Protein AF-A0A1H9T6A0-F1 (afdb_monomer)

pLDDT: mean 83.62, std 15.78, range [26.75, 98.25]

Solvent-accessible surface area (backbone atoms only — not comparable to full-atom values): 38034 Å² total; per-residue (Å²): 132,78,74,68,60,55,57,54,51,52,51,50,51,51,53,51,52,50,50,52,50,51,52,51,51,52,52,51,49,51,49,48,50,52,48,51,46,56,54,45,62,72,71,72,77,86,82,89,83,88,74,92,91,70,78,92,84,73,83,76,76,70,67,31,62,58,60,76,52,66,81,55,56,75,38,78,90,50,68,76,38,21,10,31,94,52,55,38,55,36,49,41,84,66,42,40,31,33,46,45,38,35,30,36,22,42,67,74,31,79,37,79,38,97,89,64,30,36,40,32,37,36,37,31,35,36,73,65,34,28,78,76,70,69,45,47,36,30,28,38,31,45,35,33,23,44,54,57,27,53,78,76,45,48,34,28,66,8,56,70,39,70,68,77,74,73,64,87,33,14,71,81,77,42,35,21,24,42,65,68,30,54,70,43,82,47,96,90,28,38,32,32,39,32,34,31,28,37,71,91,44,85,57,87,40,45,31,36,45,34,27,39,95,82,74,41,82,76,43,81,42,82,48,88,81,85,82,48,94,67,45,50,70,67,43,50,34,71,31,91,87,69,48,35,32,42,29,34,29,40,46,69,41,49,71,73,46,34,72,34,67,40,81,45,72,39,32,36,32,40,88,86,77,61,43,78,74,46,77,47,59,28,48,39,79,17,53,44,76,51,28,85,56,45,83,69,65,55,84,88,44,42,38,30,45,38,51,69,46,61,36,66,29,74,87,56,18,33,40,32,38,32,37,36,41,40,89,67,55,78,69,98,72,58,52,55,43,11,24,35,39,41,33,25,42,70,80,21,46,58,78,50,71,48,57,38,56,73,67,18,47,67,48,74,22,65,70,69,35,52,50,55,33,45,28,29,36,42,39,42,73,90,78,30,38,16,33,36,33,38,29,37,61,88,76,68,49,76,44,82,67,44,81,48,48,50,56,47,50,69,47,54,40,77,51,72,33,83,87,58,61,28,32,25,33,36,39,28,31,37,64,59,59,43,75,93,45,49,79,53,86,88,62,54,27,31,38,28,24,27,18,25,83,76,64,46,82,62,33,76,30,74,53,77,41,98,35,67,54,46,71,72,44,78,44,78,40,86,99,56,59,36,26,34,34,31,23,36,27,59,41,81,76,71,33,46,70,16,87,82,62,36,84,43,72,53,46,78,75,53,98,44,36,21,22,36,29,11,22,30,36,58,43,84,40,60,24,30,30,40,24,52,48,77,65,31,70,44,65,68,76,37,66,66,60,52,49,29,60,74,71,74,55,58,69,53,60,48,34,22,75,42,13,35,31,70,86,45,42,74,82,38,87,47,11,45,44,67,51,41,73,59,45,49,28,94,92,74,29,83,38,52,71,67,59,56,51,67,34,54,56,35,48,91,90,44,70,84,53,79,69,62,45,55,86,32,45,42,54,89,89,58,86,46,72,31,65,29,56,42,38,41,56,47,86,76,67,34,58,18,30,44,62,30,44,37,31,48,35,46,101,64,38,54,70,56,101,90,48,64,47,39,62,74,80,42,103,51,58,77,84,50,61,84,77,54,52,77,67,55,51,56,48,54,65,61,64,59,72,75,79,77,74,78,132

Sequence (695 aa):
MFTRNTRKVMRMIGLICLSFIAIFFMKKSAFIQAQTEKQETKQQQQLFATEKDEKFTDTLPNEGTELFEEKLKNDVQFKGYVQTLSKVSMIEKMNFESFSLNGNTTINDVKETKDGNFILTIANRNDQEYWVNRIFVFCIYLVKVTPDGQILNVLNIATSNNTVAPSNNTEQDGSFASDPSAIFENNHKYAMFYTGYTPQDKVHQKRMLSFDENLENLQYTTLQQTSYPGFYGNAYHQNQENDILNLGYLTNLTNAEVHTDKQMPIEKRDPTTGSVVEVKWFTLPSFAKLNEDATAYQAGWNAAINIRSVDKTSDGGYLANGFTNVPDAEGAKKIGITNFYVKWNAAGQYEWYKTSIVGGAFSTQTDLTTNSELVTTKIYNETKETELIKINLLTGKEEILHHFPPLTNITLKKNKSVEFKTEYDFYGYVASMTGEFEGYKNGPGMVVGSLKKDYQLASANFLQSDAPISIGTLTPIPNTDYFFVSGLTYSQTFSKMPPLTGWVPKRPYIEGTNSFFGSMKKIEDWAPAISAPARVVLNMDDADLALEKKNGQQGILDNWLLTGEKNGSLTSPLAVKVADTYDLHPEYGKLTAAELQAKINKNPLDNDLAIDWESLGFKLEERGPQKVKYFIADTSKQTTVTSRWINKVDDETIYNEKGALAVSNFAIDVKDVATIDEIEVKKLAKGSKYRRRKR

Foldseek 3Di:
DPPPVVVVVVVVVVVVVVVVVVVVVVVVVVVVVVVVCVVVVVVDDDDDDDDDDDDPDDDDDDFFDDDDDPVLNPDPVNVQWGFHPDWAKEKFDDAKFWFAAQAAKWFQEWDQAPVRKIKTKIWGFHVQVCVVPVAGDTWIKIFIAHQQGHTDFIATAQQRDRADHHDRHCLVVRSHKDAKAYWDDDPQKIKIKIFAHHNVGGDGAIWMWIAHSNRDPIDIATDDDDDDPQWDFRHWYQEPVRWIKGWTKRKPQFPVQQQDWDKGWIFTADPPRRYTPDIAIATGHHNVVQFVLCVVDDGPFMKMKGWHDWYAAPQQKIKTKTKIAGPPDDDDRHRAIKIKMFIGHNNRYTPDMDIAHGPKDWAWQPQVDDSQKTWIWTAHDVVLKIFTWIAGRVPRDIDTLDTDDGPDDKHWHQDDDPPNQFGIKMKFWDQACDDLSPLFDTDTFMKTATAHPSRRGQDIAGQDFPWDWGWPDWADRPPFQKTKTKTKTPGPPSHDANPRPGHYHHDPSHPGIIMMIGMMGIDMWTWKIKRQDAEAEDELPDPVNVVCVVVVHCPQVVCCNAQSHSPGDCVHPRGIAIGTCQLCPPPRRRDHRVRQSLQKQADSVDNPDDRPQVVQFDDSPDAAKTWGKIKGAGSSRRMHIHTYIYGYDYPQWDDDPVGIDGPVVQVDDPVCPVPDDPVRVVVSNVVPPPVPPDD

Secondary structure (DSSP, 8-state):
--HHHHHHHHHHHHHHHHHHHHHHHHHHHHHHHHHHHHHHTTTS-------S-----S--PPPP-S---HHHHT-GGGTT-B--S-EEEEEEEEEEEEE--SSEEEEEEEEE-TTS-EEEEEEEE-HHHHHHH-----EEEEEEE-TT--EEEEEETTT--S-----S-TTTTT--EE-PPPPEEETTEEEEEEEE--SS----EEEEEEE-TTS-S-EEEEPP---BTTEEEEEEEE-TT--EEEEEEE-S--HHHHTS-EEEEEEEE-TTT--EEEEEEEEEPPHHHH-GGGGG--TT---EEEEEEEEE-TTS-EEEEEEEE-TT--SS-PPPPEEEEEEE-TTS-EEEEEEPPTT--EEE-GGG--SSEEEEEEE-TTT--EEEEEEETTT--EEEEEEEPTT-EEEEEEEEETTTTEEEEEEEEESS--GGGTTSPPSSEEEEEEE-TTS-EEEEEEEE-SS-EEEEEEEEPTTSSEEEEEEEES-SSSSPPPTTT-SPPPPTT----EEEEEEEEEEEEEPPEEE--S-EEEETT-HHHHHHHHHT--HHHHHHHHHSSTT--TTSTTS-EEE-TTTT-TTT-SS-HHHHHHTTT-BTTBTTSPP-TTTTT--TTS-SEEEEEEEEE-TT--EEEEEEEEEEE-TTEEEETTEEEEGGGSSS-GGGTTT--HHHHHHHHHHS-------

Nearest PDB structures (foldseek):
  3pe7-assembly1_A  TM=4.799E-01  e=6.768E-06  Yersinia enterocolitica subsp. enterocolitica 8081
  5yp4-assembly1_B  TM=4.465E-01  e=1.490E-05  Pseudoxanthomonas mexicana
  5yp1-assembly2_D  TM=4.369E-01  e=1.099E-04  Pseudoxanthomonas mexicana
  2ecf-assembly1_A-2  TM=3.942E-01  e=4.495E-05  Stenotrophomonas maltophilia
  4nov-assembly1_A  TM=3.988E-01  e=1.112E-03  Butyrivibrio proteoclasticus B316

Mean predicted aligned error: 11.77 Å

Radius of gyration: 34.4 Å; Cα contacts (8 Å, |Δi|>4): 1569; chains: 1; bounding box: 92×56×102 Å

Organism: NCBI:txid142588

Structure (mmCIF, N/CA/C/O backbone):
data_AF-A0A1H9T6A0-F1
#
_entry.id   AF-A0A1H9T6A0-F1
#
loop_
_atom_site.group_PDB
_atom_site.id
_atom_site.type_symbol
_atom_site.label_atom_id
_atom_site.label_alt_id
_atom_site.label_comp_id
_atom_site.label_asym_id
_atom_site.label_entity_id
_atom_site.label_seq_id
_atom_site.pdbx_PDB_ins_code
_atom_site.Cartn_x
_atom_site.Cartn_y
_atom_site.Cartn_z
_atom_site.occupancy
_atom_site.B_iso_or_equiv
_atom_site.auth_seq_id
_atom_site.auth_comp_id
_atom_site.auth_asym_id
_atom_site.auth_atom_id
_atom_site.pdbx_PDB_model_num
ATOM 1 N N . MET A 1 1 ? -56.526 -19.046 -40.658 1.00 48.75 1 MET A N 1
ATOM 2 C CA . MET A 1 1 ? -55.687 -17.822 -40.582 1.00 48.75 1 MET A CA 1
ATOM 3 C C . MET A 1 1 ? -55.721 -17.093 -39.224 1.00 48.75 1 MET A C 1
ATOM 5 O O . MET A 1 1 ? -54.881 -16.231 -39.018 1.00 48.75 1 MET A O 1
ATOM 9 N N . PHE A 1 2 ? -56.588 -17.449 -38.260 1.00 44.66 2 PHE A N 1
ATOM 10 C CA . PHE A 1 2 ? -56.770 -16.681 -37.008 1.00 44.66 2 PHE A CA 1
ATOM 11 C C . PHE A 1 2 ? -55.914 -17.095 -35.786 1.00 44.66 2 PHE A C 1
ATOM 13 O O . PHE A 1 2 ? -55.956 -16.430 -34.757 1.00 44.66 2 PHE A O 1
ATOM 20 N N . THR A 1 3 ? -55.097 -18.149 -35.863 1.00 50.28 3 THR A N 1
ATOM 21 C CA . THR A 1 3 ? -54.385 -18.700 -34.685 1.00 50.28 3 THR A CA 1
ATOM 22 C C . THR A 1 3 ? -52.930 -18.241 -34.533 1.00 50.28 3 THR A C 1
ATOM 24 O O . THR A 1 3 ? -52.312 -18.457 -33.490 1.00 50.28 3 THR A O 1
ATOM 27 N N . ARG A 1 4 ? -52.355 -17.586 -35.552 1.00 51.81 4 ARG A N 1
ATOM 28 C CA . ARG A 1 4 ? -50.947 -17.142 -35.532 1.00 51.81 4 ARG A CA 1
ATOM 29 C C . ARG A 1 4 ? -50.769 -15.733 -34.953 1.00 51.81 4 ARG A C 1
ATOM 31 O O . ARG A 1 4 ? -49.756 -15.477 -34.306 1.00 51.81 4 ARG A O 1
ATOM 38 N N . ASN A 1 5 ? -51.765 -14.857 -35.110 1.00 58.53 5 ASN A N 1
ATOM 39 C CA . ASN A 1 5 ? -51.729 -13.499 -34.553 1.00 58.53 5 ASN A CA 1
ATOM 40 C C . ASN A 1 5 ? -52.014 -13.468 -33.047 1.00 58.53 5 ASN A C 1
ATOM 42 O O . ASN A 1 5 ? -51.344 -12.738 -32.322 1.00 58.53 5 ASN A O 1
ATOM 46 N N . THR A 1 6 ? -52.896 -14.329 -32.539 1.00 64.00 6 THR A N 1
ATOM 47 C CA . THR A 1 6 ? -53.203 -14.412 -31.100 1.00 64.00 6 THR A CA 1
ATOM 48 C C . THR A 1 6 ? -51.998 -14.834 -30.257 1.00 64.00 6 THR A C 1
ATOM 50 O O . THR A 1 6 ? -51.776 -14.270 -29.189 1.00 64.00 6 THR A O 1
ATOM 53 N N . ARG A 1 7 ? -51.138 -15.737 -30.753 1.00 64.12 7 ARG A N 1
ATOM 54 C CA . ARG A 1 7 ? -49.890 -16.107 -30.051 1.00 64.12 7 ARG A CA 1
ATOM 55 C C . ARG A 1 7 ? -48.850 -14.984 -30.014 1.00 64.12 7 ARG A C 1
ATOM 57 O O . ARG A 1 7 ? -48.130 -14.873 -29.025 1.00 64.12 7 ARG A O 1
ATOM 64 N N . LYS A 1 8 ? -48.757 -14.155 -31.061 1.00 68.69 8 LYS A N 1
ATOM 65 C CA . LYS A 1 8 ? -47.849 -12.993 -31.066 1.00 68.69 8 LYS A CA 1
ATOM 66 C C . LYS A 1 8 ? -48.326 -11.915 -30.096 1.00 68.69 8 LYS A C 1
ATOM 68 O O . LYS A 1 8 ? -47.515 -11.400 -29.334 1.00 68.69 8 LYS A O 1
ATOM 73 N N . VAL A 1 9 ? -49.631 -11.650 -30.068 1.00 72.81 9 VAL A N 1
ATOM 74 C CA . VAL A 1 9 ? -50.235 -10.685 -29.140 1.00 72.81 9 VAL A CA 1
ATOM 75 C C . VAL A 1 9 ? -50.078 -11.149 -27.687 1.00 72.81 9 VAL A C 1
ATOM 77 O O . VAL A 1 9 ? -49.623 -10.372 -26.858 1.00 72.81 9 VAL A O 1
ATOM 80 N N . MET A 1 10 ? -50.312 -12.431 -27.385 1.00 72.19 10 MET A N 1
ATOM 81 C CA . MET A 1 10 ? -50.100 -12.992 -26.038 1.00 72.19 10 MET A CA 1
ATOM 82 C C . MET A 1 10 ? -48.642 -12.885 -25.559 1.00 72.19 10 MET A C 1
ATOM 84 O O . MET A 1 10 ? -48.401 -12.545 -24.404 1.00 72.19 10 MET A O 1
ATOM 88 N N . ARG A 1 11 ? -47.655 -13.132 -26.434 1.00 70.94 11 ARG A N 1
ATOM 89 C CA . ARG A 1 11 ? -46.229 -12.975 -26.082 1.00 70.94 11 ARG A CA 1
ATOM 90 C C . ARG A 1 11 ? -45.847 -11.518 -25.842 1.00 70.94 11 ARG A C 1
ATOM 92 O O . ARG A 1 11 ? -45.065 -11.240 -24.940 1.00 70.94 11 ARG A O 1
ATOM 99 N N . MET A 1 12 ? -46.407 -10.604 -26.629 1.00 76.81 12 MET A N 1
ATOM 100 C CA . MET A 1 12 ? -46.159 -9.173 -26.479 1.00 76.81 12 MET A CA 1
ATOM 101 C C . MET A 1 12 ? -46.780 -8.639 -25.181 1.00 76.81 12 MET A C 1
ATOM 103 O O . MET A 1 12 ? -46.110 -7.930 -24.439 1.00 76.81 12 MET A O 1
ATOM 107 N N . ILE A 1 13 ? -48.003 -9.065 -24.848 1.00 80.69 13 ILE A N 1
ATOM 108 C CA . ILE A 1 13 ? -48.652 -8.741 -23.569 1.00 80.69 13 ILE A CA 1
ATOM 109 C C . ILE A 1 13 ? -47.853 -9.322 -22.395 1.00 80.69 13 ILE A C 1
ATOM 111 O O . ILE A 1 13 ? -47.613 -8.613 -21.426 1.00 80.69 13 ILE A O 1
ATOM 115 N N . GLY A 1 14 ? -47.365 -10.564 -22.495 1.00 82.94 14 GLY A N 1
ATOM 116 C CA . GLY A 1 14 ? -46.529 -11.174 -21.455 1.00 82.94 14 GLY A CA 1
ATOM 117 C C . GLY A 1 14 ? -45.222 -10.415 -21.198 1.00 82.94 14 GLY A C 1
ATOM 118 O O . GLY A 1 14 ? -44.864 -10.192 -20.044 1.00 82.94 14 GLY A O 1
ATOM 119 N N . LEU A 1 15 ? -44.545 -9.958 -22.257 1.00 75.62 15 LEU A N 1
ATOM 120 C CA . LEU A 1 15 ? -43.333 -9.134 -22.153 1.00 75.62 15 LEU A CA 1
ATOM 121 C C . LEU A 1 15 ? -43.610 -7.758 -21.538 1.00 75.62 15 LEU A C 1
ATOM 123 O O . LEU A 1 15 ? -42.821 -7.289 -20.721 1.00 75.62 15 LEU A O 1
ATOM 127 N N . ILE A 1 16 ? -44.740 -7.139 -21.886 1.00 80.25 16 ILE A N 1
ATOM 128 C CA . ILE A 1 16 ? -45.166 -5.862 -21.302 1.00 80.25 16 ILE A CA 1
ATOM 129 C C . ILE A 1 16 ? -45.510 -6.045 -19.816 1.00 80.25 16 ILE A C 1
ATOM 131 O O . ILE A 1 16 ? -45.073 -5.262 -18.980 1.00 80.25 16 ILE A O 1
ATOM 135 N N . CYS A 1 17 ? -46.225 -7.106 -19.438 1.00 77.62 17 CYS A N 1
ATOM 136 C CA . CYS A 1 17 ? -46.514 -7.384 -18.031 1.00 77.62 17 CYS A CA 1
ATOM 137 C C . CYS A 1 17 ? -45.236 -7.646 -17.218 1.00 77.62 17 CYS A C 1
ATOM 139 O O . CYS A 1 17 ? -45.110 -7.133 -16.108 1.00 77.62 17 CYS A O 1
ATOM 141 N N . LEU A 1 18 ? -44.267 -8.382 -17.773 1.00 71.31 18 LEU A N 1
ATOM 142 C CA . LEU A 1 18 ? -42.971 -8.624 -17.127 1.00 71.31 18 LEU A CA 1
ATOM 143 C C . LEU A 1 18 ? -42.156 -7.337 -16.946 1.00 71.31 18 LEU A C 1
ATOM 145 O O . LEU A 1 18 ? -41.567 -7.147 -15.882 1.00 71.31 18 LEU A O 1
ATOM 149 N N . SER A 1 19 ? -42.157 -6.428 -17.927 1.00 68.94 19 SER A N 1
ATOM 150 C CA . SER A 1 19 ? -41.455 -5.148 -17.791 1.00 68.94 19 SER A CA 1
ATOM 151 C C . SER A 1 19 ? -42.122 -4.231 -16.762 1.00 68.94 19 SER A C 1
ATOM 153 O O . SER A 1 19 ? -41.422 -3.617 -15.958 1.00 68.94 19 SER A O 1
ATOM 155 N N . PHE A 1 20 ? -43.458 -4.201 -16.689 1.00 74.50 20 PHE A N 1
ATOM 156 C CA . PHE A 1 20 ? -44.173 -3.459 -15.645 1.00 74.50 20 PHE A CA 1
ATOM 157 C C . PHE A 1 20 ? -43.916 -4.019 -14.241 1.00 74.50 20 PHE A C 1
ATOM 159 O O . PHE A 1 20 ? -43.722 -3.239 -13.309 1.00 74.50 20 PHE A O 1
ATOM 166 N N . ILE A 1 21 ? -43.851 -5.346 -14.085 1.00 77.12 21 ILE A N 1
ATOM 167 C CA . ILE A 1 21 ? -43.501 -5.987 -12.809 1.00 77.12 21 ILE A CA 1
ATOM 168 C C . ILE A 1 21 ? -42.061 -5.634 -12.413 1.00 77.12 21 ILE A C 1
ATOM 170 O O . ILE A 1 21 ? -41.830 -5.217 -11.280 1.00 77.12 21 ILE A O 1
ATOM 174 N N . ALA A 1 22 ? -41.105 -5.706 -13.344 1.00 67.19 22 ALA A N 1
ATOM 175 C CA . ALA A 1 22 ? -39.711 -5.345 -13.082 1.00 67.19 22 ALA A CA 1
ATOM 176 C C . ALA A 1 22 ? -39.554 -3.865 -12.683 1.00 67.19 22 ALA A C 1
ATOM 178 O O . ALA A 1 22 ? -38.864 -3.557 -11.713 1.00 67.19 22 ALA A O 1
ATOM 179 N N . ILE A 1 23 ? -40.247 -2.946 -13.367 1.00 73.12 23 ILE A N 1
ATOM 180 C CA . ILE A 1 23 ? -40.251 -1.513 -13.026 1.00 73.12 23 ILE A CA 1
ATOM 181 C C . ILE A 1 23 ? -40.898 -1.277 -11.655 1.00 73.12 23 ILE A C 1
ATOM 183 O O . ILE A 1 23 ? -40.415 -0.447 -10.884 1.00 73.12 23 ILE A O 1
ATOM 187 N N . PHE A 1 24 ? -41.965 -2.006 -11.320 1.00 71.62 24 PHE A N 1
ATOM 188 C CA . PHE A 1 24 ? -42.614 -1.906 -10.014 1.00 71.62 24 PHE A CA 1
ATOM 189 C C . PHE A 1 24 ? -41.693 -2.388 -8.882 1.00 71.62 24 PHE A C 1
ATOM 191 O O . PHE A 1 24 ? -41.580 -1.707 -7.863 1.00 71.62 24 PHE A O 1
ATOM 198 N N . PHE A 1 25 ? -40.973 -3.499 -9.075 1.00 64.50 25 PHE A N 1
ATOM 199 C CA . PHE A 1 25 ? -39.986 -3.983 -8.105 1.00 64.50 25 PHE A CA 1
ATOM 200 C C . PHE A 1 25 ? -38.780 -3.048 -7.976 1.00 64.50 25 PHE A C 1
ATOM 202 O O . PHE A 1 25 ? -38.378 -2.770 -6.851 1.00 64.50 25 PHE A O 1
ATOM 209 N N . MET A 1 26 ? -38.270 -2.483 -9.076 1.00 62.50 26 MET A N 1
ATOM 210 C CA . MET A 1 26 ? -37.177 -1.500 -9.037 1.00 62.50 26 MET A CA 1
ATOM 211 C C . MET A 1 26 ? -37.589 -0.193 -8.348 1.00 62.50 26 MET A C 1
ATOM 213 O O . MET A 1 26 ? -36.819 0.369 -7.575 1.00 62.50 26 MET A O 1
ATOM 217 N N . LYS A 1 27 ? -38.823 0.287 -8.556 1.00 58.41 27 LYS A N 1
ATOM 218 C CA . LYS A 1 27 ? -39.333 1.463 -7.832 1.00 58.41 27 LYS A CA 1
ATOM 219 C C . LYS A 1 27 ? -39.556 1.175 -6.351 1.00 58.41 27 LYS A C 1
ATOM 221 O O . LYS A 1 27 ? -39.298 2.046 -5.528 1.00 58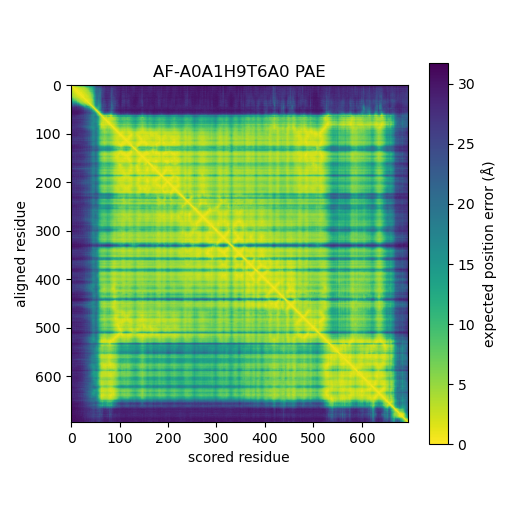.41 27 LYS A O 1
ATOM 226 N N . LYS A 1 28 ? -40.014 -0.031 -6.001 1.00 59.28 28 LYS A N 1
ATOM 227 C CA . LYS A 1 28 ? -40.200 -0.434 -4.603 1.00 59.28 28 LYS A CA 1
ATOM 228 C C . LYS A 1 28 ? -38.857 -0.639 -3.897 1.00 59.28 28 LYS A C 1
ATOM 230 O O . LYS A 1 28 ? -38.738 -0.211 -2.757 1.00 59.28 28 LYS A O 1
ATOM 235 N N . SER A 1 29 ? -37.847 -1.206 -4.565 1.00 56.56 29 SER A N 1
ATOM 236 C CA . SER A 1 29 ? -36.493 -1.325 -4.010 1.00 56.56 29 SER A CA 1
ATOM 237 C C . SER A 1 29 ? -35.836 0.043 -3.862 1.00 56.56 29 SER A C 1
ATOM 239 O O . SER A 1 29 ? -35.314 0.317 -2.795 1.00 56.56 29 SER A O 1
ATOM 241 N N . ALA A 1 30 ? -35.954 0.935 -4.851 1.00 54.69 30 ALA A N 1
ATOM 242 C CA . ALA A 1 30 ? -35.442 2.301 -4.757 1.00 54.69 30 ALA A CA 1
ATOM 243 C C . ALA A 1 30 ? -36.162 3.126 -3.678 1.00 54.69 30 ALA A C 1
ATOM 245 O O . ALA A 1 30 ? -35.531 3.923 -2.999 1.00 54.69 30 ALA A O 1
ATOM 246 N N . PHE A 1 31 ? -37.469 2.925 -3.474 1.00 52.28 31 PHE A N 1
ATOM 247 C CA . PHE A 1 31 ? -38.217 3.590 -2.403 1.00 52.28 31 PHE A CA 1
ATOM 248 C C . PHE A 1 31 ? -37.864 3.038 -1.018 1.00 52.28 31 PHE A C 1
ATOM 250 O O . PHE A 1 31 ? -37.716 3.820 -0.087 1.00 52.28 31 PHE A O 1
ATOM 257 N N . ILE A 1 32 ? -37.704 1.716 -0.880 1.00 53.78 32 ILE A N 1
ATOM 258 C CA . ILE A 1 32 ? -37.225 1.096 0.363 1.00 53.78 32 ILE A CA 1
ATOM 259 C C . ILE A 1 32 ? -35.806 1.581 0.644 1.00 53.78 32 ILE A C 1
ATOM 261 O O . ILE A 1 32 ? -35.575 2.102 1.718 1.00 53.78 32 ILE A O 1
ATOM 265 N N . GLN A 1 33 ? -34.905 1.539 -0.337 1.00 44.97 33 GLN A N 1
ATOM 266 C CA . GLN A 1 33 ? -33.526 2.005 -0.212 1.00 44.97 33 GLN A CA 1
ATOM 267 C C . GLN A 1 33 ? -33.448 3.504 0.101 1.00 44.97 33 GLN A C 1
ATOM 269 O O . GLN A 1 33 ? -32.687 3.877 0.977 1.00 44.97 33 GLN A O 1
ATOM 274 N N . ALA A 1 34 ? -34.309 4.343 -0.483 1.00 40.84 34 ALA A N 1
ATOM 275 C CA . ALA A 1 34 ? -34.406 5.764 -0.145 1.00 40.84 34 ALA A CA 1
ATOM 276 C C . ALA A 1 34 ? -35.040 6.024 1.234 1.00 40.84 34 ALA A C 1
ATOM 278 O O . ALA A 1 34 ? -34.772 7.062 1.835 1.00 40.84 34 ALA A O 1
ATOM 279 N N . GLN A 1 35 ? -35.894 5.127 1.749 1.00 40.62 35 GLN A N 1
ATOM 280 C CA . GLN A 1 35 ? -36.425 5.206 3.116 1.00 40.62 35 GLN A CA 1
ATOM 281 C C . GLN A 1 35 ? -35.427 4.683 4.151 1.00 40.62 35 GLN A C 1
ATOM 283 O O . GLN A 1 35 ? -35.318 5.298 5.209 1.00 40.62 35 GLN A O 1
ATOM 288 N N . THR A 1 36 ? -34.667 3.633 3.834 1.00 41.50 36 THR A N 1
ATOM 289 C CA . THR A 1 36 ? -33.547 3.146 4.644 1.00 41.50 36 THR A CA 1
ATOM 290 C C . THR A 1 36 ? -32.431 4.184 4.657 1.00 41.50 36 THR A C 1
ATOM 292 O O . THR A 1 36 ? -32.000 4.574 5.730 1.00 41.50 36 THR A O 1
ATOM 295 N N . GLU A 1 37 ? -32.073 4.773 3.511 1.00 38.88 37 GLU A N 1
ATOM 296 C CA . GLU A 1 37 ? -31.147 5.908 3.431 1.00 38.88 37 GLU A CA 1
ATOM 297 C C . GLU A 1 37 ? -31.710 7.135 4.160 1.00 38.88 37 GLU A C 1
ATOM 299 O O . GLU A 1 37 ? -30.965 7.767 4.887 1.00 38.88 37 GLU A O 1
ATOM 304 N N . LYS A 1 38 ? -33.009 7.474 4.097 1.00 36.38 38 LYS A N 1
ATOM 305 C CA . LYS A 1 38 ? -33.566 8.589 4.904 1.00 36.38 38 LYS A CA 1
ATOM 306 C C . LYS A 1 38 ? -33.645 8.305 6.407 1.00 36.38 38 LYS A C 1
ATOM 308 O O . LYS A 1 38 ? -33.645 9.263 7.180 1.00 36.38 38 LYS A O 1
ATOM 313 N N . GLN A 1 39 ? -33.770 7.046 6.827 1.00 36.47 39 GLN A N 1
ATOM 314 C CA . GLN A 1 39 ? -33.735 6.657 8.240 1.00 36.47 39 GLN A CA 1
ATOM 315 C C . GLN A 1 39 ? -32.294 6.547 8.763 1.00 36.47 39 GLN A C 1
ATOM 317 O O . GLN A 1 39 ? -32.046 6.967 9.888 1.00 36.47 39 GLN A O 1
ATOM 322 N N . GLU A 1 40 ? -31.340 6.107 7.939 1.00 34.78 40 GLU A N 1
ATOM 323 C CA . GLU A 1 40 ? -29.913 6.000 8.280 1.00 34.78 40 GLU A CA 1
ATOM 324 C C . GLU A 1 40 ? -29.163 7.334 8.142 1.00 34.78 40 GLU A C 1
ATOM 326 O O . GLU A 1 40 ? -28.337 7.660 8.989 1.00 34.78 40 GLU A O 1
ATOM 331 N N . THR A 1 41 ? -29.522 8.186 7.174 1.00 31.84 41 THR A N 1
ATOM 332 C CA . THR A 1 41 ? -29.025 9.579 7.081 1.00 31.84 41 THR A CA 1
ATOM 333 C C . THR A 1 41 ? -29.529 10.416 8.263 1.00 31.84 41 THR A C 1
ATOM 335 O O . THR A 1 41 ? -28.901 11.397 8.635 1.00 31.84 41 THR A O 1
ATOM 338 N N . LYS A 1 42 ? -30.626 9.998 8.918 1.00 30.47 42 LYS A N 1
ATOM 339 C CA . LYS A 1 42 ? -31.067 10.546 10.213 1.00 30.47 42 LYS A CA 1
ATOM 340 C C . LYS A 1 42 ? -30.393 9.901 11.432 1.00 30.47 42 LYS A C 1
ATOM 342 O O . LYS A 1 42 ? -30.608 10.389 12.534 1.00 30.47 42 LYS A O 1
ATOM 347 N N . GLN A 1 43 ? -29.613 8.830 11.264 1.00 35.38 43 GLN A N 1
ATOM 348 C CA . GLN A 1 43 ? -28.900 8.143 12.351 1.00 35.38 43 GLN A CA 1
ATOM 349 C C . GLN A 1 43 ? -27.376 8.341 12.329 1.00 35.38 43 GLN A C 1
ATOM 351 O O . GLN A 1 43 ? -26.740 8.006 13.323 1.00 35.38 43 GLN A O 1
ATOM 356 N N . GLN A 1 44 ? -26.769 8.856 11.251 1.00 34.44 44 GLN A N 1
ATOM 357 C CA . GLN A 1 44 ? -25.299 8.879 11.117 1.00 34.44 44 GLN A CA 1
ATOM 358 C C . GLN A 1 44 ? -24.698 10.147 10.484 1.00 34.44 44 GLN A C 1
ATOM 360 O O . GLN A 1 44 ? -23.632 10.089 9.876 1.00 34.44 44 GLN A O 1
ATOM 365 N N . GLN A 1 45 ? -25.309 11.316 10.668 1.00 33.06 45 GLN A N 1
ATOM 366 C CA . GLN A 1 45 ? -24.581 12.578 10.499 1.00 33.06 45 GLN A CA 1
ATOM 367 C C . GLN A 1 45 ? -24.438 13.254 11.851 1.00 33.06 45 GLN A C 1
ATOM 369 O O . GLN A 1 45 ? -25.407 13.837 12.314 1.00 33.06 45 GLN A O 1
ATOM 374 N N . GLN A 1 46 ? -23.248 13.146 12.450 1.00 34.59 46 GLN A N 1
ATOM 375 C CA . GLN A 1 46 ? -22.617 14.172 13.291 1.00 34.59 46 GLN A CA 1
ATOM 376 C C . GLN A 1 46 ? -21.313 13.631 13.881 1.00 34.59 46 GLN A C 1
ATOM 378 O O . GLN A 1 46 ? -21.304 12.708 14.691 1.00 34.59 46 GLN A O 1
ATOM 383 N N . LEU A 1 47 ? -20.204 14.228 13.453 1.00 33.47 47 LEU A N 1
ATOM 384 C CA . LEU A 1 47 ? -18.902 14.122 14.096 1.00 33.47 47 LEU A CA 1
ATOM 385 C C . LEU A 1 47 ? -18.366 15.543 14.264 1.00 33.47 47 LEU A C 1
ATOM 387 O O . LEU A 1 47 ? -18.531 16.395 13.393 1.00 33.47 47 LEU A O 1
ATOM 391 N N . PHE A 1 48 ? -17.829 15.766 15.454 1.00 33.84 48 PHE A N 1
ATOM 392 C CA . PHE A 1 48 ? -17.605 17.049 16.097 1.00 33.84 48 PHE A CA 1
ATOM 393 C C . PHE A 1 48 ? -16.420 17.828 15.513 1.00 33.84 48 PHE A C 1
ATOM 395 O O . PHE A 1 48 ? -15.373 17.244 15.248 1.00 33.84 48 PHE A O 1
ATOM 402 N N . ALA A 1 49 ? -16.572 19.152 15.433 1.00 26.75 49 ALA A N 1
ATOM 403 C CA . ALA A 1 49 ? -15.542 20.125 15.795 1.00 26.75 49 ALA A CA 1
ATOM 404 C C . ALA A 1 49 ? -16.183 21.495 16.092 1.00 26.75 49 ALA A C 1
ATOM 406 O O . ALA A 1 49 ? -17.239 21.841 15.570 1.00 26.75 49 ALA A O 1
ATOM 407 N N . THR A 1 50 ? -15.529 22.214 16.994 1.00 42.59 50 THR A N 1
ATOM 408 C CA . THR A 1 50 ? -15.939 23.393 17.767 1.00 42.59 50 THR A CA 1
ATOM 409 C C . THR A 1 50 ? -16.006 24.711 16.996 1.00 42.59 50 THR A C 1
ATOM 411 O O . THR A 1 50 ? -15.084 25.011 16.249 1.00 42.59 50 THR A O 1
ATOM 414 N N . GLU A 1 51 ? -16.958 25.579 17.354 1.00 31.75 51 GLU A N 1
ATOM 415 C CA . GLU A 1 51 ? -16.699 27.005 17.604 1.00 31.75 51 GLU A CA 1
ATOM 416 C C . GLU A 1 51 ? -17.768 27.582 18.554 1.00 31.75 51 GLU A C 1
ATOM 418 O O . GLU A 1 51 ? -18.870 27.055 18.670 1.00 31.75 51 GLU A O 1
ATOM 423 N N . LYS A 1 52 ? -17.365 28.597 19.320 1.00 35.47 52 LYS A N 1
ATOM 424 C CA . LYS A 1 52 ? -18.030 29.197 20.490 1.00 35.47 52 LYS A CA 1
ATOM 425 C C . LYS A 1 52 ? -19.567 29.312 20.403 1.00 35.47 52 LYS A C 1
ATOM 427 O O . LYS A 1 52 ? -20.096 29.859 19.445 1.00 35.47 52 LYS A O 1
ATOM 432 N N . ASP A 1 53 ? -20.222 28.941 21.507 1.00 37.06 53 ASP A N 1
ATOM 433 C CA . ASP A 1 53 ? -21.594 29.316 21.901 1.00 37.06 53 ASP A CA 1
ATOM 434 C C . ASP A 1 53 ? -22.805 28.547 21.332 1.00 37.06 53 ASP A C 1
ATOM 436 O O . ASP A 1 53 ? -23.871 29.135 21.155 1.00 37.06 53 ASP A O 1
ATOM 440 N N . GLU A 1 54 ? -22.747 27.215 21.215 1.00 34.22 54 GLU A N 1
ATOM 441 C CA . GLU A 1 54 ? -23.979 26.407 21.157 1.00 34.22 54 GLU A CA 1
ATOM 442 C C . GLU A 1 54 ? -23.986 25.290 22.210 1.00 34.22 54 GLU A C 1
ATOM 444 O O . GLU A 1 54 ? -23.162 24.378 22.220 1.00 34.22 54 GLU A O 1
ATOM 449 N N . LYS A 1 55 ? -24.941 25.387 23.144 1.00 36.06 55 LYS A N 1
ATOM 450 C CA . LYS A 1 55 ? -25.266 24.327 24.105 1.00 36.06 55 LYS A CA 1
ATOM 451 C C . LYS A 1 55 ? -25.543 23.024 23.351 1.00 36.06 55 LYS A C 1
ATOM 453 O O . LYS A 1 55 ? -26.246 23.047 22.344 1.00 36.06 55 LYS A O 1
ATOM 458 N N . PHE A 1 56 ? -25.048 21.915 23.903 1.00 35.72 56 PHE A N 1
ATOM 459 C CA . PHE A 1 56 ? -25.323 20.525 23.524 1.00 35.72 56 PHE A CA 1
ATOM 460 C C . PHE A 1 56 ? -26.781 20.354 23.048 1.00 35.72 56 PHE A C 1
ATOM 462 O O . PHE A 1 56 ? -27.708 20.270 23.854 1.00 35.72 56 PHE A O 1
ATOM 469 N N . THR A 1 57 ? -27.011 20.360 21.736 1.00 33.03 57 THR A N 1
ATOM 470 C CA . THR A 1 57 ? -28.348 20.184 21.151 1.00 33.03 57 THR A CA 1
ATOM 471 C C . THR A 1 57 ? -28.394 18.945 20.273 1.00 33.03 57 THR A C 1
ATOM 473 O O . THR A 1 57 ? -28.986 18.980 19.210 1.00 33.03 57 THR A O 1
ATOM 476 N N . ASP A 1 58 ? -27.849 17.816 20.743 1.00 41.31 58 ASP A N 1
ATOM 477 C CA . ASP A 1 58 ? -28.143 16.520 20.127 1.00 41.31 58 ASP A CA 1
ATOM 478 C C . ASP A 1 58 ? -28.280 15.365 21.120 1.00 41.31 58 ASP A C 1
ATOM 480 O O . ASP A 1 58 ? -27.745 15.352 22.232 1.00 41.31 58 ASP A O 1
ATOM 484 N N . THR A 1 59 ? -29.109 14.402 20.719 1.00 45.44 59 THR A N 1
ATOM 485 C CA . THR A 1 59 ? -29.527 13.261 21.528 1.00 45.44 59 THR A CA 1
ATOM 486 C C . THR A 1 59 ? -28.375 12.289 21.741 1.00 45.44 59 THR A C 1
ATOM 488 O O . THR A 1 59 ? -27.957 11.604 20.813 1.00 45.44 59 THR A O 1
ATOM 491 N N . LEU A 1 60 ? -27.921 12.187 22.992 1.00 49.94 60 LEU A N 1
ATOM 492 C CA . LEU A 1 60 ? -27.019 11.136 23.477 1.00 49.94 60 LEU A CA 1
ATOM 493 C C . LEU A 1 60 ? -27.396 9.748 22.903 1.00 49.94 60 LEU A C 1
ATOM 495 O O . LEU A 1 60 ? -28.595 9.436 22.894 1.00 49.94 60 LEU A O 1
ATOM 499 N N . PRO A 1 61 ? -26.414 8.911 22.503 1.00 59.78 61 PRO A N 1
ATOM 500 C CA . PRO A 1 61 ? -26.660 7.597 21.909 1.00 59.78 61 PRO A CA 1
ATOM 501 C C . PRO A 1 61 ? -27.565 6.700 22.766 1.00 59.78 61 PRO A C 1
ATOM 503 O O . PRO A 1 61 ? -27.699 6.882 23.983 1.00 59.78 61 PRO A O 1
ATOM 506 N N . ASN A 1 62 ? -28.187 5.711 22.119 1.00 70.62 62 ASN A N 1
ATOM 507 C CA . ASN A 1 62 ? -28.981 4.694 22.806 1.00 70.62 62 ASN A CA 1
ATOM 508 C C . ASN A 1 62 ? -28.104 3.890 23.780 1.00 70.62 62 ASN A C 1
ATOM 510 O O . ASN A 1 62 ? -26.917 3.697 23.530 1.00 70.62 62 ASN A O 1
ATOM 514 N N . GLU A 1 63 ? -28.696 3.418 24.883 1.00 84.00 63 GLU A N 1
ATOM 515 C CA . GLU A 1 63 ? -27.992 2.524 25.810 1.00 84.00 63 GLU A CA 1
ATOM 516 C C . GLU A 1 63 ? -27.515 1.280 25.056 1.00 84.00 63 GLU A C 1
ATOM 518 O O . GLU A 1 63 ? -28.278 0.686 24.291 1.00 84.00 63 GLU A O 1
ATOM 523 N N . GLY A 1 64 ? -26.258 0.902 25.279 1.00 84.00 64 GLY A N 1
ATOM 524 C CA . GLY A 1 64 ? -25.704 -0.358 24.822 1.00 84.00 64 GLY A CA 1
ATOM 525 C C . GLY A 1 64 ? -26.530 -1.515 25.372 1.00 84.00 64 GLY A C 1
ATOM 526 O O . GLY A 1 64 ? -27.096 -1.456 26.469 1.00 84.00 64 GLY A O 1
ATOM 527 N N . THR A 1 65 ? -26.594 -2.589 24.605 1.00 83.19 65 THR A N 1
ATOM 528 C CA . THR A 1 65 ? -27.380 -3.777 24.938 1.00 83.19 65 THR A CA 1
ATOM 529 C C . THR A 1 65 ? -26.626 -4.987 24.418 1.00 83.19 65 THR A C 1
ATOM 531 O O . THR A 1 65 ? -26.230 -4.952 23.268 1.00 83.19 65 THR A O 1
ATOM 534 N N . GLU A 1 66 ? -26.484 -6.054 25.205 1.00 85.31 66 GLU A N 1
ATOM 535 C CA . GLU A 1 66 ? -25.712 -7.265 24.853 1.00 85.31 66 GLU A CA 1
ATOM 536 C C . GLU A 1 66 ? -24.206 -7.016 24.578 1.00 85.31 66 GLU A C 1
ATOM 538 O O . GLU A 1 66 ? -23.780 -5.953 24.136 1.00 85.31 66 GLU A O 1
ATOM 543 N N . LEU A 1 67 ? -23.373 -7.998 24.930 1.00 91.31 67 LEU A N 1
ATOM 544 C CA . LEU A 1 67 ? -21.975 -8.051 24.502 1.00 91.31 67 LEU A CA 1
ATOM 545 C C . LEU A 1 67 ? -21.915 -8.795 23.170 1.00 91.31 67 LEU A C 1
ATOM 547 O O . LEU A 1 67 ? -22.430 -9.914 23.063 1.00 91.31 67 LEU A O 1
ATOM 551 N N . PHE A 1 68 ? -21.280 -8.186 22.175 1.00 88.69 68 PHE A N 1
ATOM 552 C CA . PHE A 1 68 ? -21.153 -8.762 20.836 1.00 88.69 68 PHE A CA 1
ATOM 553 C C . PHE A 1 68 ? -19.812 -9.435 20.642 1.00 88.69 68 PHE A C 1
ATOM 555 O O . PHE A 1 68 ? -19.741 -10.510 20.050 1.00 88.69 68 PHE A O 1
ATOM 562 N N . GLU A 1 69 ? -18.767 -8.833 21.191 1.00 89.62 69 GLU A N 1
ATOM 563 C CA . GLU A 1 69 ? -17.424 -9.341 21.033 1.00 89.62 69 GLU A CA 1
ATOM 564 C C . GLU A 1 69 ? -17.249 -10.701 21.729 1.00 89.62 69 GLU A C 1
ATOM 566 O O . GLU A 1 69 ? -17.430 -10.828 22.943 1.00 89.62 69 GLU A O 1
ATOM 571 N N . GLU A 1 70 ? -16.910 -11.743 20.964 1.00 85.94 70 GLU A N 1
ATOM 572 C CA . GLU A 1 70 ? -16.956 -13.135 21.433 1.00 85.94 70 GLU A CA 1
ATOM 573 C C . GLU A 1 70 ? -16.005 -13.401 22.612 1.00 85.94 70 GLU A C 1
ATOM 575 O O . GLU A 1 70 ? -16.363 -14.117 23.554 1.00 85.94 70 GLU A O 1
ATOM 580 N N . LYS A 1 71 ? -14.821 -12.772 22.600 1.00 85.88 71 LYS A N 1
ATOM 581 C CA . LYS A 1 71 ? -13.836 -12.865 23.688 1.00 85.88 71 LYS A CA 1
ATOM 582 C C . LYS A 1 71 ? -14.391 -12.317 25.008 1.00 85.88 71 LYS A C 1
ATOM 584 O O . LYS A 1 71 ? -14.173 -12.932 26.047 1.00 85.88 71 LYS A O 1
ATOM 589 N N . LEU A 1 72 ? -15.128 -11.202 24.970 1.00 91.12 72 LEU A N 1
ATOM 590 C CA . LEU A 1 72 ? -15.744 -10.602 26.159 1.00 91.12 72 LEU A CA 1
ATOM 591 C C . LEU A 1 72 ? -17.003 -11.364 26.586 1.00 91.12 72 LEU A C 1
ATOM 593 O O . LEU A 1 72 ? -17.216 -11.614 27.770 1.00 91.12 72 LEU A O 1
ATOM 597 N N . LYS A 1 73 ? -17.838 -11.762 25.622 1.00 90.12 73 LYS A N 1
ATOM 598 C CA . LYS A 1 73 ? -19.128 -12.422 25.864 1.00 90.12 73 LYS A CA 1
ATOM 599 C C . LYS A 1 73 ? -18.999 -13.720 26.664 1.00 90.12 73 LYS A C 1
ATOM 601 O O . LYS A 1 73 ? -19.865 -14.017 27.487 1.00 90.12 73 LYS A O 1
ATOM 606 N N . ASN A 1 74 ? -17.946 -14.492 26.408 1.00 87.38 74 ASN A N 1
ATOM 607 C CA . ASN A 1 74 ? -17.748 -15.808 27.017 1.00 87.38 74 ASN A CA 1
ATOM 608 C C . ASN A 1 74 ? -17.107 -15.755 28.413 1.00 87.38 74 ASN A C 1
ATOM 610 O O . ASN A 1 74 ? -17.044 -16.783 29.091 1.00 87.38 74 ASN A O 1
ATOM 614 N N . ASP A 1 75 ? -16.658 -14.583 28.863 1.00 90.56 75 ASP A N 1
ATOM 615 C CA . ASP A 1 75 ? -15.976 -14.427 30.142 1.00 90.56 75 ASP A CA 1
ATOM 616 C C . ASP A 1 75 ? -16.903 -13.830 31.216 1.00 90.56 75 ASP A C 1
ATOM 618 O O . ASP A 1 75 ? -17.509 -12.765 31.073 1.00 90.56 75 ASP A O 1
ATOM 622 N N . VAL A 1 76 ? -16.999 -14.535 32.347 1.00 88.69 76 VAL A N 1
ATOM 623 C CA . VAL A 1 76 ? -17.847 -14.181 33.494 1.00 88.69 76 VAL A CA 1
ATOM 624 C C . VAL A 1 76 ? -17.473 -12.816 34.083 1.00 88.69 76 VAL A C 1
ATOM 626 O O . VAL A 1 76 ? -18.340 -12.151 34.660 1.00 88.69 76 VAL A O 1
ATOM 629 N N . GLN A 1 77 ? -16.222 -12.365 33.925 1.00 88.88 77 GLN A N 1
ATOM 630 C CA . GLN A 1 77 ? -15.769 -11.068 34.434 1.00 88.88 77 GLN A CA 1
ATOM 631 C C . GLN A 1 77 ? -16.477 -9.876 33.769 1.00 88.88 77 GLN A C 1
ATOM 633 O O . GLN A 1 77 ? -16.600 -8.818 34.391 1.00 88.88 77 GLN A O 1
ATOM 638 N N . PHE A 1 78 ? -17.010 -10.054 32.553 1.00 91.75 78 PHE A N 1
ATOM 639 C CA . PHE A 1 78 ? -17.741 -9.014 31.821 1.00 91.75 78 PHE A CA 1
ATOM 640 C C . PHE A 1 78 ? -19.260 -9.083 32.024 1.00 91.75 78 PHE A C 1
ATOM 642 O O . PHE A 1 78 ? -20.037 -8.427 31.327 1.00 91.75 78 PHE A O 1
ATOM 649 N N . LYS A 1 79 ? -19.731 -9.819 33.038 1.00 88.19 79 LYS A N 1
ATOM 650 C CA . LYS A 1 79 ? -21.149 -9.822 33.407 1.00 88.19 79 LYS A CA 1
ATOM 651 C C . LYS A 1 79 ? -21.626 -8.408 33.768 1.00 88.19 79 LYS A C 1
ATOM 653 O O . LYS A 1 79 ? -21.140 -7.795 34.714 1.00 88.19 79 LYS A O 1
ATOM 658 N N . GLY A 1 80 ? -22.646 -7.928 33.055 1.00 88.19 80 GLY A N 1
ATOM 659 C CA . GLY A 1 80 ? -23.238 -6.601 33.268 1.00 88.19 80 GLY A CA 1
ATOM 660 C C . GLY A 1 80 ? -22.592 -5.479 32.453 1.00 88.19 80 GLY A C 1
ATOM 661 O O . GLY A 1 80 ? -23.056 -4.345 32.544 1.00 88.19 80 GLY A O 1
ATOM 662 N N . TYR A 1 81 ? -21.573 -5.787 31.648 1.00 94.94 81 TYR A N 1
ATOM 663 C CA . TYR A 1 81 ? -21.123 -4.881 30.600 1.00 94.94 81 TYR A CA 1
ATOM 664 C C . TYR A 1 81 ? -22.149 -4.843 29.468 1.00 94.94 81 TYR A C 1
ATOM 666 O O . TYR A 1 81 ? -22.875 -5.809 29.214 1.00 94.94 81 TYR A O 1
ATOM 674 N N . VAL A 1 82 ? -22.191 -3.705 28.792 1.00 94.12 82 VAL A N 1
ATOM 675 C CA . VAL A 1 82 ? -22.952 -3.491 27.568 1.00 94.12 82 VAL A CA 1
ATOM 676 C C . VAL A 1 82 ? -22.019 -2.994 26.476 1.00 94.12 82 VAL A C 1
ATOM 678 O O . VAL A 1 82 ? -20.982 -2.402 26.773 1.00 94.12 82 VAL A O 1
ATOM 681 N N . GLN A 1 83 ? -22.398 -3.226 25.224 1.00 94.19 83 GLN A N 1
ATOM 682 C CA . GLN A 1 83 ? -21.644 -2.819 24.046 1.00 94.19 83 GLN A CA 1
ATOM 683 C C . GLN A 1 83 ? -22.611 -2.275 22.992 1.00 94.19 83 GLN A C 1
ATOM 685 O O . GLN A 1 83 ? -23.773 -2.687 22.923 1.00 94.19 83 GLN A O 1
ATOM 690 N N . THR A 1 84 ? -22.164 -1.322 22.182 1.00 91.12 84 THR A N 1
ATOM 691 C CA . THR A 1 84 ? -22.904 -0.925 20.980 1.00 91.12 84 THR A CA 1
ATOM 692 C C . THR A 1 84 ? -22.605 -1.910 19.850 1.00 91.12 84 THR A C 1
ATOM 694 O O . THR A 1 84 ? -21.490 -2.401 19.725 1.00 91.12 84 THR A O 1
ATOM 697 N N . LEU A 1 85 ? -23.569 -2.133 18.953 1.00 87.50 85 LEU A N 1
ATOM 698 C CA . LEU A 1 85 ? -23.420 -2.949 17.735 1.00 87.50 85 LEU A CA 1
ATOM 699 C C . LEU A 1 85 ? -22.434 -2.388 16.690 1.00 87.50 85 LEU A C 1
ATOM 701 O O . LEU A 1 85 ? -22.328 -2.925 15.589 1.00 87.50 85 LEU A O 1
ATOM 705 N N . SER A 1 86 ? -21.766 -1.273 16.984 1.00 86.50 86 SER A N 1
ATOM 706 C CA . SER A 1 86 ? -20.843 -0.649 16.045 1.00 86.50 86 SER A CA 1
ATOM 707 C C . SER A 1 86 ? -19.540 -1.431 16.022 1.00 86.50 86 SER A C 1
ATOM 709 O O . SER A 1 86 ? -18.906 -1.599 17.062 1.00 86.50 86 SER A O 1
ATOM 711 N N . LYS A 1 87 ? -19.116 -1.816 14.822 1.00 90.12 87 LYS A N 1
ATOM 712 C CA . LYS A 1 87 ? -17.786 -2.352 14.556 1.00 90.12 87 LYS A CA 1
ATOM 713 C C . LYS A 1 87 ? -17.150 -1.668 13.359 1.00 90.12 87 LYS A C 1
ATOM 715 O O . LYS A 1 87 ? -17.859 -1.249 12.440 1.00 90.12 87 LYS A O 1
ATOM 720 N N . VAL A 1 88 ? -15.830 -1.599 13.355 1.00 90.12 88 VAL A N 1
ATOM 721 C CA . VAL A 1 88 ? -15.034 -1.199 12.198 1.00 90.12 88 VAL A CA 1
ATOM 722 C C . VAL A 1 88 ? -14.107 -2.340 11.800 1.00 90.12 88 VAL A C 1
ATOM 724 O O . VAL A 1 88 ? -13.874 -3.286 12.551 1.00 90.12 88 VAL A O 1
ATOM 727 N N . SER A 1 89 ? -13.608 -2.273 10.573 1.00 88.44 89 SER A N 1
ATOM 728 C CA . SER A 1 89 ? -12.608 -3.217 10.090 1.00 88.44 89 SER A CA 1
ATOM 729 C C . SER A 1 89 ? -11.219 -2.734 10.479 1.00 88.44 89 SER A C 1
ATOM 731 O O . SER A 1 89 ? -10.852 -1.621 10.113 1.00 88.44 89 SER A O 1
ATOM 733 N N . MET A 1 90 ? -10.401 -3.588 11.078 1.00 87.31 90 MET A N 1
ATOM 734 C CA . MET A 1 90 ? -8.978 -3.326 11.294 1.00 87.31 90 MET A CA 1
ATOM 735 C C . MET A 1 90 ? -8.119 -4.282 10.480 1.00 87.31 90 MET A C 1
ATOM 737 O O . MET A 1 90 ? -8.521 -5.408 10.210 1.00 87.31 90 MET A O 1
ATOM 741 N N . ILE A 1 91 ? -6.934 -3.831 10.068 1.00 87.38 91 ILE A N 1
ATOM 742 C CA . ILE A 1 91 ? -5.945 -4.681 9.398 1.00 87.38 91 ILE A CA 1
ATOM 743 C C . ILE A 1 91 ? -4.773 -4.878 10.357 1.00 87.38 91 ILE A C 1
ATOM 745 O O . ILE A 1 91 ? -4.141 -3.919 10.801 1.00 87.38 91 ILE A O 1
ATOM 749 N N . GLU A 1 92 ? -4.495 -6.131 10.689 1.00 85.69 92 GLU A N 1
ATOM 750 C CA . GLU A 1 92 ? -3.461 -6.548 11.628 1.00 85.69 92 GLU A CA 1
ATOM 751 C C . GLU A 1 92 ? -2.288 -7.191 10.884 1.00 85.69 92 GLU A C 1
ATOM 753 O O . GLU A 1 92 ? -2.472 -7.935 9.918 1.00 85.69 92 GLU A O 1
ATOM 758 N N . LYS A 1 93 ? -1.066 -6.929 11.353 1.00 88.38 93 LYS A N 1
ATOM 759 C CA . LYS A 1 93 ? 0.119 -7.680 10.939 1.00 88.38 93 LYS A CA 1
ATOM 760 C C . LYS A 1 93 ? 0.071 -9.076 11.560 1.00 88.38 93 LYS A C 1
ATOM 762 O O . LYS A 1 93 ? 0.036 -9.192 12.776 1.00 88.38 93 LYS A O 1
ATOM 767 N N . MET A 1 94 ? 0.175 -10.108 10.727 1.00 90.94 94 MET A N 1
ATOM 768 C CA . MET A 1 94 ? 0.291 -11.493 11.180 1.00 90.94 94 MET A CA 1
ATOM 769 C C . MET A 1 94 ? 1.766 -11.914 11.139 1.00 90.94 94 MET A C 1
ATOM 771 O O . MET A 1 94 ? 2.587 -11.454 11.933 1.00 90.94 94 MET A O 1
ATOM 775 N N . ASN A 1 95 ? 2.137 -12.757 10.176 1.00 91.31 95 ASN A N 1
ATOM 776 C CA . ASN A 1 95 ? 3.497 -13.238 10.020 1.00 91.31 95 ASN A CA 1
ATOM 777 C C . ASN A 1 95 ? 4.232 -12.459 8.930 1.00 91.31 95 ASN A C 1
ATOM 779 O O . ASN A 1 95 ? 3.781 -12.503 7.791 1.00 91.31 95 ASN A O 1
ATOM 783 N N . PHE A 1 96 ? 5.365 -11.820 9.251 1.00 93.88 96 PHE A N 1
ATOM 784 C CA . PHE A 1 96 ? 6.303 -11.276 8.257 1.00 93.88 96 PHE A CA 1
ATOM 785 C C . PHE A 1 96 ? 7.659 -11.972 8.356 1.00 93.88 96 PHE A C 1
ATOM 787 O O . PHE A 1 96 ? 8.329 -11.907 9.391 1.00 93.88 96 PHE A O 1
ATOM 794 N N . GLU A 1 97 ? 8.076 -12.566 7.247 1.00 96.00 97 GLU A N 1
ATOM 795 C CA . GLU A 1 97 ? 9.435 -13.033 6.995 1.00 96.00 97 GLU A CA 1
ATOM 796 C C . GLU A 1 97 ? 10.256 -11.936 6.294 1.00 96.00 97 GLU A C 1
ATOM 798 O O . GLU A 1 97 ? 9.725 -10.909 5.856 1.00 96.00 97 GLU A O 1
ATOM 803 N N . SER A 1 98 ? 11.570 -12.149 6.202 1.00 95.56 98 SER A N 1
ATOM 804 C CA . SER A 1 98 ? 12.509 -11.178 5.628 1.00 95.56 98 SER A CA 1
ATOM 805 C C . SER A 1 98 ? 13.510 -11.815 4.676 1.00 95.56 98 SER A C 1
ATOM 807 O O . SER A 1 98 ? 13.846 -12.994 4.788 1.00 95.56 98 SER A O 1
ATOM 809 N N . PHE A 1 99 ? 14.082 -10.987 3.804 1.00 96.19 99 PHE A N 1
ATOM 810 C CA . PHE A 1 99 ? 15.206 -11.335 2.943 1.00 96.19 99 PHE A CA 1
ATOM 811 C C . PHE A 1 99 ? 16.278 -10.243 3.015 1.00 96.19 99 PHE A C 1
ATOM 813 O O . PHE A 1 99 ? 15.984 -9.054 2.853 1.00 96.19 99 PHE A O 1
ATOM 820 N N . SER A 1 100 ? 17.527 -10.642 3.272 1.00 95.75 100 SER A N 1
ATOM 821 C CA . SER A 1 100 ? 18.645 -9.716 3.475 1.00 95.75 100 SER A CA 1
ATOM 822 C C . SER A 1 100 ? 19.914 -10.199 2.780 1.00 95.75 100 SER A C 1
ATOM 824 O O . SER A 1 100 ? 20.341 -11.344 2.948 1.00 95.75 100 SER A O 1
ATOM 826 N N . LEU A 1 101 ? 20.521 -9.290 2.019 1.00 95.69 101 LEU A N 1
ATOM 827 C CA . LEU A 1 101 ? 21.830 -9.430 1.386 1.00 95.69 101 LEU A CA 1
ATOM 828 C C . LEU A 1 101 ? 22.682 -8.180 1.633 1.00 95.69 101 LEU A C 1
ATOM 830 O O . LEU A 1 101 ? 22.225 -7.204 2.226 1.00 95.69 101 LEU A O 1
ATOM 834 N N . ASN A 1 102 ? 23.935 -8.205 1.186 1.00 94.00 102 ASN A N 1
ATOM 835 C CA . ASN A 1 102 ? 24.895 -7.123 1.410 1.00 94.00 102 ASN A CA 1
ATOM 836 C C . ASN A 1 102 ? 24.655 -5.870 0.537 1.00 94.00 102 ASN A C 1
ATOM 838 O O . ASN A 1 102 ? 25.282 -4.841 0.782 1.00 94.00 102 ASN A O 1
ATOM 842 N N . GLY A 1 103 ? 23.750 -5.921 -0.445 1.00 92.88 103 GLY A N 1
ATOM 843 C CA . GLY A 1 103 ? 23.253 -4.753 -1.183 1.00 92.88 103 GLY A CA 1
ATOM 844 C C . GLY A 1 103 ? 21.871 -4.282 -0.707 1.00 92.88 103 GLY A C 1
ATOM 845 O O . GLY A 1 103 ? 21.334 -4.751 0.303 1.00 92.88 103 GLY A O 1
ATOM 846 N N . ASN A 1 104 ? 21.276 -3.351 -1.454 1.00 93.50 104 ASN A N 1
ATOM 847 C CA . ASN A 1 104 ? 19.858 -3.011 -1.332 1.00 93.50 104 ASN A CA 1
ATOM 848 C C . ASN A 1 104 ? 19.028 -4.170 -1.873 1.00 93.50 104 ASN A C 1
ATOM 850 O O . ASN A 1 104 ? 19.166 -4.531 -3.041 1.00 93.50 104 ASN A O 1
ATOM 854 N N . THR A 1 105 ? 18.187 -4.751 -1.022 1.00 94.38 105 THR A N 1
ATOM 855 C CA . THR A 1 105 ? 17.318 -5.869 -1.391 1.00 94.38 105 THR A CA 1
ATOM 856 C C . THR A 1 105 ? 15.915 -5.341 -1.670 1.00 94.38 105 THR A C 1
ATOM 858 O O . THR A 1 105 ? 15.251 -4.869 -0.746 1.00 94.38 105 THR A O 1
ATOM 861 N N . THR A 1 106 ? 15.464 -5.433 -2.922 1.00 94.38 106 THR A N 1
ATOM 862 C CA . THR A 1 106 ? 14.164 -4.925 -3.373 1.00 94.38 106 THR A CA 1
ATOM 863 C C . THR A 1 106 ? 13.272 -6.013 -3.940 1.00 94.38 106 THR A C 1
ATOM 865 O O . THR A 1 106 ? 13.735 -6.852 -4.705 1.00 94.38 106 THR A O 1
ATOM 868 N N . ILE A 1 107 ? 11.977 -5.959 -3.630 1.00 95.56 107 ILE A N 1
ATOM 869 C CA . ILE A 1 107 ? 10.958 -6.792 -4.275 1.00 95.56 107 ILE A CA 1
ATOM 870 C C . ILE A 1 107 ? 10.468 -6.046 -5.513 1.00 95.56 107 ILE A C 1
ATOM 872 O O . ILE A 1 107 ? 9.868 -4.979 -5.399 1.00 95.56 107 ILE A O 1
ATOM 876 N N . ASN A 1 108 ? 10.768 -6.588 -6.688 1.00 92.75 108 ASN A N 1
ATOM 877 C CA . ASN A 1 108 ? 10.419 -5.989 -7.973 1.00 92.75 108 ASN A CA 1
ATOM 878 C C . ASN A 1 108 ? 9.016 -6.376 -8.436 1.00 92.75 108 ASN A C 1
ATOM 880 O O . ASN A 1 108 ? 8.357 -5.566 -9.079 1.00 92.75 108 ASN A O 1
ATOM 884 N N . ASP A 1 109 ? 8.580 -7.598 -8.126 1.00 93.94 109 ASP A N 1
ATOM 885 C CA . ASP A 1 109 ? 7.253 -8.088 -8.485 1.00 93.94 109 ASP A CA 1
ATOM 886 C C . ASP A 1 109 ? 6.813 -9.253 -7.590 1.00 93.94 109 ASP A C 1
ATOM 888 O O . ASP A 1 109 ? 7.655 -9.946 -7.005 1.00 93.94 109 ASP A O 1
ATOM 892 N N . VAL A 1 110 ? 5.497 -9.464 -7.511 1.00 95.25 110 VAL A N 1
ATOM 893 C CA . VAL A 1 110 ? 4.848 -10.567 -6.795 1.00 95.25 110 VAL A CA 1
ATOM 894 C C . VAL A 1 110 ? 3.772 -11.179 -7.687 1.00 95.25 110 VAL A C 1
ATOM 896 O O . VAL A 1 110 ? 2.839 -10.492 -8.104 1.00 95.25 110 VAL A O 1
ATOM 899 N N . LYS A 1 111 ? 3.844 -12.494 -7.905 1.00 95.06 111 LYS A N 1
ATOM 900 C CA . LYS A 1 111 ? 2.867 -13.238 -8.702 1.00 95.06 111 LYS A CA 1
ATOM 901 C C . LYS A 1 111 ? 2.240 -14.367 -7.899 1.00 95.06 111 LYS A C 1
ATOM 903 O O . LYS A 1 111 ? 2.950 -15.247 -7.424 1.00 95.06 111 LYS A O 1
ATOM 908 N N . GLU A 1 112 ? 0.916 -14.354 -7.779 1.00 95.12 112 GLU A N 1
ATOM 909 C CA . GLU A 1 112 ? 0.159 -15.492 -7.250 1.00 95.12 112 GLU A CA 1
ATOM 910 C C . GLU A 1 112 ? 0.236 -16.676 -8.226 1.00 95.12 112 GLU A C 1
ATOM 912 O O . GLU A 1 112 ? 0.102 -16.504 -9.445 1.00 95.12 112 GLU A O 1
ATOM 917 N N . THR A 1 113 ? 0.474 -17.869 -7.688 1.00 95.00 113 THR A N 1
ATOM 918 C CA . THR A 1 113 ? 0.533 -19.128 -8.429 1.00 95.00 113 THR A CA 1
ATOM 919 C C . THR A 1 113 ? -0.775 -19.908 -8.305 1.00 95.00 113 THR A C 1
ATOM 921 O O . THR A 1 113 ? -1.603 -19.650 -7.436 1.00 95.00 113 THR A O 1
ATOM 924 N N . LYS A 1 114 ? -0.996 -20.890 -9.186 1.00 92.25 114 LYS A N 1
ATOM 925 C CA . LYS A 1 114 ? -2.265 -21.647 -9.240 1.00 92.25 114 LYS A CA 1
ATOM 926 C C . LYS A 1 114 ? -2.532 -22.505 -8.008 1.00 92.25 114 LYS A C 1
ATOM 928 O O . LYS A 1 114 ? -3.686 -22.806 -7.717 1.00 92.25 114 LYS A O 1
ATOM 933 N N . ASP A 1 115 ? -1.478 -22.898 -7.305 1.00 94.06 115 ASP A N 1
ATOM 934 C CA . ASP A 1 115 ? -1.538 -23.591 -6.017 1.00 94.06 115 ASP A CA 1
ATOM 935 C C . ASP A 1 115 ? -1.818 -22.644 -4.828 1.00 94.06 115 ASP A C 1
ATOM 937 O O . ASP A 1 115 ? -1.833 -23.098 -3.686 1.00 94.06 115 ASP A O 1
ATOM 941 N N . GLY A 1 116 ? -2.054 -21.349 -5.081 1.00 93.62 116 GLY A N 1
ATOM 942 C CA . GLY A 1 116 ? -2.361 -20.335 -4.067 1.00 93.62 116 GLY A CA 1
ATOM 943 C C . GLY A 1 116 ? -1.138 -19.786 -3.327 1.00 93.62 116 GLY A C 1
ATOM 944 O O . GLY A 1 116 ? -1.299 -19.062 -2.349 1.00 93.62 116 GLY A O 1
ATOM 945 N N . ASN A 1 117 ? 0.076 -20.139 -3.757 1.00 96.56 117 ASN A N 1
ATOM 946 C CA . ASN A 1 117 ? 1.324 -19.569 -3.248 1.00 96.56 117 ASN A CA 1
ATOM 947 C C . ASN A 1 117 ? 1.704 -18.289 -4.018 1.00 96.56 117 ASN A C 1
ATOM 949 O O . ASN A 1 117 ? 0.988 -17.832 -4.907 1.00 96.56 117 ASN A O 1
ATOM 953 N N . PHE A 1 118 ? 2.845 -17.693 -3.675 1.00 97.31 118 PHE A N 1
ATOM 954 C CA . PHE A 1 118 ? 3.356 -16.492 -4.332 1.00 97.31 118 PHE A CA 1
ATOM 955 C C . PHE A 1 118 ? 4.805 -16.683 -4.771 1.00 97.31 118 PHE A C 1
ATOM 957 O O . PHE A 1 118 ? 5.605 -17.281 -4.055 1.00 97.31 118 PHE A O 1
ATOM 964 N N . ILE A 1 119 ? 5.163 -16.136 -5.931 1.00 97.94 119 ILE A N 1
ATOM 965 C CA . ILE A 1 119 ? 6.545 -16.015 -6.398 1.00 97.94 119 ILE A CA 1
ATOM 966 C C . ILE A 1 119 ? 6.930 -14.542 -6.371 1.00 97.94 119 ILE A C 1
ATOM 968 O O . ILE A 1 119 ? 6.273 -13.707 -6.993 1.00 97.94 119 ILE A O 1
ATOM 972 N N . LEU A 1 120 ? 8.008 -14.233 -5.659 1.00 97.75 120 LEU A N 1
ATOM 973 C CA . LEU A 1 120 ? 8.587 -12.902 -5.581 1.00 97.75 120 LEU A CA 1
ATOM 974 C C . LEU A 1 120 ? 9.849 -12.832 -6.429 1.00 97.75 120 LEU A C 1
ATOM 976 O O . LEU A 1 120 ? 10.705 -13.715 -6.350 1.00 97.75 120 LEU A O 1
ATOM 980 N N . THR A 1 121 ? 10.001 -11.733 -7.159 1.00 97.38 121 THR A N 1
ATOM 981 C CA . THR A 1 121 ? 11.284 -11.366 -7.761 1.00 97.38 121 THR A CA 1
ATOM 982 C C . THR A 1 121 ? 12.018 -10.424 -6.819 1.00 97.38 121 THR A C 1
ATOM 984 O O . THR A 1 121 ? 11.590 -9.285 -6.631 1.00 97.38 121 THR A O 1
ATOM 987 N N . ILE A 1 122 ? 13.127 -10.880 -6.239 1.00 97.12 122 ILE A N 1
ATOM 988 C CA . ILE A 1 122 ? 13.952 -10.091 -5.322 1.00 97.12 122 ILE A CA 1
ATOM 989 C C . ILE A 1 122 ? 15.273 -9.730 -6.003 1.00 97.12 122 ILE A C 1
ATOM 991 O O . ILE A 1 122 ? 16.077 -10.610 -6.311 1.00 97.12 122 ILE A O 1
ATOM 995 N N . ALA A 1 123 ? 15.521 -8.439 -6.214 1.00 95.75 123 ALA A N 1
ATOM 996 C CA . ALA A 1 123 ? 16.794 -7.931 -6.712 1.00 95.75 123 ALA A CA 1
ATOM 997 C C . ALA A 1 123 ? 17.694 -7.475 -5.557 1.00 95.75 123 ALA A C 1
ATOM 999 O O . ALA A 1 123 ? 17.235 -6.879 -4.585 1.00 95.75 123 ALA A O 1
ATOM 1000 N N . ASN A 1 124 ? 18.993 -7.719 -5.684 1.00 95.38 124 ASN A N 1
ATOM 1001 C CA . ASN A 1 124 ? 20.022 -7.195 -4.794 1.00 95.38 124 ASN A CA 1
ATOM 1002 C C . ASN A 1 124 ? 20.971 -6.316 -5.606 1.00 95.38 124 ASN A C 1
ATOM 1004 O O . ASN A 1 124 ? 21.561 -6.805 -6.569 1.00 95.38 124 ASN A O 1
ATOM 1008 N N . ARG A 1 125 ? 21.078 -5.032 -5.240 1.00 93.12 125 ARG A N 1
ATOM 1009 C CA . ARG A 1 125 ? 21.794 -4.002 -6.015 1.00 93.12 125 ARG A CA 1
ATOM 1010 C C . ARG A 1 125 ? 22.720 -3.154 -5.142 1.00 93.12 125 ARG A C 1
ATOM 1012 O O . ARG A 1 125 ? 22.392 -2.859 -3.992 1.00 93.12 125 ARG A O 1
ATOM 1019 N N . ASN A 1 126 ? 23.838 -2.688 -5.698 1.00 90.81 126 ASN A N 1
ATOM 1020 C CA . ASN A 1 126 ? 24.745 -1.717 -5.066 1.00 90.81 126 ASN A CA 1
ATOM 1021 C C . ASN A 1 126 ? 24.998 -0.479 -5.945 1.00 90.81 126 ASN A C 1
ATOM 1023 O O . ASN A 1 126 ? 26.134 -0.021 -6.070 1.00 90.81 126 ASN A O 1
ATOM 1027 N N . ASP A 1 127 ? 23.939 0.079 -6.542 1.00 82.75 127 ASP A N 1
ATOM 1028 C CA . ASP A 1 127 ? 24.038 1.158 -7.535 1.00 82.75 127 ASP A CA 1
ATOM 1029 C C . ASP A 1 127 ? 24.955 2.317 -7.101 1.00 82.75 127 ASP A C 1
ATOM 1031 O O . ASP A 1 127 ? 25.767 2.776 -7.894 1.00 82.75 127 ASP A O 1
ATOM 1035 N N . GLN A 1 128 ? 24.876 2.767 -5.842 1.00 74.31 128 GLN A N 1
ATOM 1036 C CA . GLN A 1 128 ? 25.691 3.878 -5.329 1.00 74.31 128 GLN A CA 1
ATOM 1037 C C . GLN A 1 128 ? 27.196 3.544 -5.280 1.00 74.31 128 GLN A C 1
ATOM 1039 O O . GLN A 1 128 ? 28.019 4.341 -5.728 1.00 74.31 128 GLN A O 1
ATOM 1044 N N . GLU A 1 129 ? 27.572 2.356 -4.799 1.00 76.25 129 GLU A N 1
ATOM 1045 C CA . GLU A 1 129 ? 28.976 1.923 -4.727 1.00 76.25 129 GLU A CA 1
ATOM 1046 C C . GLU A 1 129 ? 29.555 1.618 -6.117 1.00 76.25 129 GLU A C 1
ATOM 1048 O O . GLU A 1 129 ? 30.743 1.848 -6.357 1.00 76.25 129 GLU A O 1
ATOM 1053 N N . TYR A 1 130 ? 28.728 1.135 -7.050 1.00 73.44 130 TYR A N 1
ATOM 1054 C CA . TYR A 1 130 ? 29.148 0.842 -8.420 1.00 73.44 130 TYR A CA 1
ATOM 1055 C C . TYR A 1 130 ? 29.805 2.055 -9.098 1.00 73.44 130 TYR A C 1
ATOM 1057 O O . TYR A 1 130 ? 30.847 1.912 -9.743 1.00 73.44 130 TYR A O 1
ATOM 1065 N N . TRP A 1 131 ? 29.251 3.256 -8.915 1.00 70.75 131 TRP A N 1
ATOM 1066 C CA . TRP A 1 131 ? 29.807 4.474 -9.511 1.00 70.75 131 TRP A CA 1
ATOM 1067 C C . TRP A 1 131 ? 31.173 4.861 -8.938 1.00 70.75 131 TRP A C 1
ATOM 1069 O O . TRP A 1 131 ? 31.968 5.475 -9.646 1.00 70.75 131 TRP A O 1
ATOM 1079 N N . VAL A 1 132 ? 31.464 4.457 -7.697 1.00 75.06 132 VAL A N 1
ATOM 1080 C CA . VAL A 1 132 ? 32.707 4.793 -6.989 1.00 75.06 132 VAL A CA 1
ATOM 1081 C C . VAL A 1 132 ? 33.786 3.737 -7.233 1.00 75.06 132 VAL A C 1
ATOM 1083 O O . VAL A 1 132 ? 34.890 4.060 -7.662 1.00 75.06 132 VAL A O 1
ATOM 1086 N N . ASN A 1 133 ? 33.460 2.465 -6.993 1.00 78.62 133 ASN A N 1
ATOM 1087 C CA . ASN A 1 133 ? 34.439 1.376 -6.936 1.00 78.62 133 ASN A CA 1
ATOM 1088 C C . ASN A 1 133 ? 34.372 0.421 -8.135 1.00 78.62 133 ASN A C 1
ATOM 1090 O O . ASN A 1 133 ? 35.195 -0.487 -8.226 1.00 78.62 133 ASN A O 1
ATOM 1094 N N . ARG A 1 134 ? 33.390 0.583 -9.039 1.00 82.25 134 ARG A N 1
ATOM 1095 C CA . ARG A 1 134 ? 33.137 -0.329 -10.175 1.00 82.25 134 ARG A CA 1
ATOM 1096 C C . ARG A 1 134 ? 32.951 -1.795 -9.762 1.00 82.25 134 ARG A C 1
ATOM 1098 O O . ARG A 1 134 ? 33.227 -2.705 -10.536 1.00 82.25 134 ARG A O 1
ATOM 1105 N N . ILE A 1 135 ? 32.462 -2.025 -8.544 1.00 82.94 135 ILE A N 1
ATOM 1106 C CA . ILE A 1 135 ? 32.115 -3.359 -8.055 1.00 82.94 135 ILE A CA 1
ATOM 1107 C C . ILE A 1 135 ? 30.646 -3.624 -8.380 1.00 82.94 135 ILE A C 1
ATOM 1109 O O . ILE A 1 135 ? 29.778 -2.882 -7.925 1.00 82.94 135 ILE A O 1
ATOM 1113 N N . PHE A 1 136 ? 30.372 -4.686 -9.136 1.00 83.75 136 PHE A N 1
ATOM 1114 C CA . PHE A 1 136 ? 29.016 -5.104 -9.482 1.00 83.75 136 PHE A CA 1
ATOM 1115 C C . PHE A 1 136 ? 28.468 -6.056 -8.426 1.00 83.75 136 PHE A C 1
ATOM 1117 O O . PHE A 1 136 ? 28.965 -7.168 -8.284 1.00 83.75 136 PHE A O 1
ATOM 1124 N N . VAL A 1 137 ? 27.429 -5.648 -7.708 1.00 91.38 137 VAL A N 1
ATOM 1125 C CA . VAL A 1 137 ? 26.608 -6.548 -6.896 1.00 91.38 137 VAL A CA 1
ATOM 1126 C C . VAL A 1 137 ? 25.180 -6.422 -7.398 1.00 91.38 137 VAL A C 1
ATOM 1128 O O . VAL A 1 137 ? 24.381 -5.677 -6.840 1.00 91.38 137 VAL A O 1
ATOM 1131 N N . PHE A 1 138 ? 24.901 -7.125 -8.495 1.00 94.94 138 PHE A N 1
ATOM 1132 C CA . PHE A 1 138 ? 23.593 -7.198 -9.138 1.00 94.94 138 PHE A CA 1
ATOM 1133 C C . PHE A 1 138 ? 23.215 -8.663 -9.284 1.00 94.94 138 PHE A C 1
ATOM 1135 O O . PHE A 1 138 ? 23.793 -9.378 -10.101 1.00 94.94 138 PHE A O 1
ATOM 1142 N N . CYS A 1 139 ? 22.268 -9.127 -8.481 1.00 96.38 139 CYS A N 1
ATOM 1143 C CA . CYS A 1 139 ? 21.717 -10.466 -8.632 1.00 96.38 139 CYS A CA 1
ATOM 1144 C C . CYS A 1 139 ? 20.210 -10.468 -8.395 1.00 96.38 139 CYS A C 1
ATOM 1146 O O . CYS A 1 139 ? 19.667 -9.600 -7.708 1.00 96.38 139 CYS A O 1
ATOM 1148 N N . ILE A 1 140 ? 19.539 -11.453 -8.986 1.00 97.44 140 ILE A N 1
ATOM 1149 C CA . ILE A 1 140 ? 18.093 -11.633 -8.891 1.00 97.44 140 ILE A CA 1
ATOM 1150 C C . ILE A 1 140 ? 17.808 -13.033 -8.357 1.00 97.44 140 ILE A C 1
ATOM 1152 O O . ILE A 1 140 ? 18.370 -14.027 -8.832 1.00 97.44 140 ILE A O 1
ATOM 1156 N N . TYR A 1 141 ? 16.901 -13.089 -7.391 1.00 98.06 141 TYR A N 1
ATOM 1157 C CA . TYR A 1 141 ? 16.346 -14.310 -6.838 1.00 98.06 141 TYR A CA 1
ATOM 1158 C C . TYR A 1 141 ? 14.858 -14.399 -7.159 1.00 98.06 141 TYR A C 1
ATOM 1160 O O . TYR A 1 141 ? 14.127 -13.420 -7.010 1.00 98.06 141 TYR A O 1
ATOM 1168 N N . LEU A 1 142 ? 14.412 -15.589 -7.549 1.00 98.25 142 LEU A N 1
ATOM 1169 C CA . LEU A 1 142 ? 13.006 -15.969 -7.483 1.00 98.25 142 LEU A CA 1
ATOM 1170 C C . LEU A 1 142 ? 12.775 -16.675 -6.151 1.00 98.25 142 LEU A C 1
ATOM 1172 O O . LEU A 1 142 ? 13.513 -17.600 -5.810 1.00 98.25 142 LEU A O 1
ATOM 1176 N N . VAL A 1 143 ? 11.781 -16.229 -5.390 1.00 98.00 143 VAL A N 1
ATOM 1177 C CA . VAL A 1 143 ? 11.467 -16.770 -4.062 1.00 98.00 143 VAL A CA 1
ATOM 1178 C C . VAL A 1 143 ? 10.007 -17.193 -4.039 1.00 98.00 143 VAL A C 1
ATOM 1180 O O . VAL A 1 143 ? 9.126 -16.347 -4.161 1.00 98.00 143 VAL A O 1
ATOM 1183 N N . LYS A 1 144 ? 9.746 -18.495 -3.900 1.00 97.88 144 LYS A N 1
ATOM 1184 C CA . LYS A 1 144 ? 8.394 -19.032 -3.720 1.00 97.88 144 LYS A CA 1
ATOM 1185 C C . LYS A 1 144 ? 8.053 -19.040 -2.237 1.00 97.88 144 LYS A C 1
ATOM 1187 O O . LYS A 1 144 ? 8.828 -19.572 -1.437 1.00 97.88 144 LYS A O 1
ATOM 1192 N N . VAL A 1 145 ? 6.893 -18.502 -1.881 1.00 97.81 145 VAL A N 1
ATOM 1193 C CA . VAL A 1 145 ? 6.415 -18.413 -0.500 1.00 97.81 145 VAL A CA 1
ATOM 1194 C C . VAL A 1 145 ? 4.949 -18.808 -0.383 1.00 97.81 145 VAL A C 1
ATOM 1196 O O . VAL A 1 145 ? 4.185 -18.689 -1.339 1.00 97.81 145 VAL A O 1
ATOM 1199 N N . THR A 1 146 ? 4.552 -19.242 0.803 1.00 96.69 146 THR A N 1
ATOM 1200 C CA . THR A 1 146 ? 3.144 -19.415 1.177 1.00 96.69 146 THR A CA 1
ATOM 1201 C C . THR A 1 146 ? 2.444 -18.066 1.401 1.00 96.69 146 THR A C 1
ATOM 1203 O O . THR A 1 146 ? 3.115 -17.043 1.582 1.00 96.69 146 THR A O 1
ATOM 1206 N N . PRO A 1 147 ? 1.098 -18.032 1.471 1.00 94.38 147 PRO A N 1
ATOM 1207 C CA . PRO A 1 147 ? 0.349 -16.818 1.810 1.00 94.38 147 PRO A CA 1
ATOM 1208 C C . PRO A 1 147 ? 0.743 -16.160 3.140 1.00 94.38 147 PRO A C 1
ATOM 1210 O O . PRO A 1 147 ? 0.651 -14.943 3.277 1.00 94.38 147 PRO A O 1
ATOM 1213 N N . ASP A 1 148 ? 1.208 -16.935 4.122 1.00 93.06 148 ASP A N 1
ATOM 1214 C CA . ASP A 1 148 ? 1.706 -16.429 5.404 1.00 93.06 148 ASP A CA 1
ATOM 1215 C C . ASP A 1 148 ? 3.201 -16.064 5.386 1.00 93.06 148 ASP A C 1
ATOM 1217 O O . ASP A 1 148 ? 3.730 -15.618 6.402 1.00 93.06 148 ASP A O 1
ATOM 1221 N N . GLY A 1 149 ? 3.876 -16.185 4.240 1.00 93.75 149 GLY A N 1
ATOM 1222 C CA . GLY A 1 149 ? 5.249 -15.728 4.020 1.00 93.75 149 GLY A CA 1
ATOM 1223 C C . GLY A 1 149 ? 6.338 -16.776 4.230 1.00 93.75 149 GLY A C 1
ATOM 1224 O O . GLY A 1 149 ? 7.509 -16.449 4.055 1.00 93.75 149 GLY A O 1
ATOM 1225 N N . GLN A 1 150 ? 6.005 -18.025 4.569 1.00 95.69 150 GLN A N 1
ATOM 1226 C CA . GLN A 1 150 ? 7.001 -19.089 4.698 1.00 95.69 150 GLN A CA 1
ATOM 1227 C C . GLN A 1 150 ? 7.695 -19.335 3.353 1.00 95.69 150 GLN A C 1
ATOM 1229 O O . GLN A 1 150 ? 7.044 -19.594 2.343 1.00 95.69 150 GLN A O 1
ATOM 1234 N N . ILE A 1 151 ? 9.029 -19.309 3.347 1.00 96.44 151 ILE A N 1
ATOM 1235 C CA . ILE A 1 151 ? 9.824 -19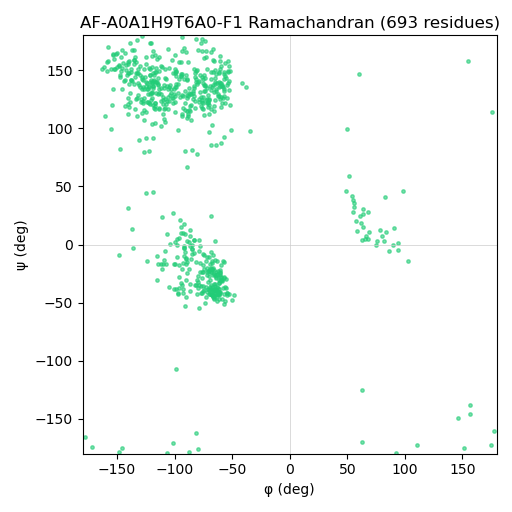.603 2.151 1.00 96.44 151 ILE A CA 1
ATOM 1236 C C . ILE A 1 151 ? 9.757 -21.102 1.837 1.00 96.44 151 ILE A C 1
ATOM 1238 O O . ILE A 1 151 ? 10.157 -21.933 2.651 1.00 96.44 151 ILE A O 1
ATOM 1242 N N . LEU A 1 152 ? 9.280 -21.428 0.635 1.00 96.88 152 LEU A N 1
ATOM 1243 C CA . LEU A 1 152 ? 9.182 -22.789 0.106 1.00 96.88 152 LEU A CA 1
ATOM 1244 C C . LEU A 1 152 ? 10.369 -23.140 -0.791 1.00 96.88 152 LEU A C 1
ATOM 1246 O O . LEU A 1 152 ? 10.893 -24.248 -0.719 1.00 96.88 1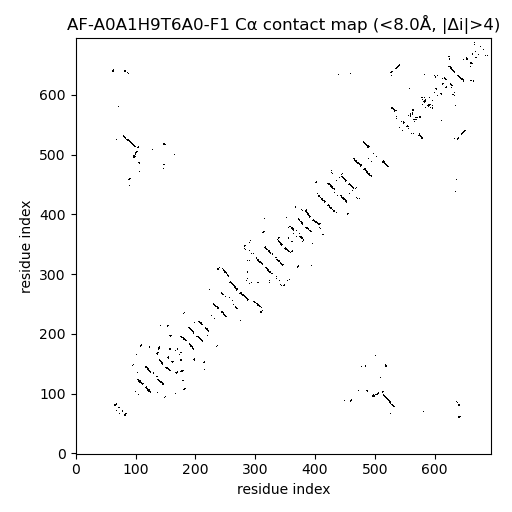52 LEU A O 1
ATOM 1250 N N . ASN A 1 153 ? 10.786 -22.203 -1.646 1.00 97.25 153 ASN A N 1
ATOM 1251 C CA . ASN A 1 153 ? 11.915 -22.388 -2.552 1.00 97.25 153 ASN A CA 1
ATOM 1252 C C . ASN A 1 153 ? 12.576 -21.040 -2.869 1.00 97.25 153 ASN A C 1
ATOM 1254 O O . ASN A 1 153 ? 11.910 -20.003 -2.873 1.00 97.25 153 ASN A O 1
ATOM 1258 N N . VAL A 1 154 ? 13.874 -21.053 -3.159 1.00 97.25 154 VAL A N 1
ATOM 1259 C CA . VAL A 1 154 ? 14.632 -19.886 -3.624 1.00 97.25 154 VAL A CA 1
ATOM 1260 C C . VAL A 1 154 ? 15.543 -20.314 -4.757 1.00 97.25 154 VAL A C 1
ATOM 1262 O O . VAL A 1 154 ? 16.151 -21.373 -4.679 1.00 97.25 154 VAL A O 1
ATOM 1265 N N . LEU A 1 155 ? 15.669 -19.473 -5.778 1.00 97.50 155 LEU A N 1
ATOM 1266 C CA . LEU A 1 155 ? 16.485 -19.731 -6.955 1.00 97.50 155 LEU A CA 1
ATOM 1267 C C . LEU A 1 155 ? 17.234 -18.464 -7.374 1.00 97.50 155 LEU A C 1
ATOM 1269 O O . LEU A 1 155 ? 16.610 -17.453 -7.695 1.00 97.50 155 LEU A O 1
ATOM 1273 N N . ASN A 1 156 ? 18.563 -18.520 -7.441 1.00 97.62 156 ASN A N 1
ATOM 1274 C CA . ASN A 1 156 ? 19.352 -17.491 -8.118 1.00 97.62 156 ASN A CA 1
ATOM 1275 C C . ASN A 1 156 ? 19.270 -17.699 -9.637 1.00 97.62 156 ASN A C 1
ATOM 1277 O O . ASN A 1 156 ? 19.709 -18.731 -10.147 1.00 97.62 156 ASN A O 1
ATOM 1281 N N . ILE A 1 157 ? 18.752 -16.721 -10.381 1.00 97.44 157 ILE A N 1
ATOM 1282 C CA . ILE A 1 157 ? 18.427 -16.940 -11.799 1.00 97.44 157 ILE A CA 1
ATOM 1283 C C . ILE A 1 157 ? 19.656 -17.092 -12.708 1.00 97.44 157 ILE A C 1
ATOM 1285 O O . ILE A 1 157 ? 19.547 -17.687 -13.777 1.00 97.44 157 ILE A O 1
ATOM 1289 N N . ALA A 1 158 ? 20.821 -16.582 -12.301 1.00 97.25 158 ALA A N 1
ATOM 1290 C CA . ALA A 1 158 ? 22.051 -16.626 -13.092 1.00 97.25 158 ALA A CA 1
ATOM 1291 C C . ALA A 1 158 ? 22.888 -17.890 -12.843 1.00 97.25 158 ALA A C 1
ATOM 1293 O O . ALA A 1 158 ? 23.682 -18.280 -13.701 1.00 97.25 158 ALA A O 1
ATOM 1294 N N . THR A 1 159 ? 22.736 -18.528 -11.681 1.00 96.69 159 THR A N 1
ATOM 1295 C CA . THR A 1 159 ? 23.484 -19.746 -11.317 1.00 96.69 159 THR A CA 1
ATOM 1296 C C . THR A 1 159 ? 22.610 -20.993 -11.231 1.00 96.69 159 THR A C 1
ATOM 1298 O O . THR A 1 159 ? 23.146 -22.094 -11.263 1.00 96.69 159 THR A O 1
ATOM 1301 N N . SER A 1 160 ? 21.286 -20.829 -11.142 1.00 94.31 160 SER A N 1
ATOM 1302 C CA . SER A 1 160 ? 20.312 -21.874 -10.801 1.00 94.31 160 SER A CA 1
ATOM 1303 C C . SER A 1 160 ? 20.569 -22.557 -9.452 1.00 94.31 160 SER A C 1
ATOM 1305 O O . SER A 1 160 ? 20.086 -23.662 -9.218 1.00 94.31 160 SER A O 1
ATOM 1307 N N . ASN A 1 161 ? 21.322 -21.910 -8.557 1.00 92.81 161 ASN A N 1
ATOM 1308 C CA . ASN A 1 161 ? 21.538 -22.406 -7.204 1.00 92.81 161 ASN A CA 1
ATOM 1309 C C . ASN A 1 161 ? 20.369 -22.024 -6.295 1.00 92.81 161 ASN A C 1
ATOM 1311 O O . ASN A 1 161 ? 19.873 -20.896 -6.355 1.00 92.81 161 ASN A O 1
ATOM 1315 N N . ASN A 1 162 ? 20.035 -22.922 -5.368 1.00 92.25 162 ASN A N 1
ATOM 1316 C CA . ASN A 1 162 ? 18.996 -22.697 -4.360 1.00 92.25 162 ASN A CA 1
ATOM 1317 C C . ASN A 1 162 ? 19.559 -22.187 -3.024 1.00 92.25 162 ASN A C 1
ATOM 1319 O O . ASN A 1 162 ? 18.948 -22.336 -1.968 1.00 92.25 162 ASN A O 1
ATOM 1323 N N . THR A 1 163 ? 20.765 -21.619 -3.054 1.00 89.44 163 THR A N 1
ATOM 1324 C CA . THR A 1 163 ? 21.426 -21.029 -1.891 1.00 89.44 163 THR A CA 1
ATOM 1325 C C . THR A 1 163 ? 21.451 -19.513 -2.016 1.00 89.44 163 THR A C 1
ATOM 1327 O O . THR A 1 163 ? 21.625 -18.958 -3.102 1.00 89.44 163 THR A O 1
ATOM 1330 N N . VAL A 1 164 ? 21.285 -18.836 -0.883 1.00 91.81 164 VAL A N 1
ATOM 1331 C CA . VAL A 1 164 ? 21.367 -17.378 -0.797 1.00 91.81 164 VAL A CA 1
ATOM 1332 C C . VAL A 1 164 ? 22.684 -17.026 -0.130 1.00 91.81 164 VAL A C 1
ATOM 1334 O O . VAL A 1 164 ? 22.915 -17.381 1.024 1.00 91.81 164 VAL A O 1
ATOM 1337 N N . ALA A 1 165 ? 23.555 -16.338 -0.861 1.00 90.19 165 ALA A N 1
ATOM 1338 C CA . ALA A 1 165 ? 24.846 -15.901 -0.353 1.00 90.19 165 ALA A CA 1
ATOM 1339 C C . ALA A 1 165 ? 25.116 -14.443 -0.760 1.00 90.19 165 ALA A C 1
ATOM 1341 O O . ALA A 1 165 ? 24.837 -14.066 -1.903 1.00 90.19 165 ALA A O 1
ATOM 1342 N N . PRO A 1 166 ? 25.666 -13.612 0.145 1.00 91.00 166 PRO A N 1
ATOM 1343 C CA . PRO A 1 166 ? 26.199 -12.305 -0.217 1.00 91.00 166 PRO A CA 1
ATOM 1344 C C . PRO A 1 166 ? 27.306 -12.447 -1.264 1.00 91.00 166 PRO A C 1
ATOM 1346 O O . PRO A 1 166 ? 28.183 -13.301 -1.134 1.00 91.00 166 PRO A O 1
ATOM 1349 N N . SER A 1 167 ? 27.291 -11.583 -2.276 1.00 91.75 167 SER A N 1
ATOM 1350 C CA . SER A 1 167 ? 28.322 -11.554 -3.315 1.00 91.75 167 SER A CA 1
ATOM 1351 C C . SER A 1 167 ? 29.233 -10.348 -3.131 1.00 91.75 167 SER A C 1
ATOM 1353 O O . SER A 1 167 ? 28.774 -9.225 -2.899 1.00 91.75 167 SER A O 1
ATOM 1355 N N . ASN A 1 168 ? 30.541 -10.561 -3.264 1.00 90.69 168 ASN A N 1
ATOM 1356 C CA . ASN A 1 168 ? 31.492 -9.457 -3.320 1.00 90.69 168 ASN A CA 1
ATOM 1357 C C . ASN A 1 168 ? 31.573 -8.824 -4.711 1.00 90.69 168 ASN A C 1
ATOM 1359 O O . ASN A 1 168 ? 31.855 -7.631 -4.799 1.00 90.69 168 ASN A O 1
ATOM 1363 N N . ASN A 1 169 ? 31.347 -9.613 -5.760 1.00 93.00 169 ASN A N 1
ATOM 1364 C CA . ASN A 1 169 ? 31.270 -9.174 -7.143 1.00 93.00 169 ASN A CA 1
ATOM 1365 C C . ASN A 1 169 ? 30.525 -10.245 -7.962 1.00 93.00 169 ASN A C 1
ATOM 1367 O O . ASN A 1 169 ? 31.053 -11.335 -8.194 1.00 93.00 169 ASN A O 1
ATOM 1371 N N . THR A 1 170 ? 29.316 -9.923 -8.415 1.00 95.31 170 THR A N 1
ATOM 1372 C CA . THR A 1 170 ? 28.412 -10.855 -9.101 1.00 95.31 170 THR A CA 1
ATOM 1373 C C . THR A 1 170 ? 28.881 -11.215 -10.511 1.00 95.31 170 THR A C 1
ATOM 1375 O O . THR A 1 170 ? 28.508 -12.255 -11.051 1.00 95.31 170 THR A O 1
ATOM 1378 N N . GLU A 1 171 ? 29.710 -10.377 -11.141 1.00 94.25 171 GLU A N 1
ATOM 1379 C CA . GLU A 1 171 ? 30.327 -10.728 -12.424 1.00 94.25 171 GLU A CA 1
ATOM 1380 C C . GLU A 1 171 ? 31.416 -11.792 -12.242 1.00 94.25 171 GLU A C 1
ATOM 1382 O O . GLU A 1 171 ? 31.538 -12.687 -13.077 1.00 94.25 171 GLU A O 1
ATOM 1387 N N . GLN A 1 172 ? 32.176 -11.723 -11.142 1.00 94.38 172 GLN A N 1
ATOM 1388 C CA . GLN A 1 172 ? 33.270 -12.656 -10.854 1.00 94.38 172 GLN A CA 1
ATOM 1389 C C . GLN A 1 172 ? 32.776 -14.024 -10.380 1.00 94.38 172 GLN A C 1
ATOM 1391 O O . GLN A 1 172 ? 33.330 -15.043 -10.787 1.00 94.38 172 GLN A O 1
ATOM 1396 N N . ASP A 1 173 ? 31.742 -14.066 -9.537 1.00 94.56 173 ASP A N 1
ATOM 1397 C CA . ASP A 1 173 ? 31.164 -15.334 -9.064 1.00 94.56 173 ASP A CA 1
ATOM 1398 C C . ASP A 1 173 ? 30.123 -15.934 -10.031 1.00 94.56 173 ASP A C 1
ATOM 1400 O O . ASP A 1 173 ? 29.630 -17.043 -9.821 1.00 94.56 173 ASP A O 1
ATOM 1404 N N . GLY A 1 174 ? 29.807 -15.219 -11.115 1.00 95.69 174 GLY A N 1
ATOM 1405 C CA . GLY A 1 174 ? 28.903 -15.677 -12.161 1.00 95.69 174 GLY A CA 1
ATOM 1406 C C . GLY A 1 174 ? 27.414 -15.568 -11.820 1.00 95.69 174 GLY A C 1
ATOM 1407 O O . GLY A 1 174 ? 26.610 -16.143 -12.562 1.00 95.69 174 GLY A O 1
ATOM 1408 N N . SER A 1 175 ? 27.042 -14.853 -10.755 1.00 96.62 175 SER A N 1
ATOM 1409 C CA . SER A 1 175 ? 25.654 -14.619 -10.331 1.00 96.62 175 SER A CA 1
ATOM 1410 C C . SER A 1 175 ? 25.027 -13.316 -10.850 1.00 96.62 175 SER A C 1
ATOM 1412 O O . SER A 1 175 ? 23.929 -12.955 -10.425 1.00 96.62 175 SER A O 1
ATOM 1414 N N . PHE A 1 176 ? 25.696 -12.626 -11.779 1.00 96.62 176 PHE A N 1
ATOM 1415 C CA . PHE A 1 176 ? 25.231 -11.359 -12.340 1.00 96.62 176 PHE A CA 1
ATOM 1416 C C . PHE A 1 176 ? 23.870 -11.478 -13.040 1.00 96.62 176 PHE A C 1
ATOM 1418 O O . PHE A 1 176 ? 23.728 -12.172 -14.053 1.00 96.62 176 PHE A O 1
ATOM 1425 N N . ALA A 1 177 ? 22.888 -10.746 -12.518 1.00 96.50 177 ALA A N 1
ATOM 1426 C CA . ALA A 1 177 ? 21.592 -10.517 -13.137 1.00 96.50 177 ALA A CA 1
ATOM 1427 C C . ALA A 1 177 ? 20.988 -9.189 -12.643 1.00 96.50 177 ALA A C 1
ATOM 1429 O O . ALA A 1 177 ? 20.977 -8.920 -11.441 1.00 96.50 177 ALA A O 1
ATOM 1430 N N . SER A 1 178 ? 20.469 -8.369 -13.555 1.00 94.00 178 SER A N 1
ATOM 1431 C CA . SER A 1 178 ? 19.902 -7.045 -13.287 1.00 94.00 178 SER A CA 1
ATOM 1432 C C . SER A 1 178 ? 18.600 -6.800 -14.051 1.00 94.00 178 SER A C 1
ATOM 1434 O O . SER A 1 178 ? 18.235 -7.541 -14.967 1.00 94.00 178 SER A O 1
ATOM 1436 N N . ASP A 1 179 ? 17.917 -5.727 -13.646 1.00 90.00 179 ASP A N 1
ATOM 1437 C CA . ASP A 1 179 ? 16.753 -5.140 -14.321 1.00 90.00 179 ASP A CA 1
ATOM 1438 C C . ASP A 1 179 ? 15.647 -6.159 -14.647 1.00 90.00 179 ASP A C 1
ATOM 1440 O O . ASP A 1 179 ? 15.299 -6.355 -15.816 1.00 90.00 179 ASP A O 1
ATOM 1444 N N . PRO A 1 180 ? 15.102 -6.838 -13.617 1.00 94.00 180 PRO A N 1
ATOM 1445 C CA . PRO A 1 180 ? 14.026 -7.787 -13.827 1.00 94.00 180 PRO A CA 1
ATOM 1446 C C . PRO A 1 180 ? 12.741 -7.072 -14.258 1.00 94.00 180 PRO A C 1
ATOM 1448 O O . PRO A 1 180 ? 12.400 -6.008 -13.733 1.00 94.00 180 PRO A O 1
ATOM 1451 N N . SER A 1 181 ? 11.996 -7.696 -15.166 1.00 92.00 181 SER A N 1
ATOM 1452 C CA . SER A 1 181 ? 10.603 -7.340 -15.440 1.00 92.00 181 SER A CA 1
ATOM 1453 C C . SER A 1 181 ? 9.659 -7.879 -14.367 1.00 92.00 181 SER A C 1
ATOM 1455 O O . SER A 1 181 ? 10.047 -8.709 -13.544 1.00 92.00 181 SER A O 1
ATOM 1457 N N . ALA A 1 182 ? 8.386 -7.486 -14.450 1.00 91.19 182 ALA A N 1
ATOM 1458 C CA . ALA A 1 182 ? 7.312 -8.229 -13.796 1.00 91.19 182 ALA A CA 1
ATOM 1459 C C . ALA A 1 182 ? 7.236 -9.677 -14.322 1.00 91.19 182 ALA A C 1
ATOM 1461 O O . ALA A 1 182 ? 7.629 -9.953 -15.464 1.00 91.19 182 ALA A O 1
ATOM 1462 N N . ILE A 1 183 ? 6.725 -10.583 -13.492 1.00 94.06 183 ILE A N 1
ATOM 1463 C CA . ILE A 1 183 ? 6.435 -11.974 -13.818 1.00 94.06 183 ILE A CA 1
ATOM 1464 C C . ILE A 1 183 ? 5.079 -12.029 -14.525 1.00 94.06 183 ILE A C 1
ATOM 1466 O O . ILE A 1 183 ? 4.044 -11.641 -13.982 1.00 94.06 183 ILE A O 1
ATOM 1470 N N . PHE A 1 184 ? 5.061 -12.598 -15.723 1.00 92.38 184 PHE A N 1
ATOM 1471 C CA . PHE A 1 184 ? 3.838 -12.813 -16.492 1.00 92.38 184 PHE A CA 1
ATOM 1472 C C . PHE A 1 184 ? 3.587 -14.309 -16.705 1.00 92.38 184 PHE A C 1
ATOM 1474 O O . PHE A 1 184 ? 4.520 -15.110 -16.777 1.00 92.38 184 PHE A O 1
ATOM 1481 N N . GLU A 1 185 ? 2.312 -14.701 -16.781 1.00 91.06 185 GLU A N 1
ATOM 1482 C CA . GLU A 1 185 ? 1.939 -16.076 -17.128 1.00 91.06 185 GLU A CA 1
ATOM 1483 C C . GLU A 1 185 ? 1.939 -16.231 -18.652 1.00 91.06 185 GLU A C 1
ATOM 1485 O O . GLU A 1 185 ? 1.414 -15.387 -19.379 1.00 91.06 185 GLU A O 1
ATOM 1490 N N . ASN A 1 186 ? 2.501 -17.333 -19.134 1.00 84.31 186 ASN A N 1
ATOM 1491 C CA . ASN A 1 186 ? 2.470 -17.721 -20.529 1.00 84.31 186 ASN A CA 1
ATOM 1492 C C . ASN A 1 186 ? 2.333 -19.244 -20.670 1.00 84.31 186 ASN A C 1
ATOM 1494 O O . ASN A 1 186 ? 3.206 -19.995 -20.239 1.00 84.31 186 ASN A O 1
ATOM 1498 N N . ASN A 1 187 ? 1.250 -19.708 -21.303 1.00 83.94 187 ASN A N 1
ATOM 1499 C CA . ASN A 1 187 ? 0.992 -21.129 -21.570 1.00 83.94 187 ASN A CA 1
ATOM 1500 C C . ASN A 1 187 ? 1.167 -22.030 -20.330 1.00 83.94 187 ASN A C 1
ATOM 1502 O O . ASN A 1 187 ? 1.812 -23.074 -20.394 1.00 83.94 187 ASN A O 1
ATOM 1506 N N . HIS A 1 188 ? 0.604 -21.609 -19.191 1.00 83.88 188 HIS A N 1
ATOM 1507 C CA . HIS A 1 188 ? 0.707 -22.289 -17.891 1.00 83.88 188 HIS A CA 1
ATOM 1508 C C . HIS A 1 188 ? 2.108 -22.336 -17.263 1.00 83.88 188 HIS A C 1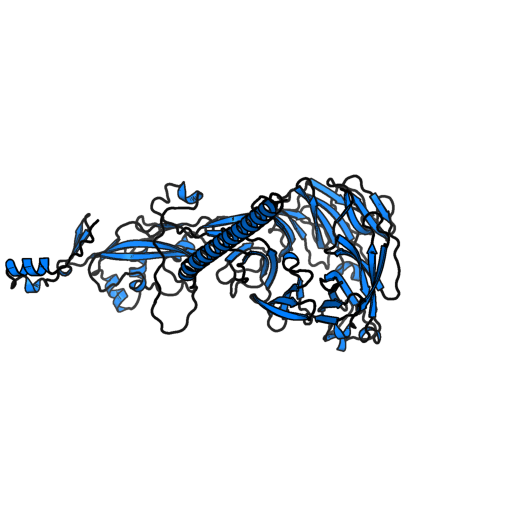
ATOM 1510 O O . HIS A 1 188 ? 2.282 -22.985 -16.233 1.00 83.88 188 HIS A O 1
ATOM 1516 N N . LYS A 1 189 ? 3.082 -21.636 -17.845 1.00 92.00 189 LYS A N 1
ATOM 1517 C CA . LYS A 1 189 ? 4.370 -21.317 -17.230 1.00 92.00 189 LYS A CA 1
ATOM 1518 C C . LYS A 1 189 ? 4.401 -19.850 -16.816 1.00 92.00 189 LYS A C 1
ATOM 1520 O O . LYS A 1 189 ? 3.556 -19.059 -17.228 1.00 92.00 189 LYS A O 1
ATOM 1525 N N . TYR A 1 190 ? 5.409 -19.488 -16.043 1.00 95.12 190 TYR A N 1
ATOM 1526 C CA . TYR A 1 190 ? 5.746 -18.111 -15.720 1.00 95.12 190 TYR A CA 1
ATOM 1527 C C . TYR A 1 190 ? 6.970 -17.702 -16.524 1.00 95.12 190 TYR A C 1
ATOM 1529 O O . TYR A 1 190 ? 7.801 -18.539 -16.893 1.00 95.12 190 TYR A O 1
ATOM 1537 N N . ALA A 1 191 ? 7.081 -16.415 -16.813 1.00 95.25 191 ALA A N 1
ATOM 1538 C CA . ALA A 1 191 ? 8.246 -15.866 -17.469 1.00 95.25 191 ALA A CA 1
ATOM 1539 C C . ALA A 1 191 ? 8.566 -14.460 -16.967 1.00 95.25 191 ALA A C 1
ATOM 1541 O O . ALA A 1 191 ? 7.706 -13.745 -16.454 1.00 95.25 191 ALA A O 1
ATOM 1542 N N . MET A 1 192 ? 9.831 -14.084 -17.120 1.00 95.62 192 MET A N 1
ATOM 1543 C CA . MET A 1 192 ? 10.335 -12.748 -16.831 1.00 95.62 192 MET A CA 1
ATOM 1544 C C . MET A 1 192 ? 11.487 -12.401 -17.773 1.00 95.62 192 MET A C 1
ATOM 1546 O O . MET A 1 192 ? 12.206 -13.280 -18.257 1.00 95.62 192 MET A O 1
ATOM 1550 N N . PHE A 1 193 ? 11.702 -11.112 -17.995 1.00 94.44 193 PHE A N 1
ATOM 1551 C CA . PHE A 1 193 ? 12.871 -10.585 -18.683 1.00 94.44 193 PHE A CA 1
ATOM 1552 C C . PHE A 1 193 ? 13.899 -10.088 -17.678 1.00 94.44 193 PHE A C 1
ATOM 1554 O O . PHE A 1 193 ? 13.542 -9.616 -16.602 1.00 94.44 193 PHE A O 1
ATOM 1561 N N . TYR A 1 194 ? 15.175 -10.189 -18.034 1.00 95.12 194 TYR A N 1
ATOM 1562 C CA . TYR A 1 194 ? 16.278 -9.646 -17.248 1.00 95.12 194 TYR A CA 1
ATOM 1563 C C . TYR A 1 194 ? 17.508 -9.422 -18.134 1.00 95.12 194 TYR A C 1
ATOM 1565 O O . TYR A 1 194 ? 17.562 -9.875 -19.283 1.00 95.12 194 TYR A O 1
ATOM 1573 N N . THR A 1 195 ? 18.519 -8.748 -17.598 1.00 93.81 195 THR A N 1
ATOM 1574 C CA . THR A 1 195 ? 19.836 -8.622 -18.229 1.00 93.81 195 THR A CA 1
ATOM 1575 C C . THR A 1 195 ? 20.870 -9.355 -17.385 1.00 93.81 195 THR A C 1
ATOM 1577 O O . THR A 1 195 ? 20.921 -9.161 -16.177 1.00 93.81 195 THR A O 1
ATOM 1580 N N . GLY A 1 196 ? 21.696 -10.213 -17.984 1.00 95.81 196 GLY A N 1
ATOM 1581 C CA . GLY A 1 196 ? 22.799 -10.847 -17.258 1.00 95.81 196 GLY A CA 1
ATOM 1582 C C . GLY A 1 196 ? 23.119 -12.261 -17.709 1.00 95.81 196 GLY A C 1
ATOM 1583 O O . GLY A 1 196 ? 22.990 -12.600 -18.887 1.00 95.81 196 GLY A O 1
ATOM 1584 N N . TYR A 1 197 ? 23.595 -13.074 -16.773 1.00 97.88 197 TYR A N 1
ATOM 1585 C CA . TYR A 1 197 ? 24.136 -14.403 -17.032 1.00 97.88 197 TYR A CA 1
ATOM 1586 C C . TYR A 1 197 ? 23.072 -15.503 -16.959 1.00 97.88 197 TYR A C 1
ATOM 1588 O O . TYR A 1 197 ? 21.962 -15.317 -16.460 1.00 97.88 197 TYR A O 1
ATOM 1596 N N . THR A 1 198 ? 23.438 -16.674 -17.464 1.00 97.62 198 THR A N 1
ATOM 1597 C CA . THR A 1 198 ? 22.766 -17.957 -17.219 1.00 97.62 198 THR A CA 1
ATOM 1598 C C . THR A 1 198 ? 23.773 -18.914 -16.576 1.00 97.62 198 THR A C 1
ATOM 1600 O O . THR A 1 198 ? 24.973 -18.594 -16.511 1.00 97.62 198 THR A O 1
ATOM 1603 N N . PRO A 1 199 ? 23.353 -20.110 -16.136 1.00 96.75 199 PRO A N 1
ATOM 1604 C CA . PRO A 1 199 ? 24.299 -21.083 -15.605 1.00 96.75 199 PRO A CA 1
ATOM 1605 C C . PRO A 1 199 ? 25.351 -21.510 -16.641 1.00 96.75 199 PRO A C 1
ATOM 1607 O O . PRO A 1 199 ? 26.487 -21.788 -16.267 1.00 96.75 199 PRO A O 1
ATOM 1610 N N . GLN A 1 200 ? 25.006 -21.510 -17.936 1.00 96.94 200 GLN A N 1
ATOM 1611 C CA . GLN A 1 200 ? 25.871 -21.979 -19.028 1.00 96.94 200 GLN A CA 1
ATOM 1612 C C . GLN A 1 200 ? 26.570 -20.858 -19.814 1.00 96.94 200 GLN A C 1
ATOM 1614 O O . GLN A 1 200 ? 27.524 -21.129 -20.539 1.00 96.94 200 GLN A O 1
ATOM 1619 N N . ASP A 1 201 ? 26.113 -19.612 -19.699 1.00 96.81 201 ASP A N 1
ATOM 1620 C CA . ASP A 1 201 ? 26.579 -18.489 -20.516 1.00 96.81 201 ASP A CA 1
ATOM 1621 C C . ASP A 1 201 ? 26.728 -17.217 -19.669 1.00 96.81 201 ASP A C 1
ATOM 1623 O O . ASP A 1 201 ? 25.753 -16.708 -19.106 1.00 96.81 201 ASP A O 1
ATOM 1627 N N . LYS A 1 202 ? 27.964 -16.708 -19.600 1.00 96.25 202 LYS A N 1
ATOM 1628 C CA . LYS A 1 202 ? 28.383 -15.537 -18.814 1.00 96.25 202 LYS A CA 1
ATOM 1629 C C . LYS A 1 202 ? 28.532 -14.267 -19.664 1.00 96.25 202 LYS A C 1
ATOM 1631 O O . LYS A 1 202 ? 29.316 -13.383 -19.339 1.00 96.25 202 LYS A O 1
ATOM 1636 N N . VAL A 1 203 ? 27.798 -14.169 -20.772 1.00 95.50 203 VAL A N 1
ATOM 1637 C CA . VAL A 1 203 ? 27.706 -12.937 -21.568 1.00 95.50 203 VAL A CA 1
ATOM 1638 C C . VAL A 1 203 ? 26.649 -12.000 -20.978 1.00 95.50 203 VAL A C 1
ATOM 1640 O O . VAL A 1 203 ? 25.517 -12.419 -20.713 1.00 95.50 203 VAL A O 1
ATOM 1643 N N . HIS A 1 204 ? 27.010 -10.723 -20.815 1.00 93.31 204 HIS A N 1
ATOM 1644 C CA . HIS A 1 204 ? 26.103 -9.642 -20.424 1.00 93.31 204 HIS A CA 1
ATOM 1645 C C . HIS A 1 204 ? 25.147 -9.332 -21.583 1.00 93.31 204 HIS A C 1
ATOM 1647 O O . HIS A 1 204 ? 25.483 -8.596 -22.507 1.00 93.31 204 HIS A O 1
ATOM 1653 N N . GLN A 1 205 ? 23.945 -9.905 -21.541 1.00 93.38 205 GLN A N 1
ATOM 1654 C CA . GLN A 1 205 ? 22.923 -9.682 -22.562 1.00 93.38 205 GLN A CA 1
ATOM 1655 C C . GLN A 1 205 ? 21.513 -9.819 -21.997 1.00 93.38 205 GLN A C 1
ATOM 1657 O O . GLN A 1 205 ? 21.310 -10.369 -20.912 1.00 93.38 205 GLN A O 1
ATOM 1662 N N . LYS A 1 206 ? 20.537 -9.321 -22.757 1.00 92.62 206 LYS A N 1
ATOM 1663 C CA . LYS A 1 206 ? 19.119 -9.421 -22.418 1.00 92.62 206 LYS A CA 1
ATOM 1664 C C . LYS A 1 206 ? 18.592 -10.829 -22.637 1.00 92.62 206 LYS A C 1
ATOM 1666 O O . LYS A 1 206 ? 18.879 -11.462 -23.658 1.00 92.62 206 LYS A O 1
ATOM 1671 N N . ARG A 1 207 ? 17.789 -11.303 -21.692 1.00 94.81 207 ARG A N 1
ATOM 1672 C CA . ARG A 1 207 ? 17.263 -12.663 -21.676 1.00 94.81 207 ARG A CA 1
ATOM 1673 C C . ARG A 1 207 ? 15.817 -12.686 -21.214 1.00 94.81 207 ARG A C 1
ATOM 1675 O O . ARG A 1 207 ? 15.352 -11.794 -20.509 1.00 94.81 207 ARG A O 1
ATOM 1682 N N . MET A 1 208 ? 15.134 -13.748 -21.607 1.00 95.44 208 MET A N 1
ATOM 1683 C CA . MET A 1 208 ? 13.873 -14.179 -21.029 1.00 95.44 208 MET A CA 1
ATOM 1684 C C . MET A 1 208 ? 14.113 -15.499 -20.300 1.00 95.44 208 MET A C 1
ATOM 1686 O O . MET A 1 208 ? 14.705 -16.418 -20.870 1.00 95.44 208 MET A O 1
ATOM 1690 N N . LEU A 1 209 ? 13.668 -15.577 -19.052 1.00 96.56 209 LEU A N 1
ATOM 1691 C CA . LEU A 1 209 ? 13.619 -16.799 -18.263 1.00 96.56 209 LEU A CA 1
ATOM 1692 C C . LEU A 1 209 ? 12.171 -17.281 -18.219 1.00 96.56 209 LEU A C 1
ATOM 1694 O O . LEU A 1 209 ? 11.289 -16.511 -17.851 1.00 96.56 209 LEU A O 1
ATOM 1698 N N . SER A 1 210 ? 11.936 -18.546 -18.555 1.00 95.88 210 SER A N 1
ATOM 1699 C CA . SER A 1 210 ? 10.655 -19.230 -18.356 1.00 95.88 210 SER A CA 1
ATOM 1700 C C . SER A 1 210 ? 10.810 -20.373 -17.357 1.00 95.88 210 SER A C 1
ATOM 1702 O O . SER A 1 210 ? 11.814 -21.082 -17.389 1.00 95.88 210 SER A O 1
ATOM 1704 N N . PHE A 1 211 ? 9.826 -20.550 -16.479 1.00 96.19 211 PHE A N 1
ATOM 1705 C CA . PHE A 1 211 ? 9.859 -21.480 -15.345 1.00 96.19 211 PHE A CA 1
ATOM 1706 C C . PHE A 1 211 ? 8.439 -21.912 -14.951 1.00 96.19 211 PHE A C 1
ATOM 1708 O O . PHE A 1 211 ? 7.457 -21.302 -15.379 1.00 96.19 211 PHE A O 1
ATOM 1715 N N . ASP A 1 212 ? 8.303 -22.985 -14.177 1.00 95.88 212 ASP A N 1
ATOM 1716 C CA . ASP A 1 212 ? 7.011 -23.399 -13.612 1.00 95.88 212 ASP A CA 1
ATOM 1717 C C . ASP A 1 212 ? 6.772 -22.845 -12.196 1.00 95.88 212 ASP A C 1
ATOM 1719 O O . ASP A 1 212 ? 7.612 -22.153 -11.624 1.00 95.88 212 ASP A O 1
ATOM 1723 N N . GLU A 1 213 ? 5.607 -23.141 -11.614 1.00 95.56 213 GLU A N 1
ATOM 1724 C CA . GLU A 1 213 ? 5.239 -22.655 -10.278 1.00 95.56 213 GLU A CA 1
ATOM 1725 C C . GLU A 1 213 ? 6.143 -23.156 -9.149 1.00 95.56 213 GLU A C 1
ATOM 1727 O O . GLU A 1 213 ? 6.068 -22.611 -8.053 1.00 95.56 213 GLU A O 1
ATOM 1732 N N . ASN A 1 214 ? 6.978 -24.174 -9.371 1.00 95.56 214 ASN A N 1
ATOM 1733 C CA . ASN A 1 214 ? 7.910 -24.711 -8.375 1.00 95.56 214 ASN A CA 1
ATOM 1734 C C . ASN A 1 214 ? 9.328 -24.153 -8.533 1.00 95.56 214 ASN A C 1
ATOM 1736 O O . ASN A 1 214 ? 10.215 -24.524 -7.762 1.00 95.56 214 ASN A O 1
ATOM 1740 N N . LEU A 1 215 ? 9.519 -23.210 -9.465 1.00 96.44 215 LEU A N 1
ATOM 1741 C CA . LEU A 1 215 ? 10.822 -22.682 -9.875 1.00 96.44 215 LEU A CA 1
ATOM 1742 C C . LEU A 1 215 ? 11.710 -23.760 -10.517 1.00 96.44 215 LEU A C 1
ATOM 1744 O O . LEU A 1 215 ? 12.936 -23.706 -10.424 1.00 96.44 215 LEU A O 1
ATOM 1748 N N . GLU A 1 216 ? 11.088 -24.732 -11.184 1.00 94.25 216 GLU A N 1
ATOM 1749 C CA . GLU A 1 216 ? 11.757 -25.791 -11.932 1.00 94.25 216 GLU A CA 1
ATOM 1750 C C . GLU A 1 216 ? 11.616 -25.560 -13.450 1.00 94.25 216 GLU A C 1
ATOM 1752 O O . GLU A 1 216 ? 11.045 -24.567 -13.918 1.00 94.25 216 GLU A O 1
ATOM 1757 N N . ASN A 1 217 ? 12.182 -26.478 -14.244 1.00 93.75 217 ASN A N 1
ATOM 1758 C CA . ASN A 1 217 ? 12.060 -26.496 -15.708 1.00 93.75 217 ASN A CA 1
ATOM 1759 C C . ASN A 1 217 ? 12.477 -25.179 -16.393 1.00 93.75 217 ASN A C 1
ATOM 1761 O O . ASN A 1 217 ? 11.831 -24.717 -17.340 1.00 93.75 217 ASN A O 1
ATOM 1765 N N . LEU A 1 218 ? 13.583 -24.605 -15.908 1.00 95.75 218 LEU A N 1
ATOM 1766 C CA . LEU A 1 218 ? 14.127 -23.322 -16.348 1.00 95.75 218 LEU A CA 1
ATOM 1767 C C . LEU A 1 218 ? 14.534 -23.352 -17.825 1.00 95.75 218 LEU A C 1
ATOM 1769 O O . LEU A 1 218 ? 15.287 -24.223 -18.267 1.00 95.75 218 LEU A O 1
ATOM 1773 N N . GLN A 1 219 ? 14.073 -22.362 -18.582 1.00 96.12 219 GLN A N 1
ATOM 1774 C CA . GLN A 1 219 ? 14.423 -22.161 -19.985 1.00 96.12 219 GLN A CA 1
ATOM 1775 C C . GLN A 1 219 ? 14.879 -20.722 -20.202 1.00 96.12 219 GLN A C 1
ATOM 1777 O O . GLN A 1 219 ? 14.154 -19.780 -19.890 1.00 96.12 219 GLN A O 1
ATOM 1782 N N . TYR A 1 220 ? 16.077 -20.560 -20.762 1.00 96.50 220 TYR A N 1
ATOM 1783 C CA . TYR A 1 220 ? 16.686 -19.259 -21.021 1.00 96.50 220 TYR A CA 1
ATOM 1784 C C . TYR A 1 220 ? 16.680 -18.968 -22.519 1.00 96.50 220 TYR A C 1
ATOM 1786 O O . TYR A 1 220 ? 17.208 -19.748 -23.310 1.00 96.50 220 TYR A O 1
ATOM 1794 N N . THR A 1 221 ? 16.121 -17.824 -22.904 1.00 95.56 221 THR A N 1
ATOM 1795 C CA . THR A 1 221 ? 16.101 -17.346 -24.292 1.00 95.56 221 THR A CA 1
ATOM 1796 C C . THR A 1 221 ? 16.878 -16.041 -24.386 1.00 95.56 221 THR A C 1
ATOM 1798 O O . THR A 1 221 ? 16.545 -15.075 -23.701 1.00 95.56 221 THR A O 1
ATOM 1801 N N . THR A 1 222 ? 17.911 -15.990 -25.228 1.00 95.06 222 THR A N 1
ATOM 1802 C CA . THR A 1 222 ? 18.630 -14.740 -25.521 1.00 95.06 222 THR A CA 1
ATOM 1803 C C . THR A 1 222 ? 17.787 -13.859 -26.431 1.00 95.06 222 THR A C 1
ATOM 1805 O O . THR A 1 222 ? 17.284 -14.314 -27.458 1.00 95.06 222 THR A O 1
ATOM 1808 N N . LEU A 1 223 ? 17.657 -12.584 -26.071 1.00 91.75 223 LEU A N 1
ATOM 1809 C CA . LEU A 1 223 ? 16.875 -11.624 -26.834 1.00 91.75 223 LEU A CA 1
ATOM 1810 C C . LEU A 1 223 ? 17.757 -10.807 -27.767 1.00 91.75 223 LEU A C 1
ATOM 1812 O O . LEU A 1 223 ? 18.807 -10.303 -27.371 1.00 91.75 223 LEU A O 1
ATOM 1816 N N . GLN A 1 224 ? 17.278 -10.596 -28.993 1.00 84.94 224 GLN A N 1
ATOM 1817 C CA . GLN A 1 224 ? 17.883 -9.607 -29.874 1.00 84.94 224 GLN A CA 1
ATOM 1818 C C . GLN A 1 224 ? 17.568 -8.195 -29.374 1.00 84.94 224 GLN A C 1
ATOM 1820 O O . GLN A 1 224 ? 16.409 -7.842 -29.110 1.00 84.94 224 GLN A O 1
ATOM 1825 N N . GLN A 1 225 ? 18.625 -7.396 -29.243 1.00 77.75 225 GLN A N 1
ATOM 1826 C CA . GLN A 1 225 ? 18.528 -5.989 -28.897 1.00 77.75 225 GLN A CA 1
ATOM 1827 C C . GLN A 1 225 ? 18.430 -5.164 -30.175 1.00 77.75 225 GLN A C 1
ATOM 1829 O O . GLN A 1 225 ? 19.371 -5.106 -30.964 1.00 77.75 225 GLN A O 1
ATOM 1834 N N . THR A 1 226 ? 17.300 -4.492 -30.354 1.00 81.12 226 THR A N 1
ATOM 1835 C CA . THR A 1 226 ? 17.186 -3.428 -31.347 1.00 81.12 226 THR A CA 1
ATOM 1836 C C . THR A 1 226 ? 17.831 -2.175 -30.769 1.00 81.12 226 THR A C 1
ATOM 1838 O O . THR A 1 226 ? 17.488 -1.752 -29.662 1.00 81.12 226 THR A O 1
ATOM 1841 N N . SER A 1 227 ? 18.790 -1.589 -31.483 1.00 80.88 227 SER A N 1
ATOM 1842 C CA . SER A 1 227 ? 19.365 -0.295 -31.124 1.00 80.88 227 SER A CA 1
ATOM 1843 C C . SER A 1 227 ? 18.680 0.810 -31.921 1.00 80.88 227 SER A C 1
ATOM 1845 O O . SER A 1 227 ? 18.558 0.737 -33.143 1.00 80.88 227 SER A O 1
ATOM 1847 N N . TYR A 1 228 ? 18.245 1.853 -31.219 1.00 85.12 228 TYR A N 1
ATOM 1848 C CA . TYR A 1 228 ? 17.750 3.079 -31.831 1.00 85.12 228 TYR A CA 1
ATOM 1849 C C . TYR A 1 228 ? 18.665 4.226 -31.380 1.00 85.12 228 TYR A C 1
ATOM 1851 O O . TYR A 1 228 ? 19.009 4.286 -30.197 1.00 85.12 228 TYR A O 1
ATOM 1859 N N . PRO A 1 229 ? 19.111 5.122 -32.279 1.00 80.75 229 PRO A N 1
ATOM 1860 C CA . PRO A 1 229 ? 20.015 6.209 -31.906 1.00 80.75 229 PRO A CA 1
ATOM 1861 C C . PRO A 1 229 ? 19.462 7.055 -30.748 1.00 80.75 229 PRO A C 1
ATOM 1863 O O . PRO A 1 229 ? 18.342 7.553 -30.828 1.00 80.75 229 PRO A O 1
ATOM 1866 N N . GLY A 1 230 ? 20.246 7.211 -29.676 1.00 76.75 230 GLY A N 1
ATOM 1867 C CA . GLY A 1 230 ? 19.871 8.004 -28.495 1.00 76.75 230 GLY A CA 1
ATOM 1868 C C . GLY A 1 230 ? 18.859 7.345 -27.547 1.00 76.75 230 GLY A C 1
ATOM 1869 O O . GLY A 1 230 ? 18.468 7.964 -26.561 1.00 76.75 230 GLY A O 1
ATOM 1870 N N . PHE A 1 231 ? 18.449 6.102 -27.815 1.00 81.25 231 PHE A N 1
ATOM 1871 C CA . PHE A 1 231 ? 17.490 5.368 -26.997 1.00 81.25 231 PHE A CA 1
ATOM 1872 C C . PHE A 1 231 ? 18.079 4.049 -26.510 1.00 81.25 231 PHE A C 1
ATOM 1874 O O . PHE A 1 231 ? 18.574 3.226 -27.285 1.00 81.25 231 PHE A O 1
ATOM 1881 N N . TYR A 1 232 ? 17.956 3.830 -25.208 1.00 78.81 232 TYR A N 1
ATOM 1882 C CA . TYR A 1 232 ? 18.389 2.609 -24.556 1.00 78.81 232 TYR A CA 1
ATOM 1883 C C . TYR A 1 232 ? 17.156 1.929 -23.968 1.00 78.81 232 TYR A C 1
ATOM 1885 O O . TYR A 1 232 ? 16.594 2.372 -22.972 1.00 78.81 232 TYR A O 1
ATOM 1893 N N . GLY A 1 233 ? 16.695 0.858 -24.612 1.00 67.56 233 GLY A N 1
ATOM 1894 C CA . GLY A 1 233 ? 15.652 0.009 -24.040 1.00 67.56 233 GLY A CA 1
ATOM 1895 C C . GLY A 1 233 ? 16.253 -0.851 -22.939 1.00 67.56 233 GLY A C 1
ATOM 1896 O O . GLY A 1 233 ? 17.217 -1.567 -23.210 1.00 67.56 233 GLY A O 1
ATOM 1897 N N . ASN A 1 234 ? 15.688 -0.855 -21.737 1.00 73.62 234 ASN A N 1
ATOM 1898 C CA . ASN A 1 234 ? 16.126 -1.718 -20.626 1.00 73.62 234 ASN A CA 1
ATOM 1899 C C . ASN A 1 234 ? 14.997 -2.150 -19.683 1.00 73.62 234 ASN A C 1
ATOM 1901 O O . ASN A 1 234 ? 15.238 -3.013 -18.847 1.00 73.62 234 ASN A O 1
ATOM 1905 N N . ALA A 1 235 ? 13.797 -1.589 -19.811 1.00 82.12 235 ALA A N 1
ATOM 1906 C CA . ALA A 1 235 ? 12.691 -1.876 -18.916 1.00 82.12 235 ALA A CA 1
ATOM 1907 C C . ALA A 1 235 ? 11.615 -2.648 -19.671 1.00 82.12 235 ALA A C 1
ATOM 1909 O O . ALA A 1 235 ? 11.248 -2.293 -20.786 1.00 82.12 235 ALA A O 1
ATOM 1910 N N . TYR A 1 236 ? 11.093 -3.703 -19.060 1.00 87.81 236 TYR A N 1
ATOM 1911 C CA . TYR A 1 236 ? 9.978 -4.458 -19.615 1.00 87.81 236 TYR A CA 1
ATOM 1912 C C . TYR A 1 236 ? 8.772 -4.288 -18.707 1.00 87.81 236 TYR A C 1
ATOM 1914 O O . TYR A 1 236 ? 8.869 -4.482 -17.495 1.00 87.81 236 TYR A O 1
ATOM 1922 N N . HIS A 1 237 ? 7.644 -3.931 -19.304 1.00 86.88 237 HIS A N 1
ATOM 1923 C CA . HIS A 1 237 ? 6.401 -3.661 -18.605 1.00 86.88 237 HIS A CA 1
ATOM 1924 C C . HIS A 1 237 ? 5.272 -4.472 -19.234 1.00 86.88 237 HIS A C 1
ATOM 1926 O O . HIS A 1 237 ? 5.141 -4.496 -20.456 1.00 86.88 237 HIS A O 1
ATOM 1932 N N . GLN A 1 238 ? 4.459 -5.125 -18.406 1.00 87.25 238 GLN A N 1
ATOM 1933 C CA . GLN A 1 238 ? 3.210 -5.728 -18.852 1.00 87.25 238 GLN A CA 1
ATOM 1934 C C . GLN A 1 238 ? 2.084 -4.714 -18.648 1.00 87.25 238 GLN A C 1
ATOM 1936 O O . GLN A 1 238 ? 1.822 -4.322 -17.513 1.00 87.25 238 GLN A O 1
ATOM 1941 N N . ASN A 1 239 ? 1.444 -4.289 -19.736 1.00 85.88 239 ASN A N 1
ATOM 1942 C CA . ASN A 1 239 ? 0.341 -3.331 -19.661 1.00 85.88 239 ASN A CA 1
ATOM 1943 C C . ASN A 1 239 ? -0.992 -4.012 -19.286 1.00 85.88 239 ASN A C 1
ATOM 1945 O O . ASN A 1 239 ? -1.089 -5.239 -19.203 1.00 85.88 239 ASN A O 1
ATOM 1949 N N . GLN A 1 240 ? -2.054 -3.219 -19.130 1.00 83.25 240 GLN A N 1
ATOM 1950 C CA . GLN A 1 240 ? -3.402 -3.723 -18.813 1.00 83.25 240 GLN A CA 1
ATOM 1951 C C . GLN A 1 240 ? -4.011 -4.681 -19.860 1.00 83.25 240 GLN A C 1
ATOM 1953 O O . GLN A 1 240 ? -4.907 -5.456 -19.529 1.00 83.25 240 GLN A O 1
ATOM 1958 N N . GLU A 1 241 ? -3.547 -4.652 -21.116 1.00 84.50 241 GLU A N 1
ATOM 1959 C CA . GLU A 1 241 ? -3.966 -5.590 -22.174 1.00 84.50 241 GLU A CA 1
ATOM 1960 C C . GLU A 1 241 ? -3.129 -6.890 -22.166 1.00 84.50 241 GLU A C 1
ATOM 1962 O O . GLU A 1 241 ? -3.293 -7.732 -23.046 1.00 84.50 241 GLU A O 1
ATOM 1967 N N . ASN A 1 242 ? -2.268 -7.082 -21.156 1.00 85.00 242 ASN A N 1
ATOM 1968 C CA . ASN A 1 242 ? -1.277 -8.158 -21.027 1.00 85.00 242 ASN A CA 1
ATOM 1969 C C . ASN A 1 242 ? -0.182 -8.157 -22.104 1.00 85.00 242 ASN A C 1
ATOM 1971 O O . ASN A 1 242 ? 0.557 -9.138 -22.224 1.00 85.00 242 ASN A O 1
ATOM 1975 N N . ASP A 1 243 ? -0.033 -7.063 -22.850 1.00 89.56 243 ASP A N 1
ATOM 1976 C CA . ASP A 1 243 ? 1.062 -6.907 -23.795 1.00 89.56 243 ASP A CA 1
ATOM 1977 C C . ASP A 1 243 ? 2.370 -6.653 -23.052 1.00 89.56 243 ASP A C 1
ATOM 1979 O O . ASP A 1 243 ? 2.438 -5.843 -22.125 1.00 89.56 243 ASP A O 1
ATOM 1983 N N . ILE A 1 244 ? 3.432 -7.309 -23.513 1.00 90.19 244 ILE A N 1
ATOM 1984 C CA . ILE A 1 244 ? 4.787 -7.059 -23.035 1.00 90.19 244 ILE A CA 1
ATOM 1985 C C . ILE A 1 244 ? 5.388 -5.921 -23.848 1.00 90.19 244 ILE A C 1
ATOM 1987 O O . ILE A 1 244 ? 5.650 -6.066 -25.044 1.00 90.19 244 ILE A O 1
ATOM 1991 N N . LEU A 1 245 ? 5.658 -4.805 -23.185 1.00 91.06 245 LEU A N 1
ATOM 1992 C CA . LEU A 1 245 ? 6.263 -3.622 -23.773 1.00 91.06 245 LEU A CA 1
ATOM 1993 C C . LEU A 1 245 ? 7.720 -3.503 -23.323 1.00 91.06 245 LEU A C 1
ATOM 1995 O O . LEU A 1 245 ? 8.011 -3.505 -22.129 1.00 91.06 245 LEU A O 1
ATOM 1999 N N . ASN A 1 246 ? 8.641 -3.378 -24.275 1.00 90.06 246 ASN A N 1
ATOM 2000 C CA . ASN A 1 246 ? 10.010 -2.942 -24.013 1.00 90.06 246 ASN A CA 1
ATOM 2001 C C . ASN A 1 246 ? 10.030 -1.412 -24.037 1.00 90.06 246 ASN A C 1
ATOM 2003 O O . ASN A 1 246 ? 9.898 -0.784 -25.092 1.00 90.06 246 ASN A O 1
ATOM 2007 N N . LEU A 1 247 ? 10.166 -0.846 -22.849 1.00 88.25 247 LEU A N 1
ATOM 2008 C CA . LEU A 1 247 ? 10.307 0.570 -22.579 1.00 88.25 247 LEU A CA 1
ATOM 2009 C C . LEU A 1 247 ? 11.795 0.918 -22.482 1.00 88.25 247 LEU A C 1
ATOM 2011 O O . LEU A 1 247 ? 12.661 0.082 -22.198 1.00 88.25 247 LEU A O 1
ATOM 2015 N N . GLY A 1 248 ? 12.108 2.181 -22.715 1.00 80.00 248 GLY A N 1
ATOM 2016 C CA . GLY A 1 248 ? 13.475 2.650 -22.596 1.00 80.00 248 GLY A CA 1
ATOM 2017 C C . GLY A 1 248 ? 13.561 4.061 -22.081 1.00 80.00 248 GLY A C 1
ATOM 2018 O O . GLY A 1 248 ? 12.567 4.691 -21.710 1.00 80.00 248 GLY A O 1
ATOM 2019 N N . TYR A 1 249 ? 14.795 4.527 -22.065 1.00 84.38 249 TYR A N 1
ATOM 2020 C CA . TYR A 1 249 ? 15.152 5.850 -21.618 1.00 84.38 249 TYR A CA 1
ATOM 2021 C C . TYR A 1 249 ? 15.931 6.570 -22.709 1.00 84.38 249 TYR A C 1
ATOM 2023 O O . TYR A 1 249 ? 16.772 5.999 -23.415 1.00 84.38 249 TYR A O 1
ATOM 2031 N N . LEU A 1 250 ? 15.610 7.849 -22.847 1.00 84.81 250 LEU A N 1
ATOM 2032 C CA . LEU A 1 250 ? 16.422 8.806 -23.579 1.00 84.81 250 LEU A CA 1
ATOM 2033 C C . LEU A 1 250 ? 17.455 9.338 -22.590 1.00 84.81 250 LEU A C 1
ATOM 2035 O O . LEU A 1 250 ? 17.081 9.731 -21.492 1.00 84.81 250 LEU A O 1
ATOM 2039 N N . THR A 1 251 ? 18.733 9.326 -22.946 1.00 83.88 251 THR A N 1
ATOM 2040 C CA . THR A 1 251 ? 19.856 9.744 -22.083 1.00 83.88 251 THR A CA 1
ATOM 2041 C C . THR A 1 251 ? 20.930 10.402 -22.941 1.00 83.88 251 THR A C 1
ATOM 2043 O O . THR A 1 251 ? 20.885 10.297 -24.168 1.00 83.88 251 THR A O 1
ATOM 2046 N N . ASN A 1 252 ? 21.896 11.074 -22.312 1.00 80.38 252 ASN A N 1
ATOM 2047 C CA . ASN A 1 252 ? 22.956 11.835 -22.970 1.00 80.38 252 ASN A CA 1
ATOM 2048 C C . ASN A 1 252 ? 22.396 12.891 -23.932 1.00 80.38 252 ASN A C 1
ATOM 2050 O O . ASN A 1 252 ? 22.969 13.141 -24.993 1.00 80.38 252 ASN A O 1
ATOM 2054 N N . LEU A 1 253 ? 21.257 13.492 -23.569 1.00 80.94 253 LEU A N 1
ATOM 2055 C CA . LEU A 1 253 ? 20.649 14.557 -24.356 1.00 80.94 253 LEU A CA 1
ATOM 2056 C C . LEU A 1 253 ? 21.627 15.730 -24.443 1.00 80.94 253 LEU A C 1
ATOM 2058 O O . LEU A 1 253 ? 22.068 16.250 -23.421 1.00 80.94 253 LEU A O 1
ATOM 2062 N N . THR A 1 254 ? 21.956 16.167 -25.657 1.00 82.88 254 THR A N 1
ATOM 2063 C CA . THR A 1 254 ? 22.718 17.405 -25.849 1.00 82.88 254 THR A CA 1
ATOM 2064 C C . THR A 1 254 ? 21.879 18.625 -25.453 1.00 82.88 254 THR A C 1
ATOM 2066 O O . THR A 1 254 ? 20.652 18.559 -25.363 1.00 82.88 254 THR A O 1
ATOM 2069 N N . ASN A 1 255 ? 22.517 19.789 -25.296 1.00 80.81 255 ASN A N 1
ATOM 2070 C CA . ASN A 1 255 ? 21.810 21.023 -24.935 1.00 80.81 255 ASN A CA 1
ATOM 2071 C C . ASN A 1 255 ? 20.658 21.368 -25.903 1.00 80.81 255 ASN A C 1
ATOM 2073 O O . ASN A 1 255 ? 19.598 21.813 -25.480 1.00 80.81 255 ASN A O 1
ATOM 2077 N N . ALA A 1 256 ? 20.820 21.117 -27.207 1.00 81.44 256 ALA A N 1
ATOM 2078 C CA . ALA A 1 256 ? 19.739 21.316 -28.178 1.00 81.44 256 ALA A CA 1
ATOM 2079 C C . ALA A 1 256 ? 18.590 20.301 -28.002 1.00 81.44 256 ALA A C 1
ATOM 2081 O O . ALA A 1 256 ? 17.425 20.596 -28.273 1.00 81.44 256 ALA A O 1
ATOM 2082 N N . GLU A 1 257 ? 18.904 19.096 -27.538 1.00 84.88 257 GLU A N 1
ATOM 2083 C CA . GLU A 1 257 ? 17.953 17.998 -27.374 1.00 84.88 257 GLU A CA 1
ATOM 2084 C C . GLU A 1 257 ? 17.117 18.113 -26.106 1.00 84.88 257 GLU A C 1
ATOM 2086 O O . GLU A 1 257 ? 15.965 17.691 -26.101 1.00 84.88 257 GLU A O 1
ATOM 2091 N N . VAL A 1 258 ? 17.645 18.769 -25.073 1.00 85.44 258 VAL A N 1
ATOM 2092 C CA . VAL A 1 258 ? 16.895 19.125 -23.859 1.00 85.44 258 VAL A CA 1
ATOM 2093 C C . VAL A 1 258 ? 15.674 19.999 -24.181 1.00 85.44 258 VAL A C 1
ATOM 2095 O O . VAL A 1 258 ? 14.644 19.902 -23.511 1.00 85.44 258 VAL A O 1
ATOM 2098 N N . HIS A 1 259 ? 15.755 20.811 -25.238 1.00 88.25 259 HIS A N 1
ATOM 2099 C CA . HIS A 1 259 ? 14.715 21.768 -25.624 1.00 88.25 259 HIS A CA 1
ATOM 2100 C C . HIS A 1 259 ? 13.859 21.335 -26.820 1.00 88.25 259 HIS A C 1
ATOM 2102 O O . HIS A 1 259 ? 12.951 22.070 -27.206 1.00 88.25 259 HIS A O 1
ATOM 2108 N N . THR A 1 260 ? 14.098 20.156 -27.398 1.00 91.62 260 THR A N 1
ATOM 2109 C CA . THR A 1 260 ? 13.352 19.669 -28.568 1.00 91.62 260 THR A CA 1
ATOM 2110 C C . THR A 1 260 ? 12.561 18.410 -28.242 1.00 91.62 260 THR A C 1
ATOM 2112 O O . THR A 1 260 ? 13.022 17.545 -27.502 1.00 91.62 260 THR A O 1
ATOM 2115 N N . ASP A 1 261 ? 11.337 18.323 -28.768 1.00 94.25 261 ASP A N 1
ATOM 2116 C CA . ASP A 1 261 ? 10.514 17.119 -28.638 1.00 94.25 261 ASP A CA 1
ATOM 2117 C C . ASP A 1 261 ? 11.203 15.949 -29.365 1.00 94.25 261 ASP A C 1
ATOM 2119 O O . ASP A 1 261 ? 11.883 16.139 -30.381 1.00 94.25 261 ASP A O 1
ATOM 2123 N N . LYS A 1 262 ? 11.041 14.730 -28.845 1.00 91.31 262 LYS A N 1
ATOM 2124 C CA . LYS A 1 262 ? 11.760 13.541 -29.329 1.00 91.31 262 LYS A CA 1
ATOM 2125 C C . LYS A 1 262 ? 10.814 12.452 -29.792 1.00 91.31 262 LYS A C 1
ATOM 2127 O O . LYS A 1 262 ? 9.705 12.336 -29.296 1.00 91.31 262 LYS A O 1
ATOM 2132 N N . GLN A 1 263 ? 11.265 11.647 -30.746 1.00 92.12 263 GLN A N 1
ATOM 2133 C CA . GLN A 1 263 ? 10.577 10.414 -31.113 1.00 92.12 263 GLN A CA 1
ATOM 2134 C C . GLN A 1 263 ? 11.139 9.275 -30.272 1.00 92.12 263 GLN A C 1
ATOM 2136 O O . GLN A 1 263 ? 12.356 9.123 -30.173 1.00 92.12 263 GLN A O 1
ATOM 2141 N N . MET A 1 264 ? 10.257 8.482 -29.680 1.00 91.88 264 MET A N 1
ATOM 2142 C CA . MET A 1 264 ? 10.622 7.361 -28.828 1.00 91.88 264 MET A CA 1
ATOM 2143 C C . MET A 1 264 ? 9.906 6.093 -29.306 1.00 91.88 264 MET A C 1
ATOM 2145 O O . MET A 1 264 ? 8.675 6.101 -29.405 1.00 91.88 264 MET A O 1
ATOM 2149 N N . PRO A 1 265 ? 10.644 5.015 -29.616 1.00 93.69 265 PRO A N 1
ATOM 2150 C CA . P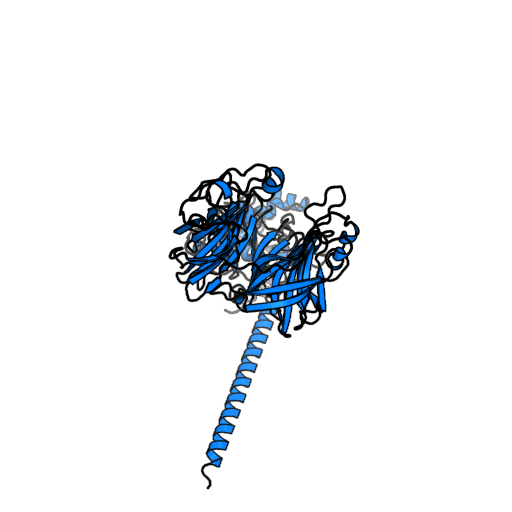RO A 1 265 ? 10.045 3.746 -29.986 1.00 93.69 265 PRO A CA 1
ATOM 2151 C C . PRO A 1 265 ? 9.618 2.975 -28.734 1.00 93.69 265 PRO A C 1
ATOM 2153 O O . PRO A 1 265 ? 10.346 2.914 -27.744 1.00 93.69 265 PRO A O 1
ATOM 2156 N N . ILE A 1 266 ? 8.453 2.341 -28.803 1.00 92.88 266 ILE A N 1
ATOM 2157 C CA . ILE A 1 266 ? 8.007 1.329 -27.846 1.00 92.88 266 ILE A CA 1
ATOM 2158 C C . ILE A 1 266 ? 7.791 0.040 -28.620 1.00 92.88 266 ILE A C 1
ATOM 2160 O O . ILE A 1 266 ? 7.073 0.021 -29.624 1.00 92.88 266 ILE A O 1
ATOM 2164 N N . GLU A 1 267 ? 8.430 -1.032 -28.162 1.00 93.19 267 GLU A N 1
ATOM 2165 C CA . GLU A 1 267 ? 8.330 -2.335 -28.812 1.00 93.19 267 GLU A CA 1
ATOM 2166 C C . GLU A 1 267 ? 7.355 -3.221 -28.048 1.00 93.19 267 GLU A C 1
ATOM 2168 O O . GLU A 1 267 ? 7.542 -3.465 -26.857 1.00 93.19 267 GLU A O 1
ATOM 2173 N N . LYS A 1 268 ? 6.363 -3.769 -28.743 1.00 93.50 268 LYS A N 1
ATOM 2174 C CA . LYS A 1 268 ? 5.571 -4.889 -28.245 1.00 93.50 268 LYS A CA 1
ATOM 2175 C C . LYS A 1 268 ? 6.316 -6.184 -28.530 1.00 93.50 268 LYS A C 1
ATOM 2177 O O . LYS A 1 268 ? 6.808 -6.383 -29.645 1.00 93.50 268 LYS A O 1
ATOM 2182 N N . ARG A 1 269 ? 6.384 -7.079 -27.549 1.00 91.88 269 ARG A N 1
ATOM 2183 C CA . ARG A 1 269 ? 7.059 -8.373 -27.665 1.00 91.88 269 ARG A CA 1
ATOM 2184 C C . ARG A 1 269 ? 6.108 -9.536 -27.461 1.00 91.88 269 ARG A C 1
ATOM 2186 O O . ARG A 1 269 ? 5.156 -9.462 -26.690 1.00 91.88 269 ARG A O 1
ATOM 2193 N N . ASP A 1 270 ? 6.403 -10.615 -28.167 1.00 90.62 270 ASP A N 1
ATOM 2194 C CA . ASP A 1 270 ? 5.717 -11.885 -28.014 1.00 90.62 270 ASP A CA 1
ATOM 2195 C C . ASP A 1 270 ? 6.110 -12.507 -26.661 1.00 90.62 270 ASP A C 1
ATOM 2197 O O . ASP A 1 270 ? 7.304 -12.679 -26.402 1.00 90.62 270 ASP A O 1
ATOM 2201 N N . PRO A 1 271 ? 5.154 -12.864 -25.790 1.00 87.25 271 PRO A N 1
ATOM 2202 C CA . PRO A 1 271 ? 5.459 -13.382 -24.456 1.00 87.25 271 PRO A CA 1
ATOM 2203 C C . PRO A 1 271 ? 6.071 -14.795 -24.469 1.00 87.25 271 PRO A C 1
ATOM 2205 O O . PRO A 1 271 ? 6.543 -15.264 -23.437 1.00 87.25 271 PRO A O 1
ATOM 2208 N N . THR A 1 272 ? 6.063 -15.499 -25.609 1.00 87.62 272 THR A N 1
ATOM 2209 C CA . THR A 1 272 ? 6.585 -16.873 -25.743 1.00 87.62 272 THR A CA 1
ATOM 2210 C C . THR A 1 272 ? 8.001 -16.924 -26.264 1.00 87.62 272 THR A C 1
ATOM 2212 O O . THR A 1 272 ? 8.791 -17.758 -25.834 1.00 87.62 272 THR A O 1
ATOM 2215 N N . THR A 1 273 ? 8.328 -16.040 -27.191 1.00 89.56 273 THR A N 1
ATOM 2216 C CA . THR A 1 273 ? 9.625 -16.013 -27.865 1.00 89.56 273 THR A CA 1
ATOM 2217 C C . THR A 1 273 ? 10.461 -14.807 -27.449 1.00 89.56 273 THR A C 1
ATOM 2219 O O . THR A 1 273 ? 11.658 -14.776 -27.714 1.00 89.56 273 THR A O 1
ATOM 2222 N N . GLY A 1 274 ? 9.844 -13.790 -26.837 1.00 88.12 274 GLY A N 1
ATOM 2223 C CA . GLY A 1 274 ? 10.462 -12.495 -26.558 1.00 88.12 274 GLY A CA 1
ATOM 2224 C C . GLY A 1 274 ? 10.763 -11.669 -27.815 1.00 88.12 274 GLY A C 1
ATOM 2225 O O . GLY A 1 274 ? 11.380 -10.603 -27.713 1.00 88.12 274 GLY A O 1
ATOM 2226 N N . SER A 1 275 ? 10.355 -12.140 -28.999 1.00 91.75 275 SER A N 1
ATOM 2227 C CA . SER A 1 275 ? 10.587 -11.467 -30.281 1.00 91.75 275 SER A CA 1
ATOM 2228 C C . SER A 1 275 ? 9.775 -10.181 -30.377 1.00 91.75 275 SER A C 1
ATOM 2230 O O . SER A 1 275 ? 8.675 -10.098 -29.835 1.00 91.75 275 SER A O 1
ATOM 2232 N N . VAL A 1 276 ? 10.293 -9.177 -31.086 1.00 92.56 276 VAL A N 1
ATOM 2233 C CA . VAL A 1 276 ? 9.546 -7.942 -31.365 1.00 92.56 276 VAL A CA 1
ATOM 2234 C C . VAL A 1 276 ? 8.418 -8.243 -32.353 1.00 92.56 276 VAL A C 1
ATOM 2236 O O . VAL A 1 276 ? 8.666 -8.773 -33.433 1.00 92.56 276 VAL A O 1
ATOM 2239 N N . VAL A 1 277 ? 7.188 -7.904 -31.969 1.00 94.81 277 VAL A N 1
ATOM 2240 C CA . VAL A 1 277 ? 5.965 -8.088 -32.769 1.00 94.81 277 VAL A CA 1
ATOM 2241 C C . VAL A 1 277 ? 5.552 -6.782 -33.438 1.00 94.81 277 VAL A C 1
ATOM 2243 O O . VAL A 1 277 ? 5.107 -6.781 -34.581 1.00 94.81 277 VAL A O 1
ATOM 2246 N N . GLU A 1 278 ? 5.714 -5.663 -32.736 1.00 94.56 278 GLU A N 1
ATOM 2247 C CA . GLU A 1 278 ? 5.338 -4.336 -33.218 1.00 94.56 278 GLU A CA 1
ATOM 2248 C C . GLU A 1 278 ? 6.302 -3.293 -32.651 1.00 94.56 278 GLU A C 1
ATOM 2250 O O . GLU A 1 278 ? 6.755 -3.414 -31.513 1.00 94.56 278 GLU A O 1
ATOM 2255 N N . VAL A 1 279 ? 6.594 -2.254 -33.435 1.00 93.81 279 VAL A N 1
ATOM 2256 C CA . VAL A 1 279 ? 7.301 -1.056 -32.970 1.00 93.81 279 VAL A CA 1
ATOM 2257 C C . VAL A 1 279 ? 6.430 0.149 -33.275 1.00 93.81 279 VAL A C 1
ATOM 2259 O O . VAL A 1 279 ? 6.097 0.398 -34.436 1.00 93.81 279 VAL A O 1
ATOM 2262 N N . LYS A 1 280 ? 6.087 0.914 -32.240 1.00 94.50 280 LYS A N 1
ATOM 2263 C CA . LYS A 1 280 ? 5.291 2.134 -32.363 1.00 94.50 280 LYS A CA 1
ATOM 2264 C C . LYS A 1 280 ? 6.082 3.340 -31.882 1.00 94.50 280 LYS A C 1
ATOM 2266 O O . LYS A 1 280 ? 6.747 3.278 -30.853 1.00 94.50 280 LYS A O 1
ATOM 2271 N N . TRP A 1 281 ? 6.013 4.428 -32.640 1.00 94.88 281 TRP A N 1
ATOM 2272 C CA . TRP A 1 281 ? 6.747 5.659 -32.358 1.00 94.88 281 TRP A CA 1
ATOM 2273 C C . TRP A 1 281 ? 5.844 6.688 -31.693 1.00 94.88 281 TRP A C 1
ATOM 2275 O O . TRP A 1 281 ? 4.719 6.915 -32.139 1.00 94.88 281 TRP A O 1
ATOM 2285 N N . PHE A 1 282 ? 6.361 7.304 -30.636 1.00 95.69 282 PHE A N 1
ATOM 2286 C CA . PHE A 1 282 ? 5.663 8.304 -29.847 1.00 95.69 282 PHE A CA 1
ATOM 2287 C C . PHE A 1 282 ? 6.457 9.605 -29.809 1.00 95.69 282 PHE A C 1
ATOM 2289 O O . PHE A 1 282 ? 7.659 9.603 -29.537 1.00 95.69 282 PHE A O 1
ATOM 2296 N N . THR A 1 283 ? 5.778 10.729 -30.028 1.00 95.88 283 THR A N 1
ATOM 2297 C CA . THR A 1 283 ? 6.336 12.057 -29.781 1.00 95.88 283 THR A CA 1
ATOM 2298 C C . THR A 1 283 ? 6.326 12.316 -28.282 1.00 95.88 283 THR A C 1
ATOM 2300 O O . THR A 1 283 ? 5.267 12.389 -27.667 1.00 95.88 283 THR A O 1
ATOM 2303 N N . LEU A 1 284 ? 7.493 12.500 -27.691 1.00 94.88 284 LEU A N 1
ATOM 2304 C CA . LEU A 1 284 ? 7.676 12.840 -26.292 1.00 94.88 284 LEU A CA 1
ATOM 2305 C C . LEU A 1 284 ? 7.926 14.350 -26.152 1.00 94.88 284 LEU A C 1
ATOM 2307 O O . LEU A 1 284 ? 8.732 14.893 -26.920 1.00 94.88 284 LEU A O 1
ATOM 2311 N N . PRO A 1 285 ? 7.283 15.035 -25.186 1.00 95.75 285 PRO A N 1
ATOM 2312 C CA . PRO A 1 285 ? 7.651 16.403 -24.845 1.00 95.75 285 PRO A CA 1
ATOM 2313 C C . PRO A 1 285 ? 9.136 16.491 -24.468 1.00 95.75 285 PRO A C 1
ATOM 2315 O O . PRO A 1 285 ? 9.688 15.562 -23.875 1.00 95.75 285 PRO A O 1
ATOM 2318 N N . SER A 1 286 ? 9.784 17.603 -24.814 1.00 94.44 286 SER A N 1
ATOM 2319 C CA . SER A 1 286 ? 11.188 17.835 -24.466 1.00 94.44 286 SER A CA 1
ATOM 2320 C C . SER A 1 286 ? 11.448 17.746 -22.956 1.00 94.44 286 SER A C 1
ATOM 2322 O O . SER A 1 286 ? 10.556 17.990 -22.139 1.00 94.44 286 SER A O 1
ATOM 2324 N N . PHE A 1 287 ? 12.693 17.452 -22.568 1.00 93.06 287 PHE A N 1
ATOM 2325 C CA . PHE A 1 287 ? 13.091 17.419 -21.155 1.00 93.06 287 PHE A CA 1
ATOM 2326 C C . PHE A 1 287 ? 12.711 18.725 -20.443 1.00 93.06 287 PHE A C 1
ATOM 2328 O O . PHE A 1 287 ? 12.140 18.691 -19.358 1.00 93.06 287 PHE A O 1
ATOM 2335 N N . ALA A 1 288 ? 12.936 19.872 -21.093 1.00 92.31 288 ALA A N 1
ATOM 2336 C CA . ALA A 1 288 ? 12.601 21.181 -20.542 1.00 92.31 288 ALA A CA 1
ATOM 2337 C C . ALA A 1 288 ? 11.097 21.451 -20.383 1.00 92.31 288 ALA A C 1
ATOM 2339 O O . ALA A 1 288 ? 10.718 22.308 -19.592 1.00 92.31 288 ALA A O 1
ATOM 2340 N N . LYS A 1 289 ? 10.230 20.734 -21.109 1.00 94.12 289 LYS A N 1
ATOM 2341 C CA . LYS A 1 289 ? 8.777 20.777 -20.877 1.00 94.12 289 LYS A CA 1
ATOM 2342 C C . LYS A 1 289 ? 8.358 19.913 -19.691 1.00 94.12 289 LYS A C 1
ATOM 2344 O O . LYS A 1 289 ? 7.379 20.238 -19.029 1.00 94.12 289 LYS A O 1
ATOM 2349 N N . LEU A 1 290 ? 9.069 18.809 -19.456 1.00 93.50 290 LEU A N 1
ATOM 2350 C CA . LEU A 1 290 ? 8.765 17.837 -18.402 1.00 93.50 290 LEU A CA 1
ATOM 2351 C C . LEU A 1 290 ? 9.448 18.151 -17.064 1.00 93.50 290 LEU A C 1
ATOM 2353 O O . LEU A 1 290 ? 9.112 17.529 -16.059 1.00 93.50 290 LEU A O 1
ATOM 2357 N N . ASN A 1 291 ? 10.412 19.072 -17.045 1.00 91.44 291 ASN A N 1
ATOM 2358 C CA . ASN A 1 291 ? 11.151 19.467 -15.854 1.00 91.44 291 ASN A CA 1
ATOM 2359 C C . ASN A 1 291 ? 11.388 20.985 -15.860 1.00 91.44 291 ASN A C 1
ATOM 2361 O O . ASN A 1 291 ? 12.138 21.501 -16.688 1.00 91.44 291 ASN A O 1
ATOM 2365 N N . GLU A 1 292 ? 10.750 21.698 -14.933 1.00 86.19 292 GLU A N 1
ATOM 2366 C CA . GLU A 1 292 ? 10.834 23.163 -14.811 1.00 86.19 292 GLU A CA 1
ATOM 2367 C C . GLU A 1 292 ? 12.248 23.665 -14.460 1.00 86.19 292 GLU A C 1
ATOM 2369 O O . GLU A 1 292 ? 12.660 24.739 -14.909 1.00 86.19 292 GLU A O 1
ATOM 2374 N N . ASP A 1 293 ? 13.044 22.844 -13.767 1.00 86.00 293 ASP A N 1
ATOM 2375 C CA . ASP A 1 293 ? 14.436 23.145 -13.416 1.00 86.00 293 ASP A CA 1
ATOM 2376 C C . ASP A 1 293 ? 15.409 22.951 -14.585 1.00 86.00 293 ASP A C 1
ATOM 2378 O O . ASP A 1 293 ? 16.603 23.231 -14.460 1.00 86.00 293 ASP A O 1
ATOM 2382 N N . ALA A 1 294 ? 14.932 22.526 -15.758 1.00 85.62 294 ALA A N 1
ATOM 2383 C CA . ALA A 1 294 ? 15.781 22.335 -16.931 1.00 85.62 294 ALA A CA 1
ATOM 2384 C C . ALA A 1 294 ? 16.509 23.612 -17.383 1.00 85.62 294 ALA A C 1
ATOM 2386 O O . ALA A 1 294 ? 17.499 23.522 -18.102 1.00 85.62 294 ALA A O 1
ATOM 2387 N N . THR A 1 295 ? 16.075 24.800 -16.949 1.00 81.75 295 THR A N 1
ATOM 2388 C CA . THR A 1 295 ? 16.816 26.055 -17.181 1.00 81.75 295 THR A CA 1
ATOM 2389 C C . THR A 1 295 ? 18.197 26.076 -16.518 1.00 81.75 295 THR A C 1
ATOM 2391 O O . THR A 1 295 ? 19.073 26.816 -16.961 1.00 81.75 295 THR A O 1
ATOM 2394 N N . ALA A 1 296 ? 18.413 25.258 -15.484 1.00 82.56 296 ALA A N 1
ATOM 2395 C CA . ALA A 1 296 ? 19.702 25.090 -14.823 1.00 82.56 296 ALA A CA 1
ATOM 2396 C C . ALA A 1 296 ? 20.615 24.063 -15.520 1.00 82.56 296 ALA A C 1
ATOM 2398 O O . ALA A 1 296 ? 21.729 23.836 -15.046 1.00 82.56 296 ALA A O 1
ATOM 2399 N N . TYR A 1 297 ? 20.165 23.436 -16.615 1.00 84.75 297 TYR A N 1
ATOM 2400 C CA . TYR A 1 297 ? 20.933 22.417 -17.326 1.00 84.75 297 TYR A CA 1
ATOM 2401 C C . TYR A 1 297 ? 22.230 22.996 -17.906 1.00 84.75 297 TYR A C 1
ATOM 2403 O O . TYR A 1 297 ? 22.250 24.098 -18.458 1.00 84.75 297 TYR A O 1
ATOM 2411 N N . GLN A 1 298 ? 23.318 22.232 -17.802 1.00 83.00 298 GLN A N 1
ATOM 2412 C CA . GLN A 1 298 ? 24.628 22.603 -18.328 1.00 83.00 298 GLN A CA 1
ATOM 2413 C C . GLN A 1 298 ? 25.073 21.604 -19.389 1.00 83.00 298 GLN A C 1
ATOM 2415 O O . GLN A 1 298 ? 24.873 20.396 -19.259 1.00 83.00 298 GLN A O 1
ATOM 2420 N N . ALA A 1 299 ? 25.715 22.108 -20.444 1.00 81.25 299 ALA A N 1
ATOM 2421 C CA . ALA A 1 299 ? 26.266 21.255 -21.486 1.00 81.25 299 ALA A CA 1
ATOM 2422 C C . ALA A 1 299 ? 27.263 20.250 -20.884 1.00 81.25 299 ALA A C 1
ATOM 2424 O O . ALA A 1 299 ? 28.196 20.640 -20.186 1.00 81.25 299 ALA A O 1
ATOM 2425 N N . GLY A 1 300 ? 27.064 18.965 -21.185 1.00 77.50 300 GLY A N 1
ATOM 2426 C CA . GLY A 1 300 ? 27.870 17.868 -20.646 1.00 77.50 300 GLY A CA 1
ATOM 2427 C C . GLY A 1 300 ? 27.192 17.088 -19.520 1.00 77.50 300 GLY A C 1
ATOM 2428 O O . GLY A 1 300 ? 27.640 15.983 -19.241 1.00 77.50 300 GLY A O 1
ATOM 2429 N N . TRP A 1 301 ? 26.106 17.605 -18.933 1.00 84.38 301 TRP A N 1
ATOM 2430 C CA . TRP A 1 301 ? 25.283 16.835 -17.999 1.00 84.38 301 TRP A CA 1
ATOM 2431 C C . TRP A 1 301 ? 24.444 15.784 -18.733 1.00 84.38 301 TRP A C 1
ATOM 2433 O O . TRP A 1 301 ? 23.902 16.027 -19.819 1.00 84.38 301 TRP A O 1
ATOM 2443 N N . ASN A 1 302 ? 24.271 14.625 -18.113 1.00 83.25 302 ASN A N 1
ATOM 2444 C CA . ASN A 1 302 ? 23.474 13.526 -18.624 1.00 83.25 302 ASN A CA 1
ATOM 2445 C C . ASN A 1 302 ? 21.993 13.696 -18.252 1.00 83.25 302 ASN A C 1
ATOM 2447 O O . ASN A 1 302 ? 21.487 13.091 -17.312 1.00 83.25 302 ASN A O 1
ATOM 2451 N N . ALA A 1 303 ? 21.254 14.503 -19.010 1.00 87.06 303 ALA A N 1
ATOM 2452 C CA . ALA A 1 303 ? 19.803 14.541 -18.861 1.00 87.06 303 ALA A CA 1
ATOM 2453 C C . ALA A 1 303 ? 19.162 13.262 -19.415 1.00 87.06 303 ALA A C 1
ATOM 2455 O O . ALA A 1 303 ? 19.483 12.829 -20.528 1.00 87.06 303 ALA A O 1
ATOM 2456 N N . ALA A 1 304 ? 18.226 12.692 -18.654 1.00 88.62 304 ALA A N 1
ATOM 2457 C CA . ALA A 1 304 ? 17.483 11.516 -19.063 1.00 88.62 304 ALA A CA 1
ATOM 2458 C C . ALA A 1 304 ? 15.970 11.625 -18.826 1.00 88.62 304 ALA A C 1
ATOM 2460 O O . ALA A 1 304 ? 15.497 12.259 -17.879 1.00 88.62 304 ALA A O 1
ATOM 2461 N N . ILE A 1 305 ? 15.214 10.982 -19.718 1.00 92.38 305 ILE A N 1
ATOM 2462 C CA . ILE A 1 305 ? 13.765 10.795 -19.633 1.00 92.38 305 ILE A CA 1
ATOM 2463 C C . ILE A 1 305 ? 13.493 9.294 -19.634 1.00 92.38 305 ILE A C 1
ATOM 2465 O O . ILE A 1 305 ? 13.862 8.601 -20.580 1.00 92.38 305 ILE A O 1
ATOM 2469 N N . ASN A 1 306 ? 12.843 8.803 -18.583 1.00 91.31 306 ASN A N 1
ATOM 2470 C CA . ASN A 1 306 ? 12.569 7.387 -18.369 1.00 91.31 306 ASN A CA 1
ATOM 2471 C C . ASN A 1 306 ? 11.059 7.150 -18.376 1.00 91.31 306 ASN A C 1
ATOM 2473 O O . ASN A 1 306 ? 10.335 7.820 -17.638 1.00 91.31 306 ASN A O 1
ATOM 2477 N N . ILE A 1 307 ? 10.592 6.172 -19.151 1.00 92.31 307 ILE A N 1
ATOM 2478 C CA . ILE A 1 307 ? 9.191 5.726 -19.151 1.00 92.31 307 ILE A CA 1
ATOM 2479 C C . ILE A 1 307 ? 9.088 4.419 -18.374 1.00 92.31 307 ILE A C 1
ATOM 2481 O O . ILE A 1 307 ? 9.878 3.503 -18.602 1.00 92.31 307 ILE A O 1
ATOM 2485 N N . ARG A 1 308 ? 8.136 4.340 -17.439 1.00 89.38 308 ARG A N 1
ATOM 2486 C CA . ARG A 1 308 ? 7.973 3.183 -16.541 1.00 89.38 308 ARG A CA 1
ATOM 2487 C C . ARG A 1 308 ? 6.787 2.300 -16.911 1.00 89.38 308 ARG A C 1
ATOM 2489 O O . ARG A 1 308 ? 6.893 1.085 -16.788 1.00 89.38 308 ARG A O 1
ATOM 2496 N N . SER A 1 309 ? 5.692 2.893 -17.371 1.00 91.81 309 SER A N 1
ATOM 2497 C CA . SER A 1 309 ? 4.519 2.180 -17.866 1.00 91.81 309 SER A CA 1
ATOM 2498 C C . SER A 1 309 ? 3.926 2.895 -19.068 1.00 91.81 309 SER A C 1
ATOM 2500 O O . SER A 1 309 ? 4.095 4.108 -19.228 1.00 91.81 309 SER A O 1
ATOM 2502 N N . VAL A 1 310 ? 3.234 2.122 -19.906 1.00 94.31 310 VAL A N 1
ATOM 2503 C CA . VAL A 1 310 ? 2.394 2.632 -20.989 1.00 94.31 310 VAL A CA 1
ATOM 2504 C C . VAL A 1 310 ? 1.136 1.791 -21.068 1.00 94.31 310 VAL A C 1
ATOM 2506 O O . VAL A 1 310 ? 1.201 0.594 -21.341 1.00 94.31 310 VAL A O 1
ATOM 2509 N N . ASP A 1 311 ? -0.003 2.448 -20.900 1.00 94.81 311 ASP A N 1
ATOM 2510 C CA . ASP A 1 311 ? -1.320 1.827 -20.922 1.00 94.81 311 ASP A CA 1
ATOM 2511 C C . ASP A 1 311 ? -2.188 2.454 -22.005 1.00 94.81 311 ASP A C 1
ATOM 2513 O O . ASP A 1 311 ? -2.095 3.645 -22.302 1.00 94.81 311 ASP A O 1
ATOM 2517 N N . LYS A 1 312 ? -3.044 1.648 -22.623 1.00 94.62 312 LYS A N 1
ATOM 2518 C CA . LYS A 1 312 ? -3.952 2.122 -23.664 1.00 94.62 312 LYS A CA 1
ATOM 2519 C C . LYS A 1 312 ? -5.183 2.775 -23.048 1.00 94.62 312 LYS A C 1
ATOM 2521 O O . LYS A 1 312 ? -5.727 2.300 -22.053 1.00 94.62 312 LYS A O 1
ATOM 2526 N N . THR A 1 313 ? -5.661 3.839 -23.677 1.00 95.81 313 THR A N 1
ATOM 2527 C CA . THR A 1 313 ? -6.838 4.585 -23.226 1.00 95.81 313 THR A CA 1
ATOM 2528 C C . THR A 1 313 ? -8.083 4.239 -24.048 1.00 95.81 313 THR A C 1
ATOM 2530 O O . THR A 1 313 ? -8.010 3.709 -25.156 1.00 95.81 313 THR A O 1
ATOM 2533 N N . SER A 1 314 ? -9.261 4.503 -23.483 1.00 94.88 314 SER A N 1
ATOM 2534 C CA . SER A 1 314 ? -10.586 4.169 -24.038 1.00 94.88 314 SER A CA 1
ATOM 2535 C C . SER A 1 314 ? -10.879 4.825 -25.391 1.00 94.88 314 SER A C 1
ATOM 2537 O O . SER A 1 314 ? -11.659 4.294 -26.177 1.00 94.88 314 SER A O 1
ATOM 2539 N N . ASP A 1 315 ? -10.227 5.949 -25.681 1.00 95.31 315 ASP A N 1
ATOM 2540 C CA . ASP A 1 315 ? -10.255 6.668 -26.959 1.00 95.31 315 ASP A CA 1
ATOM 2541 C C . ASP A 1 315 ? -9.276 6.090 -28.007 1.00 95.31 315 ASP A C 1
ATOM 2543 O O . ASP A 1 315 ? -9.127 6.647 -29.093 1.00 95.31 315 ASP A O 1
ATOM 2547 N N . GLY A 1 316 ? -8.591 4.983 -27.697 1.00 95.38 316 GLY A N 1
ATOM 2548 C CA . GLY A 1 316 ? -7.580 4.352 -28.551 1.00 95.38 316 GLY A CA 1
ATOM 2549 C C . GLY A 1 316 ? -6.188 4.990 -28.479 1.00 95.38 316 GLY A C 1
ATOM 2550 O O . GLY A 1 316 ? -5.296 4.573 -29.221 1.00 95.38 316 GLY A O 1
ATOM 2551 N N . GLY A 1 317 ? -5.999 5.992 -27.617 1.00 96.81 317 GLY A N 1
ATOM 2552 C CA . GLY A 1 317 ? -4.701 6.580 -27.299 1.00 96.81 317 GLY A CA 1
ATOM 2553 C C . GLY A 1 317 ? -3.894 5.777 -26.274 1.00 96.81 317 GLY A C 1
ATOM 2554 O O . GLY A 1 317 ? -4.148 4.594 -26.038 1.00 96.81 317 GLY A O 1
ATOM 2555 N N . TYR A 1 318 ? -2.901 6.437 -25.674 1.00 96.94 318 TYR A N 1
ATOM 2556 C CA . TYR A 1 318 ? -1.970 5.826 -24.724 1.00 96.94 318 TYR A CA 1
ATOM 2557 C C . TYR A 1 318 ? -1.588 6.805 -23.617 1.00 96.94 318 TYR A C 1
ATOM 2559 O O . TYR A 1 318 ? -1.346 7.974 -23.890 1.00 96.94 318 TYR A O 1
ATOM 2567 N N . LEU A 1 319 ? -1.470 6.331 -22.387 1.00 96.88 319 LEU A N 1
ATOM 2568 C CA . LEU A 1 319 ? -0.960 7.075 -21.245 1.00 96.88 319 LEU A CA 1
ATOM 2569 C C . LEU A 1 319 ? 0.377 6.467 -20.821 1.00 96.88 319 LEU A C 1
ATOM 2571 O O . LEU A 1 319 ? 0.433 5.284 -20.502 1.00 96.88 319 LEU A O 1
ATOM 2575 N N . ALA A 1 320 ? 1.432 7.275 -20.781 1.00 95.38 320 ALA A N 1
ATOM 2576 C CA . ALA A 1 320 ? 2.679 6.922 -20.116 1.00 95.38 320 ALA A CA 1
ATOM 2577 C C . ALA A 1 320 ? 2.772 7.555 -18.738 1.00 95.38 320 ALA A C 1
ATOM 2579 O O . ALA A 1 320 ? 2.380 8.712 -18.563 1.00 95.38 320 ALA A O 1
ATOM 2580 N N . ASN A 1 321 ? 3.424 6.848 -17.816 1.00 94.44 321 ASN A N 1
ATOM 2581 C CA . ASN A 1 321 ? 4.064 7.463 -16.661 1.00 94.44 321 ASN A CA 1
ATOM 2582 C C . ASN A 1 321 ? 5.594 7.364 -16.776 1.00 94.44 321 ASN A C 1
ATOM 2584 O O . ASN A 1 321 ? 6.158 6.482 -17.435 1.00 94.44 321 ASN A O 1
ATOM 2588 N N . GLY A 1 322 ? 6.289 8.301 -16.150 1.00 93.56 322 GLY A N 1
ATOM 2589 C CA . GLY A 1 322 ? 7.737 8.358 -16.232 1.00 93.56 322 GLY A CA 1
ATOM 2590 C C . GLY A 1 322 ? 8.341 9.382 -15.295 1.00 93.56 322 GLY A C 1
ATOM 2591 O O . GLY A 1 322 ? 7.657 9.978 -14.463 1.00 93.56 322 GLY A O 1
ATOM 2592 N N . PHE A 1 323 ? 9.648 9.567 -15.419 1.00 93.12 323 PHE A N 1
ATOM 2593 C CA . PHE A 1 323 ? 10.370 10.591 -14.682 1.00 93.12 323 PHE A CA 1
ATOM 2594 C C . PHE A 1 323 ? 11.563 11.118 -15.473 1.00 93.12 323 PHE A C 1
ATOM 2596 O O . PHE A 1 323 ? 12.144 10.428 -16.315 1.00 93.12 323 PHE A O 1
ATOM 2603 N N . THR A 1 324 ? 11.932 12.356 -15.180 1.00 92.62 324 THR A N 1
ATOM 2604 C CA . THR A 1 324 ? 13.161 12.985 -15.655 1.00 92.62 324 THR A CA 1
ATOM 2605 C C . THR A 1 324 ? 14.211 12.970 -14.551 1.00 92.62 324 THR A C 1
ATOM 2607 O O . THR A 1 324 ? 13.872 13.050 -13.368 1.00 92.62 324 THR A O 1
ATOM 2610 N N . ASN A 1 325 ? 15.486 12.860 -14.912 1.00 88.25 325 ASN A N 1
ATOM 2611 C CA . ASN A 1 325 ? 16.594 12.976 -13.968 1.00 88.25 325 ASN A CA 1
ATOM 2612 C C . ASN A 1 325 ? 17.873 13.484 -14.647 1.00 88.25 325 ASN A C 1
ATOM 2614 O O . ASN A 1 325 ? 18.033 13.375 -15.860 1.00 88.25 325 ASN A O 1
ATOM 2618 N N . VAL A 1 326 ? 18.788 14.016 -13.832 1.00 84.44 326 VAL A N 1
ATOM 2619 C CA . VAL A 1 326 ? 20.158 14.376 -14.223 1.00 84.44 326 VAL A CA 1
ATOM 2620 C C . VAL A 1 326 ? 21.102 13.780 -13.169 1.00 84.44 326 VAL A C 1
ATOM 2622 O O . VAL A 1 326 ? 21.295 14.382 -12.111 1.00 84.44 326 VAL A O 1
ATOM 2625 N N . PRO A 1 327 ? 21.583 12.538 -13.357 1.00 69.75 327 PRO A N 1
ATOM 2626 C CA . PRO A 1 327 ? 22.253 11.774 -12.311 1.00 69.75 327 PRO A CA 1
ATOM 2627 C C . PRO A 1 327 ? 23.660 12.292 -11.975 1.00 69.75 327 PRO A C 1
ATOM 2629 O O . PRO A 1 327 ? 24.152 12.010 -10.888 1.00 69.75 327 PRO A O 1
ATOM 2632 N N . ASP A 1 328 ? 24.286 13.052 -12.872 1.00 70.38 328 ASP A N 1
ATOM 2633 C CA . ASP A 1 328 ? 25.662 13.558 -12.799 1.00 70.38 328 ASP A CA 1
ATOM 2634 C C . ASP A 1 328 ? 25.759 15.062 -12.483 1.00 70.38 328 ASP A C 1
ATOM 2636 O O . ASP A 1 328 ? 26.842 15.640 -12.543 1.00 70.38 328 ASP A O 1
ATOM 2640 N N . ALA A 1 329 ? 24.645 15.713 -12.136 1.00 62.28 329 ALA A N 1
ATOM 2641 C CA . ALA A 1 329 ? 24.659 17.122 -11.758 1.00 62.28 329 ALA A CA 1
ATOM 2642 C C . ALA A 1 329 ? 25.414 17.324 -10.426 1.00 62.28 329 ALA A C 1
ATOM 2644 O O . ALA A 1 329 ? 24.874 17.070 -9.345 1.00 62.28 329 ALA A O 1
ATOM 2645 N N . GLU A 1 330 ? 26.658 17.802 -10.503 1.00 58.59 330 GLU A N 1
ATOM 2646 C CA . GLU A 1 330 ? 27.458 18.245 -9.355 1.00 58.59 330 GLU A CA 1
ATOM 2647 C C . GLU A 1 330 ? 27.273 19.755 -9.089 1.00 58.59 330 GLU A C 1
ATOM 2649 O O . GLU A 1 330 ? 27.185 20.565 -10.012 1.00 58.59 330 GLU A O 1
ATOM 2654 N N . GLY A 1 331 ? 27.242 20.158 -7.810 1.00 58.66 331 GLY A N 1
ATOM 2655 C CA . GLY A 1 331 ? 27.211 21.566 -7.385 1.00 58.66 331 GLY A CA 1
ATOM 2656 C C . GLY A 1 331 ? 25.897 22.046 -6.744 1.00 58.66 331 GLY A C 1
ATOM 2657 O O . GLY A 1 331 ? 24.997 21.270 -6.437 1.00 58.66 331 GLY A O 1
ATOM 2658 N N . ALA A 1 332 ? 25.804 23.360 -6.498 1.00 50.69 332 ALA A N 1
ATOM 2659 C CA . ALA A 1 332 ? 24.768 23.982 -5.658 1.00 50.69 332 ALA A CA 1
ATOM 2660 C C . ALA A 1 332 ? 23.345 24.026 -6.264 1.00 50.69 332 ALA A C 1
ATOM 2662 O O . ALA A 1 332 ? 22.399 24.353 -5.551 1.00 50.69 332 ALA A O 1
ATOM 2663 N N . LYS A 1 333 ? 23.171 23.707 -7.555 1.00 63.59 333 LYS A N 1
ATOM 2664 C CA . LYS A 1 333 ? 21.859 23.617 -8.226 1.00 63.59 333 LYS A CA 1
ATOM 2665 C C . LYS A 1 333 ? 21.703 22.263 -8.913 1.00 63.59 333 LYS A C 1
ATOM 2667 O O . LYS A 1 333 ? 21.897 22.136 -10.118 1.00 63.59 333 LYS A O 1
ATOM 2672 N N . LYS A 1 334 ? 21.369 21.246 -8.124 1.00 73.44 334 LYS A N 1
ATOM 2673 C CA . LYS A 1 334 ? 21.003 19.920 -8.623 1.00 73.44 334 LYS A CA 1
ATOM 2674 C C . LYS A 1 334 ? 19.611 19.991 -9.258 1.00 73.44 334 LYS A C 1
ATOM 2676 O O . LYS A 1 334 ? 18.672 20.391 -8.578 1.00 73.44 334 LYS A O 1
ATOM 2681 N N . ILE A 1 335 ? 19.475 19.587 -10.523 1.00 80.38 335 ILE A N 1
ATOM 2682 C CA . ILE A 1 335 ? 18.155 19.414 -11.151 1.00 80.38 335 ILE A CA 1
ATOM 2683 C C . ILE A 1 335 ? 17.481 18.217 -10.481 1.00 80.38 335 ILE A C 1
ATOM 2685 O O . ILE A 1 335 ? 17.991 17.093 -10.538 1.00 80.38 335 ILE A O 1
ATOM 2689 N N . GLY A 1 336 ? 16.362 18.460 -9.801 1.00 82.25 336 GLY A N 1
ATOM 2690 C CA . GLY A 1 336 ? 15.641 17.400 -9.107 1.00 82.25 336 GLY A CA 1
ATOM 2691 C C . GLY A 1 336 ? 14.903 16.461 -10.065 1.00 82.25 336 GLY A C 1
ATOM 2692 O O . GLY A 1 336 ? 14.644 16.776 -11.229 1.00 82.25 336 GLY A O 1
ATOM 2693 N N . ILE A 1 337 ? 14.562 15.277 -9.552 1.00 87.56 337 ILE A N 1
ATOM 2694 C CA . ILE A 1 337 ? 13.734 14.309 -10.275 1.00 87.56 337 ILE A CA 1
ATOM 2695 C C . ILE A 1 337 ? 12.318 14.871 -10.392 1.00 87.56 337 ILE A C 1
ATOM 2697 O O . ILE A 1 337 ? 11.743 15.301 -9.392 1.00 87.56 337 ILE A O 1
ATOM 2701 N N . THR A 1 338 ? 11.749 14.812 -11.594 1.00 90.56 338 THR A N 1
ATOM 2702 C CA . THR A 1 338 ? 10.355 15.198 -11.838 1.00 90.56 338 THR A CA 1
ATOM 2703 C C . THR A 1 338 ? 9.597 14.024 -12.434 1.00 90.56 338 THR A C 1
ATOM 2705 O O . THR A 1 338 ? 9.984 13.517 -13.487 1.00 90.56 338 THR A O 1
ATOM 2708 N N . ASN A 1 339 ? 8.531 13.585 -11.765 1.00 92.94 339 ASN A N 1
ATOM 2709 C CA . ASN A 1 339 ? 7.632 12.555 -12.281 1.00 92.94 339 ASN A CA 1
ATOM 2710 C C . ASN A 1 339 ? 6.657 13.184 -13.276 1.00 92.94 339 ASN A C 1
ATOM 2712 O O . ASN A 1 339 ? 6.296 14.352 -13.144 1.00 92.94 339 ASN A O 1
ATOM 2716 N N . PHE A 1 340 ? 6.202 12.424 -14.262 1.00 94.81 340 PHE A N 1
ATOM 2717 C CA . PHE A 1 340 ? 5.253 12.933 -15.242 1.00 94.81 340 PHE A CA 1
ATOM 2718 C C . PHE A 1 340 ? 4.278 11.871 -15.735 1.00 94.81 340 PHE A C 1
ATOM 2720 O O . PHE A 1 340 ? 4.544 10.669 -15.677 1.00 94.81 340 PHE A O 1
ATOM 2727 N N . TYR A 1 341 ? 3.180 12.364 -16.302 1.00 96.81 341 TYR A N 1
ATOM 2728 C CA . TYR A 1 341 ? 2.287 11.630 -17.182 1.00 96.81 341 TYR A CA 1
ATOM 2729 C C . TYR A 1 341 ? 2.277 12.281 -18.565 1.00 96.81 341 TYR A C 1
ATOM 2731 O O . TYR A 1 341 ? 2.235 13.508 -18.667 1.00 96.81 341 TYR A O 1
ATOM 2739 N N . VAL A 1 342 ? 2.273 11.477 -19.626 1.00 97.38 342 VAL A N 1
ATOM 2740 C CA . VAL A 1 342 ? 2.087 11.948 -21.009 1.00 97.38 342 VAL A CA 1
ATOM 2741 C C . VAL A 1 342 ? 0.946 11.164 -21.634 1.00 97.38 342 VAL A C 1
ATOM 2743 O O . VAL A 1 342 ? 0.979 9.935 -21.651 1.00 97.38 342 VAL A O 1
ATOM 2746 N N . LYS A 1 343 ? -0.054 11.867 -22.165 1.00 98.00 343 LYS A N 1
ATOM 2747 C CA . LYS A 1 343 ? -1.131 11.266 -22.952 1.00 98.00 343 LYS A CA 1
ATOM 2748 C C . LYS A 1 343 ? -0.854 11.463 -24.428 1.00 98.00 343 LYS A C 1
ATOM 2750 O O . LYS A 1 343 ? -0.664 12.589 -24.882 1.00 98.00 343 LYS A O 1
ATOM 2755 N N . TRP A 1 344 ? -0.899 10.369 -25.169 1.00 98.00 344 TRP A N 1
ATOM 2756 C CA . TRP A 1 344 ? -0.835 10.318 -26.618 1.00 98.00 344 TRP A CA 1
ATOM 2757 C C . TRP A 1 344 ? -2.183 9.961 -27.233 1.00 98.00 344 TRP A C 1
ATOM 2759 O O . TRP A 1 344 ? -2.978 9.206 -26.662 1.00 98.00 344 TRP A O 1
ATOM 2769 N N . ASN A 1 345 ? -2.400 10.446 -28.450 1.00 97.62 345 ASN A N 1
ATOM 2770 C CA . ASN A 1 345 ? -3.449 9.943 -29.324 1.00 97.62 345 ASN A CA 1
ATOM 2771 C C . ASN A 1 345 ? -3.050 8.590 -29.950 1.00 97.62 345 ASN A C 1
ATOM 2773 O O . ASN A 1 345 ? -1.933 8.093 -29.778 1.00 97.62 345 ASN A O 1
ATOM 2777 N N . ALA A 1 346 ? -3.956 7.993 -30.726 1.00 96.56 346 ALA A N 1
ATOM 2778 C CA . ALA A 1 346 ? -3.717 6.708 -31.388 1.00 96.56 346 ALA A CA 1
ATOM 2779 C C . ALA A 1 346 ? -2.527 6.722 -32.371 1.00 96.56 346 ALA A C 1
ATOM 2781 O O . ALA A 1 346 ? -1.942 5.670 -32.634 1.00 96.56 346 ALA A O 1
ATOM 2782 N N . ALA A 1 347 ? -2.151 7.892 -32.899 1.00 96.94 347 ALA A N 1
ATOM 2783 C CA . ALA A 1 347 ? -1.019 8.077 -33.808 1.00 96.94 347 ALA A CA 1
ATOM 2784 C C . ALA A 1 347 ? 0.324 8.295 -33.081 1.00 96.94 347 ALA A C 1
ATOM 2786 O O . ALA A 1 347 ? 1.348 8.433 -33.743 1.00 96.94 347 ALA A O 1
ATOM 2787 N N . GLY A 1 348 ? 0.332 8.330 -31.744 1.00 96.69 348 GLY A N 1
ATOM 2788 C CA . GLY A 1 348 ? 1.538 8.537 -30.941 1.00 96.69 348 GLY A CA 1
ATOM 2789 C C . GLY A 1 348 ? 1.936 10.005 -30.756 1.00 96.69 348 GLY A C 1
ATOM 2790 O O . GLY A 1 348 ? 3.023 10.284 -30.263 1.00 96.69 348 GLY A O 1
ATOM 2791 N N . GLN A 1 349 ? 1.087 10.969 -31.117 1.00 97.69 349 GLN A N 1
ATOM 2792 C CA . GLN A 1 349 ? 1.334 12.391 -30.845 1.00 97.69 349 GLN A CA 1
ATOM 2793 C C . GLN A 1 349 ? 0.792 12.750 -29.462 1.00 97.69 349 GLN A C 1
ATOM 2795 O O . GLN A 1 349 ? -0.319 12.336 -29.130 1.00 97.69 349 GLN A O 1
ATOM 2800 N N . TYR A 1 350 ? 1.559 13.487 -28.647 1.00 96.50 350 TYR A N 1
ATOM 2801 C CA . TYR A 1 350 ? 1.089 13.839 -27.306 1.00 96.50 350 TYR A CA 1
ATOM 2802 C C . TYR A 1 350 ? 0.008 14.916 -27.393 1.00 96.50 350 TYR A C 1
ATOM 2804 O O . TYR A 1 350 ? 0.124 15.870 -28.159 1.00 96.50 350 TYR A O 1
ATOM 2812 N N . GLU A 1 351 ? -1.048 14.745 -26.611 1.00 96.81 351 GLU A N 1
ATOM 2813 C CA . GLU A 1 351 ? -2.184 15.664 -26.522 1.00 96.81 351 GLU A CA 1
ATOM 2814 C C . GLU A 1 351 ? -2.012 16.592 -25.320 1.00 96.81 351 GLU A C 1
ATOM 2816 O O . GLU A 1 351 ? -2.220 17.800 -25.415 1.00 96.81 351 GLU A O 1
ATOM 2821 N N . TRP A 1 352 ? -1.574 16.027 -24.196 1.00 97.44 352 TRP A N 1
ATOM 2822 C CA . TRP A 1 352 ? -1.254 16.755 -22.978 1.00 97.44 352 TRP A CA 1
ATOM 2823 C C . TRP A 1 352 ? -0.222 15.986 -22.152 1.00 97.44 352 TRP A C 1
ATOM 2825 O O . TRP A 1 352 ? 0.008 14.789 -22.338 1.00 97.44 352 TRP A O 1
ATOM 2835 N N . TYR A 1 353 ? 0.403 16.689 -21.215 1.00 96.50 353 TYR A N 1
ATOM 2836 C CA . TYR A 1 353 ? 1.274 16.101 -20.207 1.00 96.50 353 TYR A CA 1
ATOM 2837 C C . TYR A 1 353 ? 1.039 16.778 -18.857 1.00 96.50 353 TYR A C 1
ATOM 2839 O O . TYR A 1 353 ? 0.519 17.894 -18.786 1.00 96.50 353 TYR A O 1
ATOM 2847 N N . LYS A 1 354 ? 1.397 16.078 -17.784 1.00 94.81 354 LYS A N 1
ATOM 2848 C CA . LYS A 1 354 ? 1.353 16.559 -16.402 1.00 94.81 354 LYS A CA 1
ATOM 2849 C C . LYS A 1 354 ? 2.679 16.249 -15.750 1.00 94.81 354 LYS A C 1
ATOM 2851 O O . LYS A 1 354 ? 3.191 15.149 -15.921 1.00 94.81 354 LYS A O 1
ATOM 2856 N N . THR A 1 355 ? 3.210 17.186 -14.988 1.00 92.19 355 THR A N 1
ATOM 2857 C CA . THR A 1 355 ? 4.434 16.990 -14.217 1.00 92.19 355 THR A CA 1
ATOM 2858 C C . THR A 1 355 ? 4.096 17.097 -12.741 1.00 92.19 355 THR A C 1
ATOM 2860 O O . THR A 1 355 ? 3.185 17.830 -12.343 1.00 92.19 355 THR A O 1
ATOM 2863 N N . SER A 1 356 ? 4.819 16.354 -11.911 1.00 83.75 356 SER A N 1
ATOM 2864 C CA . SER A 1 356 ? 4.975 16.774 -10.532 1.00 83.75 356 SER A CA 1
ATOM 2865 C C . SER A 1 356 ? 5.798 18.062 -10.551 1.00 83.75 356 SER A C 1
ATOM 2867 O O . SER A 1 356 ? 6.532 18.343 -11.495 1.00 83.75 356 SER A O 1
ATOM 2869 N N . ILE A 1 357 ? 5.703 18.850 -9.500 1.00 75.31 357 ILE A N 1
ATOM 2870 C CA . ILE A 1 357 ? 6.767 19.809 -9.193 1.00 75.31 357 ILE A CA 1
ATOM 2871 C C . ILE A 1 357 ? 8.088 19.057 -8.952 1.00 75.31 357 ILE A C 1
ATOM 2873 O O . ILE A 1 357 ? 8.084 17.843 -8.677 1.00 75.31 357 ILE A O 1
ATOM 2877 N N . VAL A 1 358 ? 9.211 19.765 -9.013 1.00 63.25 358 VAL A N 1
ATOM 2878 C CA . VAL A 1 358 ? 10.537 19.169 -8.791 1.00 63.25 358 VAL A CA 1
ATOM 2879 C C . VAL A 1 358 ? 10.619 18.526 -7.412 1.00 63.25 358 VAL A C 1
ATOM 2881 O O . VAL A 1 358 ? 10.347 19.175 -6.405 1.00 63.25 358 VAL A O 1
ATOM 2884 N N . GLY A 1 359 ? 11.005 17.246 -7.362 1.00 64.31 359 GLY A N 1
ATOM 2885 C CA . GLY A 1 359 ? 11.096 16.441 -6.141 1.00 64.31 359 GLY A CA 1
ATOM 2886 C C . GLY A 1 359 ? 9.747 15.983 -5.578 1.00 64.31 359 GLY A C 1
ATOM 2887 O O . GLY A 1 359 ? 9.724 15.354 -4.523 1.00 64.31 359 GLY A O 1
ATOM 2888 N N . GLY A 1 360 ? 8.632 16.347 -6.218 1.00 75.56 360 GLY A N 1
ATOM 2889 C CA . GLY A 1 360 ? 7.312 15.817 -5.904 1.00 75.56 360 GLY A CA 1
ATOM 2890 C C . GLY A 1 360 ? 7.144 14.406 -6.467 1.00 75.56 360 GLY A C 1
ATOM 2891 O O . GLY A 1 360 ? 7.916 13.948 -7.316 1.00 75.56 360 GLY A O 1
ATOM 2892 N N . ALA A 1 361 ? 6.108 13.708 -6.014 1.00 79.56 361 ALA A N 1
ATOM 2893 C CA . ALA A 1 361 ? 5.799 12.362 -6.477 1.00 79.56 361 ALA A CA 1
ATOM 2894 C C . ALA A 1 361 ? 4.346 12.257 -6.935 1.00 79.56 361 ALA A C 1
ATOM 2896 O O . ALA A 1 361 ? 3.441 12.828 -6.322 1.00 79.56 361 ALA A O 1
ATOM 2897 N N . PHE A 1 362 ? 4.154 11.493 -8.007 1.00 89.56 362 PHE A N 1
ATOM 2898 C CA . PHE A 1 362 ? 2.876 10.875 -8.314 1.00 89.56 362 PHE A CA 1
ATOM 2899 C C . PHE A 1 362 ? 2.917 9.424 -7.848 1.00 89.56 362 PHE A C 1
ATOM 2901 O O . PHE A 1 362 ? 3.893 8.725 -8.127 1.00 89.56 362 PHE A O 1
ATOM 2908 N N . SER A 1 363 ? 1.857 8.966 -7.187 1.00 89.38 363 SER A N 1
ATOM 2909 C CA . SER A 1 363 ? 1.636 7.540 -6.938 1.00 89.38 3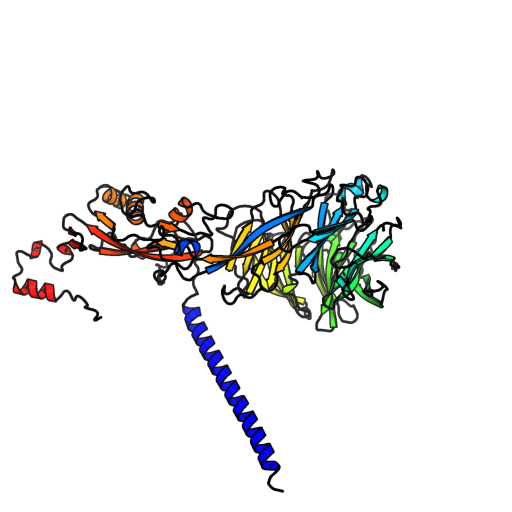63 SER A CA 1
ATOM 2910 C C . SER A 1 363 ? 0.329 7.113 -7.592 1.00 89.38 363 SER A C 1
ATOM 2912 O O . SER A 1 363 ? -0.762 7.450 -7.115 1.00 89.38 363 SER A O 1
ATOM 2914 N N . THR A 1 364 ? 0.442 6.422 -8.729 1.00 92.06 364 THR A N 1
ATOM 2915 C CA . THR A 1 364 ? -0.706 5.904 -9.478 1.00 92.06 364 THR A CA 1
ATOM 2916 C C . THR A 1 364 ? -1.481 4.906 -8.622 1.00 92.06 364 THR A C 1
ATOM 2918 O O . THR A 1 364 ? -0.923 3.934 -8.120 1.00 92.06 364 THR A O 1
ATOM 2921 N N . GLN A 1 365 ? -2.787 5.118 -8.498 1.00 93.75 365 GLN A N 1
ATOM 2922 C CA . GLN A 1 365 ? -3.700 4.214 -7.809 1.00 93.75 365 GLN A CA 1
ATOM 2923 C C . GLN A 1 365 ? -4.250 3.226 -8.841 1.00 93.75 365 GLN A C 1
ATOM 2925 O O . GLN A 1 365 ? -5.327 3.438 -9.404 1.00 93.75 365 GLN A O 1
ATOM 2930 N N . THR A 1 366 ? -3.468 2.190 -9.159 1.00 89.19 366 THR A N 1
ATOM 2931 C CA . THR A 1 366 ? -3.742 1.275 -10.284 1.00 89.19 366 THR A CA 1
ATOM 2932 C C . THR A 1 366 ? -5.137 0.650 -10.210 1.00 89.19 366 THR A C 1
ATOM 2934 O O . THR A 1 366 ? -5.845 0.643 -11.210 1.00 89.19 366 THR A O 1
ATOM 2937 N N . ASP A 1 367 ? -5.585 0.225 -9.026 1.00 89.06 367 ASP A N 1
ATOM 2938 C CA . ASP A 1 367 ? -6.905 -0.396 -8.820 1.00 89.06 367 ASP A CA 1
ATOM 2939 C C . ASP A 1 367 ? -8.090 0.568 -9.008 1.00 89.06 367 ASP A C 1
ATOM 2941 O O . ASP A 1 367 ? -9.232 0.136 -9.181 1.00 89.06 367 ASP A O 1
ATOM 2945 N N . LEU A 1 368 ? -7.839 1.876 -8.926 1.00 93.38 368 LEU A N 1
ATOM 2946 C CA . LEU A 1 368 ? -8.848 2.921 -9.114 1.00 93.38 368 LEU A CA 1
ATOM 2947 C C . LEU A 1 368 ? -8.779 3.525 -10.524 1.00 93.38 368 LEU A C 1
ATOM 2949 O O . LEU A 1 368 ? -9.719 4.192 -10.953 1.00 93.38 368 LEU A O 1
ATOM 2953 N N . THR A 1 369 ? -7.674 3.302 -11.233 1.00 94.06 369 THR A N 1
ATOM 2954 C CA . THR A 1 369 ? -7.435 3.816 -12.580 1.00 94.06 369 THR A CA 1
ATOM 2955 C C . THR A 1 369 ? -8.144 2.948 -13.614 1.00 94.06 369 THR A C 1
ATOM 2957 O O . THR A 1 369 ? -8.140 1.722 -13.553 1.00 94.06 369 THR A O 1
ATOM 2960 N N . THR A 1 370 ? -8.755 3.599 -14.596 1.00 94.44 370 THR A N 1
ATOM 2961 C CA . THR A 1 370 ? -9.410 2.969 -15.744 1.00 94.44 370 THR A CA 1
ATOM 2962 C C . THR A 1 370 ? -8.779 3.476 -17.037 1.00 94.44 370 THR A C 1
ATOM 2964 O O . THR A 1 370 ? -8.002 4.428 -17.045 1.00 94.44 370 THR A O 1
ATOM 2967 N N . ASN A 1 371 ? -9.169 2.904 -18.173 1.00 94.06 371 ASN A N 1
ATOM 2968 C CA . ASN A 1 371 ? -8.740 3.401 -19.481 1.00 94.06 371 ASN A CA 1
ATOM 2969 C C . ASN A 1 371 ? -9.330 4.789 -19.843 1.00 94.06 371 ASN A C 1
ATOM 2971 O O . ASN A 1 371 ? -8.968 5.360 -20.872 1.00 94.06 371 ASN A O 1
ATOM 2975 N N . SER A 1 372 ? -10.241 5.354 -19.045 1.00 96.25 372 SER A N 1
ATOM 2976 C CA . SER A 1 372 ? -10.796 6.706 -19.236 1.00 96.25 372 SER A CA 1
ATOM 2977 C C . SER A 1 372 ? -10.370 7.713 -18.167 1.00 96.25 372 SER A C 1
ATOM 2979 O O . SER A 1 372 ? -10.436 8.922 -18.405 1.00 96.25 372 SER A O 1
ATOM 2981 N N . GLU A 1 373 ? -9.947 7.240 -16.998 1.00 97.00 373 GLU A N 1
ATOM 2982 C CA . GLU A 1 373 ? -9.665 8.071 -15.828 1.00 97.00 373 GLU A CA 1
ATOM 2983 C C . GLU A 1 373 ? -8.419 7.558 -15.107 1.00 97.00 373 GLU A C 1
ATOM 2985 O O . GLU A 1 373 ? -8.366 6.394 -14.722 1.00 97.00 373 GLU A O 1
ATOM 2990 N N . LEU A 1 374 ? -7.445 8.437 -14.879 1.00 96.69 374 LEU A N 1
ATOM 2991 C CA . LEU A 1 374 ? -6.291 8.168 -14.023 1.00 96.69 374 LEU A CA 1
ATOM 2992 C C . LEU A 1 374 ? -6.588 8.660 -12.613 1.00 96.69 374 LEU A C 1
ATOM 2994 O O . LEU A 1 374 ? -6.935 9.825 -12.438 1.00 96.69 374 LEU A O 1
ATOM 2998 N N . VAL A 1 375 ? -6.391 7.808 -11.612 1.00 96.81 375 VAL A N 1
ATOM 2999 C CA . VAL A 1 375 ? -6.419 8.209 -10.202 1.00 96.81 375 VAL A CA 1
ATOM 3000 C C . VAL A 1 375 ? -4.998 8.131 -9.656 1.00 96.81 375 VAL A C 1
ATOM 3002 O O . VAL A 1 375 ? -4.322 7.113 -9.796 1.00 96.81 375 VAL A O 1
ATOM 3005 N N . THR A 1 376 ? -4.511 9.213 -9.055 1.00 95.44 376 THR A N 1
ATOM 3006 C CA . THR A 1 376 ? -3.141 9.306 -8.529 1.00 95.44 376 THR A CA 1
ATOM 3007 C C . THR A 1 376 ? -3.122 10.170 -7.281 1.00 95.44 376 THR A C 1
ATOM 3009 O O . THR A 1 376 ? -3.903 11.114 -7.170 1.00 95.44 376 THR A O 1
ATOM 3012 N N . THR A 1 377 ? -2.209 9.893 -6.355 1.00 93.12 377 THR A N 1
ATOM 3013 C CA . THR A 1 377 ? -1.853 10.890 -5.340 1.00 93.12 377 THR A CA 1
ATOM 3014 C C . THR A 1 377 ? -0.829 11.859 -5.917 1.00 93.12 377 THR A C 1
ATOM 3016 O O . THR A 1 377 ? -0.026 11.477 -6.778 1.00 93.12 377 THR A O 1
ATOM 3019 N N . LYS A 1 378 ? -0.884 13.113 -5.472 1.00 90.75 378 LYS A N 1
ATOM 3020 C CA . LYS A 1 378 ? 0.020 14.202 -5.843 1.00 90.75 378 LYS A CA 1
ATOM 3021 C C . LYS A 1 378 ? 0.525 14.863 -4.565 1.00 90.75 378 LYS A C 1
ATOM 3023 O O . LYS A 1 378 ? -0.280 15.319 -3.758 1.00 90.75 378 LYS A O 1
ATOM 3028 N N . ILE A 1 379 ? 1.846 14.900 -4.393 1.00 86.50 379 ILE A N 1
ATOM 3029 C CA . ILE A 1 379 ? 2.499 15.516 -3.228 1.00 86.50 379 ILE A CA 1
ATOM 3030 C C . ILE A 1 379 ? 3.119 16.854 -3.642 1.00 86.50 379 ILE A C 1
ATOM 3032 O O . ILE A 1 379 ? 3.960 16.897 -4.546 1.00 86.50 379 ILE A O 1
ATOM 3036 N N . TYR A 1 380 ? 2.725 17.931 -2.964 1.00 80.25 380 TYR A N 1
ATOM 3037 C CA . TYR A 1 380 ? 3.278 19.273 -3.148 1.00 80.25 380 TYR A CA 1
ATOM 3038 C C . TYR A 1 380 ? 4.483 19.481 -2.225 1.00 80.25 380 TYR A C 1
ATOM 3040 O O . TYR A 1 380 ? 4.488 19.040 -1.090 1.00 80.25 380 TYR A O 1
ATOM 3048 N N . ASN A 1 381 ? 5.538 20.154 -2.672 1.00 71.69 381 ASN A N 1
ATOM 3049 C CA . ASN A 1 381 ? 6.825 20.204 -1.983 1.00 71.69 381 ASN A CA 1
ATOM 3050 C C . ASN A 1 381 ? 6.953 21.441 -1.121 1.00 71.69 381 ASN A C 1
ATOM 3052 O O . ASN A 1 381 ? 7.672 21.381 -0.127 1.00 71.69 381 ASN A O 1
ATOM 3056 N N . GLU A 1 382 ? 6.273 22.518 -1.497 1.00 73.69 382 GLU A N 1
ATOM 3057 C CA . GLU A 1 382 ? 6.221 23.757 -0.730 1.00 73.69 382 GLU A CA 1
ATOM 3058 C C . GLU A 1 382 ? 5.329 23.579 0.500 1.00 73.69 382 GLU A C 1
ATOM 3060 O O . GLU A 1 382 ? 5.769 23.827 1.618 1.00 73.69 382 GLU A O 1
ATOM 3065 N N . THR A 1 383 ? 4.111 23.064 0.302 1.00 77.38 383 THR A N 1
ATOM 3066 C CA . THR A 1 383 ? 3.126 22.877 1.379 1.00 77.38 383 THR A CA 1
ATOM 3067 C C . THR A 1 383 ? 3.219 21.511 2.050 1.00 77.38 383 THR A C 1
ATOM 3069 O O . THR A 1 383 ? 2.684 21.326 3.140 1.00 77.38 383 THR A O 1
ATOM 3072 N N . LYS A 1 384 ? 3.894 20.543 1.412 1.00 81.44 384 LYS A N 1
ATOM 3073 C CA . LYS A 1 384 ? 3.893 19.124 1.807 1.00 81.44 384 LYS A CA 1
ATOM 3074 C C . LYS A 1 384 ? 2.521 18.454 1.736 1.00 81.44 384 LYS A C 1
ATOM 3076 O O . LYS A 1 384 ? 2.425 17.275 2.063 1.00 81.44 384 LYS A O 1
ATOM 3081 N N . GLU A 1 385 ? 1.490 19.152 1.268 1.00 85.56 385 GLU A N 1
ATOM 3082 C CA . GLU A 1 385 ? 0.135 18.623 1.132 1.00 85.56 385 GLU A CA 1
ATOM 3083 C C . GLU A 1 385 ? 0.095 17.447 0.160 1.00 85.56 385 GLU A C 1
ATOM 3085 O O . GLU A 1 385 ? 0.861 17.372 -0.806 1.00 85.56 385 GLU A O 1
ATOM 3090 N N . THR A 1 386 ? -0.809 16.513 0.435 1.00 90.44 386 THR A N 1
ATOM 3091 C CA . THR A 1 386 ? -1.053 15.350 -0.413 1.00 90.44 386 THR A CA 1
ATOM 3092 C C . THR A 1 386 ? -2.504 15.373 -0.860 1.00 90.44 386 THR A C 1
ATOM 3094 O O . THR A 1 386 ? -3.413 15.379 -0.037 1.00 90.44 386 THR A O 1
ATOM 3097 N N . GLU A 1 387 ? -2.731 15.340 -2.167 1.00 94.19 387 GLU A N 1
ATOM 3098 C CA . GLU A 1 387 ? -4.072 15.267 -2.747 1.00 94.19 387 GLU A CA 1
ATOM 3099 C C . GLU A 1 387 ? -4.258 13.947 -3.482 1.00 94.19 387 GLU A C 1
ATOM 3101 O O . GLU A 1 387 ? -3.377 13.511 -4.227 1.00 94.19 387 GLU A O 1
ATOM 3106 N N . LEU A 1 388 ? -5.426 13.333 -3.318 1.00 95.94 388 LEU A N 1
ATOM 3107 C CA . LEU A 1 388 ? -5.909 12.320 -4.244 1.00 95.94 388 LEU A CA 1
ATOM 3108 C C . LEU A 1 388 ? -6.624 13.031 -5.383 1.00 95.94 388 LEU A C 1
ATOM 3110 O O . LEU A 1 388 ? -7.617 13.720 -5.154 1.00 95.94 388 LEU A O 1
ATOM 3114 N N . ILE A 1 389 ? -6.146 12.846 -6.607 1.00 96.44 389 ILE A N 1
ATOM 3115 C CA . ILE A 1 389 ? -6.731 13.480 -7.784 1.00 96.44 389 ILE A CA 1
ATOM 3116 C C . ILE A 1 389 ? -7.169 12.440 -8.805 1.00 96.44 389 ILE A C 1
ATOM 3118 O O . ILE A 1 389 ? -6.586 11.359 -8.935 1.00 96.44 389 ILE A O 1
ATOM 3122 N N . LYS A 1 390 ? -8.186 12.815 -9.571 1.00 97.31 390 LYS A N 1
ATOM 3123 C CA . LYS A 1 390 ? -8.652 12.107 -10.755 1.00 97.31 390 LYS A CA 1
ATOM 3124 C C . LYS A 1 390 ? -8.391 12.964 -11.984 1.00 97.31 390 LYS A C 1
ATOM 3126 O O . LYS A 1 390 ? -8.704 14.153 -11.994 1.00 97.31 390 LYS A O 1
ATOM 3131 N N . ILE A 1 391 ? -7.844 12.359 -13.029 1.00 97.62 391 ILE A N 1
ATOM 3132 C CA . ILE A 1 391 ? -7.543 13.007 -14.303 1.00 97.62 391 ILE A CA 1
ATOM 3133 C C . ILE A 1 391 ? -8.374 12.338 -15.390 1.00 97.62 391 ILE A C 1
ATOM 3135 O O . ILE A 1 391 ? -8.231 11.142 -15.649 1.00 97.62 391 ILE A O 1
ATOM 3139 N N . ASN A 1 392 ? -9.229 13.111 -16.053 1.00 97.75 392 ASN A N 1
ATOM 3140 C CA . ASN A 1 392 ? -9.941 12.634 -17.233 1.00 97.75 392 ASN A CA 1
ATOM 3141 C C . ASN A 1 392 ? -8.951 12.489 -18.396 1.00 97.75 392 ASN A C 1
ATOM 3143 O O . ASN A 1 392 ? -8.364 13.480 -18.832 1.00 97.75 392 ASN A O 1
ATOM 3147 N N . LEU A 1 393 ? -8.777 11.274 -18.919 1.00 96.75 393 LEU A N 1
ATOM 3148 C CA . LEU A 1 393 ? -7.684 10.997 -19.852 1.00 96.75 393 LEU A CA 1
ATOM 3149 C C . LEU A 1 393 ? -7.869 11.623 -21.236 1.00 96.75 393 LEU A C 1
ATOM 3151 O O . LEU A 1 393 ? -6.883 11.899 -21.914 1.00 96.75 393 LEU A O 1
ATOM 3155 N N . LEU A 1 394 ? -9.109 11.905 -21.633 1.00 95.12 394 LEU A N 1
ATOM 3156 C CA . LEU A 1 394 ? -9.406 12.567 -22.902 1.00 95.12 394 LEU A CA 1
ATOM 3157 C C . LEU A 1 394 ? -9.061 14.064 -22.861 1.00 95.12 394 LEU A C 1
ATOM 3159 O O . LEU A 1 394 ? -8.569 14.619 -23.836 1.00 95.12 394 LEU A O 1
ATOM 3163 N N . THR A 1 395 ? -9.329 14.730 -21.736 1.00 95.56 395 THR A N 1
ATOM 3164 C CA . THR A 1 395 ? -9.239 16.200 -21.630 1.00 95.56 395 THR A CA 1
ATOM 3165 C C . THR A 1 395 ? -8.045 16.701 -20.821 1.00 95.56 395 THR A C 1
ATOM 3167 O O . THR A 1 395 ? -7.726 17.885 -20.882 1.00 95.56 395 THR A O 1
ATOM 3170 N N . GLY A 1 396 ? -7.414 15.842 -20.015 1.00 95.69 396 GLY A N 1
ATOM 3171 C CA . GLY A 1 396 ? -6.365 16.227 -19.067 1.00 95.69 396 GLY A CA 1
ATOM 3172 C C . GLY A 1 396 ? -6.865 17.068 -17.883 1.00 95.69 396 GLY A C 1
ATOM 3173 O O . GLY A 1 396 ? -6.052 17.635 -17.145 1.00 95.69 396 GLY A O 1
ATOM 3174 N N . LYS A 1 397 ? -8.189 17.187 -17.700 1.00 96.75 397 LYS A N 1
ATOM 3175 C CA . LYS A 1 397 ? -8.796 17.937 -16.593 1.00 96.75 397 LYS A CA 1
ATOM 3176 C C . LYS A 1 397 ? -8.652 17.166 -15.279 1.00 96.75 397 LYS A C 1
ATOM 3178 O O . LYS A 1 397 ? -8.973 15.980 -15.229 1.00 96.75 397 LYS A O 1
ATOM 3183 N N . GLU A 1 398 ? -8.212 17.869 -14.238 1.00 96.44 398 GLU A N 1
ATOM 3184 C CA . GLU A 1 398 ? -8.053 17.356 -12.873 1.00 96.44 398 GLU A CA 1
ATOM 3185 C C . GLU A 1 398 ? -9.298 17.649 -12.018 1.00 96.44 398 GLU A C 1
ATOM 3187 O O . GLU A 1 398 ? -9.942 18.692 -12.161 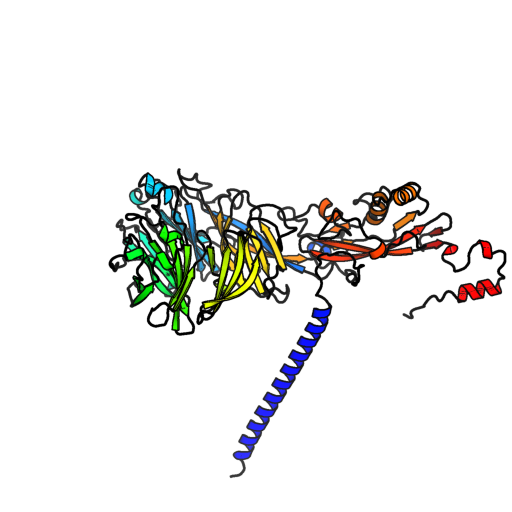1.00 96.44 398 GLU A O 1
ATOM 3192 N N . GLU A 1 399 ? -9.617 16.719 -11.124 1.00 97.06 399 GLU A N 1
ATOM 3193 C CA . GLU A 1 399 ? -10.617 16.829 -10.062 1.00 97.06 399 GLU A CA 1
ATOM 3194 C C . GLU A 1 399 ? -9.976 16.324 -8.764 1.00 97.06 399 GLU A C 1
ATOM 3196 O O . GLU A 1 399 ? -9.449 15.209 -8.735 1.00 97.06 399 GLU A O 1
ATOM 3201 N N . ILE A 1 400 ? -10.004 17.134 -7.705 1.00 96.50 400 ILE A N 1
ATOM 3202 C CA . ILE A 1 400 ? -9.550 16.705 -6.379 1.00 96.50 400 ILE A CA 1
ATOM 3203 C C . ILE A 1 400 ? -10.638 15.818 -5.779 1.00 96.50 400 ILE A C 1
ATOM 3205 O O . ILE A 1 400 ? -11.796 16.222 -5.689 1.00 96.50 400 ILE A O 1
ATOM 3209 N N . LEU A 1 401 ? -10.254 14.606 -5.391 1.00 96.62 401 LEU A N 1
ATOM 3210 C CA . LEU A 1 401 ? -11.130 13.642 -4.736 1.00 96.62 401 LEU A CA 1
ATOM 3211 C C . LEU A 1 401 ? -11.053 13.752 -3.212 1.00 96.62 401 LEU A C 1
ATOM 3213 O O . LEU A 1 401 ? -12.075 13.594 -2.552 1.00 96.62 401 LEU A O 1
ATOM 3217 N N . HIS A 1 402 ? -9.857 13.997 -2.665 1.00 96.00 402 HIS A N 1
ATOM 3218 C CA . HIS A 1 402 ? -9.624 14.075 -1.219 1.00 96.00 402 HIS A CA 1
ATOM 3219 C C . HIS A 1 402 ? -8.312 14.793 -0.884 1.00 96.00 402 HIS A C 1
ATOM 3221 O O . HIS A 1 402 ? -7.357 14.731 -1.666 1.00 96.00 402 HIS A O 1
ATOM 3227 N N . HIS A 1 403 ? -8.250 15.412 0.297 1.00 93.75 403 HIS A N 1
ATOM 3228 C CA . HIS A 1 403 ? -7.029 15.988 0.866 1.00 93.75 403 HIS A CA 1
ATOM 3229 C C . HIS A 1 403 ? -6.540 15.115 2.022 1.00 93.75 403 HIS A C 1
ATOM 3231 O O . HIS A 1 403 ? -7.249 14.939 3.010 1.00 93.75 403 HIS A O 1
ATOM 3237 N N . PHE A 1 404 ? -5.316 14.607 1.909 1.00 91.00 404 PHE A N 1
ATOM 3238 C CA . PHE A 1 404 ? -4.646 13.874 2.976 1.00 91.00 404 PHE A CA 1
ATOM 3239 C C . PHE A 1 404 ? -3.724 14.797 3.785 1.00 91.00 404 PHE A C 1
ATOM 3241 O O . PHE A 1 404 ? -3.239 15.809 3.261 1.00 91.00 404 PHE A O 1
ATOM 3248 N N . PRO A 1 405 ? -3.407 14.429 5.040 1.00 86.88 405 PRO A N 1
ATOM 3249 C CA . PRO A 1 405 ? -2.372 15.096 5.818 1.00 86.88 405 PRO A CA 1
ATOM 3250 C C . PRO A 1 405 ? -1.029 15.179 5.068 1.00 86.88 405 PRO A C 1
ATOM 3252 O O . PRO A 1 405 ? -0.747 14.336 4.204 1.00 86.88 405 PRO A O 1
ATOM 3255 N N . PRO A 1 406 ? -0.175 16.172 5.378 1.00 85.75 406 PRO A N 1
ATOM 3256 C CA . PRO A 1 406 ? 1.084 16.361 4.670 1.00 85.75 406 PRO A CA 1
ATOM 3257 C C . PRO A 1 406 ? 1.985 15.118 4.660 1.00 85.75 406 PRO A C 1
ATOM 3259 O O . PRO A 1 406 ? 2.083 14.402 5.654 1.00 85.75 406 PRO A O 1
ATOM 3262 N N . LEU A 1 407 ? 2.688 14.893 3.544 1.00 80.25 407 LEU A N 1
ATOM 3263 C CA . LEU A 1 407 ? 3.580 13.744 3.319 1.00 80.25 407 LEU A CA 1
ATOM 3264 C C . LEU A 1 407 ? 2.901 12.374 3.501 1.00 80.25 407 LEU A C 1
ATOM 3266 O O . LEU A 1 407 ? 3.546 11.404 3.908 1.00 80.25 407 LEU A O 1
ATOM 3270 N N . THR A 1 408 ? 1.611 12.276 3.184 1.00 85.19 408 THR A N 1
ATOM 3271 C CA . THR A 1 408 ? 0.917 10.989 3.118 1.00 85.19 408 THR A CA 1
ATOM 3272 C C . THR A 1 408 ? 1.261 10.304 1.798 1.00 85.19 408 THR A C 1
ATOM 3274 O O . THR A 1 408 ? 1.033 10.840 0.717 1.00 85.19 408 THR A O 1
ATOM 3277 N N . ASN A 1 409 ? 1.802 9.092 1.856 1.00 85.12 409 ASN A N 1
ATOM 3278 C CA . ASN A 1 409 ? 2.031 8.266 0.678 1.00 85.12 409 ASN A CA 1
ATOM 3279 C C . ASN A 1 409 ? 1.345 6.920 0.878 1.00 85.12 409 ASN A C 1
ATOM 3281 O O . ASN A 1 409 ? 1.922 5.998 1.454 1.00 85.12 409 ASN A O 1
ATOM 3285 N N . ILE A 1 410 ? 0.100 6.836 0.415 1.00 88.50 410 ILE A N 1
ATOM 3286 C CA . ILE A 1 410 ? -0.721 5.633 0.514 1.00 88.50 410 ILE A CA 1
ATOM 3287 C C . ILE A 1 410 ? -1.133 5.121 -0.863 1.00 88.50 410 ILE A C 1
ATOM 3289 O O . ILE A 1 410 ? -1.259 5.869 -1.837 1.00 88.50 410 ILE A O 1
ATOM 3293 N N . THR A 1 411 ? -1.356 3.817 -0.917 1.00 91.06 411 THR A N 1
ATOM 3294 C CA . THR A 1 411 ? -1.974 3.108 -2.028 1.00 91.06 411 THR A CA 1
ATOM 3295 C C . THR A 1 411 ? -3.359 2.642 -1.603 1.00 91.06 411 THR A C 1
ATOM 3297 O O . THR A 1 411 ? -3.540 2.150 -0.490 1.00 91.06 411 THR A O 1
ATOM 3300 N N . LEU A 1 412 ? -4.329 2.798 -2.496 1.00 93.00 412 LEU A N 1
ATOM 3301 C CA . LEU A 1 412 ? -5.722 2.421 -2.331 1.00 93.00 412 LEU A CA 1
ATOM 3302 C C . LEU A 1 412 ? -6.008 1.157 -3.139 1.00 93.00 412 LEU A C 1
ATOM 3304 O O . LEU A 1 412 ? -5.637 1.040 -4.310 1.00 93.00 412 LEU A O 1
ATOM 3308 N N . LYS A 1 413 ? -6.723 0.228 -2.514 1.00 89.31 413 LYS A N 1
ATOM 3309 C CA . LYS A 1 413 ? -7.227 -1.007 -3.108 1.00 89.31 413 LYS A CA 1
ATOM 3310 C C . LYS A 1 413 ? -8.738 -1.007 -3.020 1.00 89.31 413 LYS A C 1
ATOM 3312 O O . LYS A 1 413 ? -9.309 -0.742 -1.964 1.00 89.31 413 LYS A O 1
ATOM 3317 N N . LYS A 1 414 ? -9.410 -1.294 -4.134 1.00 89.19 414 LYS A N 1
ATOM 3318 C CA . LYS A 1 414 ? -10.873 -1.363 -4.142 1.00 89.19 414 LYS A CA 1
ATOM 3319 C C . LYS A 1 414 ? -11.314 -2.650 -3.448 1.00 89.19 414 LYS A C 1
ATOM 3321 O O . LYS A 1 414 ? -11.109 -3.735 -3.982 1.00 89.19 414 LYS A O 1
ATOM 3326 N N . ASN A 1 415 ? -11.934 -2.525 -2.279 1.00 86.31 415 ASN A N 1
ATOM 3327 C CA . ASN A 1 415 ? -12.404 -3.661 -1.492 1.00 86.31 415 ASN A CA 1
ATOM 3328 C C . ASN A 1 415 ? -13.670 -3.285 -0.717 1.00 86.31 415 ASN A C 1
ATOM 3330 O O . ASN A 1 415 ? -13.633 -2.902 0.454 1.00 86.31 415 ASN A O 1
ATOM 3334 N N . LYS A 1 416 ? -14.812 -3.356 -1.403 1.00 89.06 416 LYS A N 1
ATOM 3335 C CA . LYS A 1 416 ? -16.089 -2.933 -0.838 1.00 89.06 416 LYS A CA 1
ATOM 3336 C C . LYS A 1 416 ? -16.572 -3.908 0.234 1.00 89.06 416 LYS A C 1
ATOM 3338 O O . LYS A 1 416 ? -16.859 -5.063 -0.073 1.00 89.06 416 LYS A O 1
ATOM 3343 N N . SER A 1 417 ? -16.799 -3.403 1.445 1.00 85.38 417 SER A N 1
ATOM 3344 C CA . SER A 1 417 ? -17.510 -4.121 2.501 1.00 85.38 417 SER A CA 1
ATOM 3345 C C . SER A 1 417 ? -18.834 -3.437 2.822 1.00 85.38 417 SER A C 1
ATOM 3347 O O . SER A 1 417 ? -18.880 -2.298 3.287 1.00 85.38 417 SER A O 1
ATOM 3349 N N . VAL A 1 418 ? -19.935 -4.159 2.598 1.00 87.06 418 VAL A N 1
ATOM 3350 C CA . VAL A 1 418 ? -21.275 -3.715 3.019 1.00 87.06 418 VAL A CA 1
ATOM 3351 C C . VAL A 1 418 ? -21.379 -3.699 4.542 1.00 87.06 418 VAL A C 1
ATOM 3353 O O . VAL A 1 418 ? -21.999 -2.802 5.102 1.00 87.06 418 VAL A O 1
ATOM 3356 N N . GLU A 1 419 ? -20.741 -4.666 5.197 1.00 85.31 419 GLU A N 1
ATOM 3357 C CA . GLU A 1 419 ? -20.755 -4.833 6.647 1.00 85.31 419 GLU A CA 1
ATOM 3358 C C . GLU A 1 419 ? -20.060 -3.678 7.373 1.00 85.31 419 GLU A C 1
ATOM 3360 O O . GLU A 1 419 ? -20.629 -3.112 8.302 1.00 85.31 419 GLU A O 1
ATOM 3365 N N . PHE A 1 420 ? -18.880 -3.269 6.900 1.00 85.56 420 PHE A N 1
ATOM 3366 C CA . PHE A 1 420 ? -18.111 -2.174 7.506 1.00 85.56 420 PHE A CA 1
ATOM 3367 C C . PHE A 1 420 ? -18.416 -0.800 6.894 1.00 85.56 420 PHE A C 1
ATOM 3369 O O . PHE A 1 420 ? -17.851 0.203 7.323 1.00 85.56 420 PHE A O 1
ATOM 3376 N N . LYS A 1 421 ? -19.306 -0.732 5.892 1.00 88.69 421 LYS A N 1
ATOM 3377 C CA . LYS A 1 421 ? -19.617 0.486 5.121 1.00 88.69 421 LYS A CA 1
ATOM 3378 C C . LYS A 1 421 ? -18.372 1.137 4.486 1.00 88.69 421 LYS A C 1
ATOM 3380 O O . LYS A 1 421 ? -18.275 2.362 4.409 1.00 88.69 421 LYS A O 1
ATOM 3385 N N . THR A 1 422 ? -17.438 0.320 4.003 1.00 90.94 422 THR A N 1
ATOM 3386 C CA . THR A 1 422 ? -16.187 0.760 3.362 1.00 90.94 422 THR A CA 1
ATOM 3387 C C . THR A 1 422 ? -16.176 0.427 1.870 1.00 90.94 422 THR A C 1
ATOM 3389 O O . THR A 1 422 ? -16.851 -0.502 1.422 1.00 90.94 422 THR A O 1
ATOM 3392 N N . GLU A 1 423 ? -15.430 1.200 1.080 1.00 92.50 423 GLU A N 1
ATOM 3393 C CA . GLU A 1 423 ? -15.263 0.977 -0.371 1.00 92.50 423 GLU A CA 1
ATOM 3394 C C . GLU A 1 423 ? -13.809 0.637 -0.729 1.00 92.50 423 GLU A C 1
ATOM 3396 O O . GLU A 1 423 ? -13.561 -0.120 -1.673 1.00 92.50 423 GLU A O 1
ATOM 3401 N N . TYR A 1 424 ? -12.856 1.171 0.036 1.00 92.69 424 TYR A N 1
ATOM 3402 C CA . TYR A 1 424 ? -11.432 1.013 -0.220 1.00 92.69 424 TYR A CA 1
ATOM 3403 C C . TYR A 1 424 ? -10.721 0.516 1.034 1.00 92.69 424 TYR A C 1
ATOM 3405 O O . TYR A 1 424 ? -11.043 0.944 2.139 1.00 92.69 424 TYR A O 1
ATOM 3413 N N . ASP A 1 425 ? -9.720 -0.332 0.847 1.00 90.81 425 ASP A N 1
ATOM 3414 C CA . ASP A 1 425 ? -8.661 -0.537 1.830 1.00 90.81 425 ASP A CA 1
ATOM 3415 C C . ASP A 1 425 ? -7.448 0.296 1.398 1.00 90.81 425 ASP A C 1
ATOM 3417 O O . ASP A 1 425 ? -7.245 0.538 0.204 1.00 90.81 425 ASP A O 1
ATOM 3421 N N . PHE A 1 426 ? -6.650 0.769 2.347 1.00 91.38 426 PHE A N 1
ATOM 3422 C CA . PHE A 1 426 ? -5.450 1.543 2.059 1.00 91.38 426 PHE A CA 1
ATOM 3423 C C . PHE A 1 426 ? -4.260 1.052 2.861 1.00 91.38 426 PHE A C 1
ATOM 3425 O O . PHE A 1 426 ? -4.402 0.452 3.928 1.00 91.38 426 PHE A O 1
ATOM 3432 N N . TYR A 1 427 ? -3.076 1.341 2.339 1.00 90.31 427 TYR A N 1
ATOM 3433 C CA . TYR A 1 427 ? -1.825 1.067 3.016 1.00 90.31 427 TYR A CA 1
ATOM 3434 C C . TYR A 1 427 ? -0.731 2.030 2.570 1.00 90.31 427 TYR A C 1
ATOM 3436 O O . TYR A 1 427 ? -0.730 2.492 1.431 1.00 90.31 427 TYR A O 1
ATOM 3444 N N . GLY A 1 428 ? 0.233 2.314 3.436 1.00 87.50 428 GLY A N 1
ATOM 3445 C CA . GLY A 1 428 ? 1.389 3.119 3.066 1.00 87.50 428 GLY A CA 1
ATOM 3446 C C . GLY A 1 428 ? 2.049 3.779 4.259 1.00 87.50 428 GLY A C 1
ATOM 3447 O O . GLY A 1 428 ? 2.090 3.210 5.345 1.00 87.50 428 GLY A O 1
ATOM 3448 N N . TYR A 1 429 ? 2.579 4.974 4.041 1.00 82.62 429 TYR A N 1
ATOM 3449 C CA . TYR A 1 429 ? 3.329 5.735 5.027 1.00 82.62 429 TYR A CA 1
ATOM 3450 C C . TYR A 1 429 ? 2.673 7.092 5.277 1.00 82.62 429 TYR A C 1
ATOM 3452 O O . TYR A 1 429 ? 2.248 7.769 4.339 1.00 82.62 429 TYR A O 1
ATOM 3460 N N . VAL A 1 430 ? 2.654 7.503 6.542 1.00 80.94 430 VAL A N 1
ATOM 3461 C CA . VAL A 1 430 ? 2.335 8.874 6.961 1.00 80.94 430 VAL A CA 1
ATOM 3462 C C . VAL A 1 430 ? 3.511 9.416 7.761 1.00 80.94 430 VAL A C 1
ATOM 3464 O O . VAL A 1 430 ? 4.079 8.715 8.602 1.00 80.94 430 VAL A O 1
ATOM 3467 N N . ALA A 1 431 ? 3.901 10.661 7.489 1.00 76.50 431 ALA A N 1
ATOM 3468 C CA . ALA A 1 431 ? 5.004 11.294 8.210 1.00 76.50 431 ALA A CA 1
ATOM 3469 C C . ALA A 1 431 ? 4.601 11.760 9.619 1.00 76.50 431 ALA A C 1
ATOM 3471 O O . ALA A 1 431 ? 5.448 11.822 10.510 1.00 76.50 431 ALA A O 1
ATOM 3472 N N . SER A 1 432 ? 3.325 12.097 9.822 1.00 75.69 432 SER A N 1
ATOM 3473 C CA . SER A 1 432 ? 2.780 12.539 11.105 1.00 75.69 432 SER A CA 1
ATOM 3474 C C . SER A 1 432 ? 1.303 12.160 11.264 1.00 75.69 432 SER A C 1
ATOM 3476 O O . SER A 1 432 ? 0.566 12.026 10.289 1.00 75.69 432 SER A O 1
ATOM 3478 N N . MET A 1 433 ? 0.881 11.991 12.519 1.00 77.56 433 MET A N 1
ATOM 3479 C CA . MET A 1 433 ? -0.489 11.642 12.915 1.00 77.56 433 MET A CA 1
ATOM 3480 C C . MET A 1 433 ? -1.337 12.905 13.112 1.00 77.56 433 MET A C 1
ATOM 3482 O O . MET A 1 433 ? -1.688 13.262 14.234 1.00 77.56 433 MET A O 1
ATOM 3486 N N . THR A 1 434 ? -1.597 13.634 12.026 1.00 82.38 434 THR A N 1
ATOM 3487 C CA . THR A 1 434 ? -2.409 14.865 12.029 1.00 82.38 434 THR A CA 1
ATOM 3488 C C . THR A 1 434 ? -3.647 14.720 11.143 1.00 82.38 434 THR A C 1
ATOM 3490 O O . THR A 1 434 ? -3.758 13.777 10.358 1.00 82.38 434 THR A O 1
ATOM 3493 N N . GLY A 1 435 ? -4.600 15.650 11.263 1.00 84.56 435 GLY A N 1
ATOM 3494 C CA . GLY A 1 435 ? -5.829 15.629 10.469 1.00 84.56 435 GLY A CA 1
ATOM 3495 C C . GLY A 1 435 ? -6.668 14.385 10.765 1.00 84.56 435 GLY A C 1
ATOM 3496 O O . GLY A 1 435 ? -6.989 14.106 11.914 1.00 84.56 435 GLY A O 1
ATOM 3497 N N . GLU A 1 436 ? -7.015 13.603 9.742 1.00 83.25 436 GLU A N 1
ATOM 3498 C CA . GLU A 1 436 ? -7.819 12.387 9.940 1.00 83.25 436 GLU A CA 1
ATOM 3499 C C . GLU A 1 436 ? -7.079 11.258 10.680 1.00 83.25 436 GLU A C 1
ATOM 3501 O O . GLU A 1 436 ? -7.729 10.375 11.239 1.00 83.25 436 GLU A O 1
ATOM 3506 N N . PHE A 1 437 ? -5.744 11.325 10.757 1.00 82.00 437 PHE A N 1
ATOM 3507 C CA . PHE A 1 437 ? -4.918 10.415 11.558 1.00 82.00 437 PHE A CA 1
ATOM 3508 C C . PHE A 1 437 ? -4.630 10.947 12.972 1.00 82.00 437 PHE A C 1
ATOM 3510 O O . PHE A 1 437 ? -3.812 10.375 13.692 1.00 82.00 437 PHE A O 1
ATOM 3517 N N . GLU A 1 438 ? -5.280 12.029 13.405 1.00 78.56 438 GLU A N 1
ATOM 3518 C CA . GLU A 1 438 ? -5.170 12.508 14.783 1.00 78.56 438 GLU A CA 1
ATOM 3519 C C . GLU A 1 438 ? -5.800 11.512 15.776 1.00 78.56 438 GLU A C 1
ATOM 3521 O O . GLU A 1 438 ? -6.873 10.953 15.535 1.00 78.56 438 GLU A O 1
ATOM 3526 N N . GLY A 1 439 ? -5.118 11.286 16.905 1.00 68.31 439 GLY A N 1
ATOM 3527 C CA . GLY A 1 439 ? -5.533 10.338 17.948 1.00 68.31 439 GLY A CA 1
ATOM 3528 C C . GLY A 1 439 ? -4.931 8.932 17.825 1.00 68.31 439 GLY A C 1
ATOM 3529 O O . GLY A 1 439 ? -5.118 8.110 18.724 1.00 68.31 439 GLY A O 1
ATOM 3530 N N . TYR A 1 440 ? -4.169 8.654 16.762 1.00 69.62 440 TYR A N 1
ATOM 3531 C CA . TYR A 1 440 ? -3.394 7.418 16.616 1.00 69.62 440 TYR A CA 1
ATOM 3532 C C . TYR A 1 440 ? -1.991 7.552 17.242 1.00 69.62 440 TYR A C 1
ATOM 3534 O O . TYR A 1 440 ? -1.475 8.654 17.428 1.00 69.62 440 TYR A O 1
ATOM 3542 N N . LYS A 1 441 ? -1.369 6.419 17.614 1.00 65.44 441 LYS A N 1
ATOM 3543 C CA . LYS A 1 441 ? -0.077 6.376 18.327 1.00 65.44 441 LYS A CA 1
ATOM 3544 C C . LYS A 1 441 ? 1.017 7.117 17.544 1.00 65.44 441 LYS A C 1
ATOM 3546 O O . LYS A 1 441 ? 1.205 6.879 16.355 1.00 65.44 441 LYS A O 1
ATOM 3551 N N . ASN A 1 442 ? 1.767 7.975 18.237 1.00 61.56 442 ASN A N 1
ATOM 3552 C CA . ASN A 1 442 ? 2.818 8.797 17.639 1.00 61.56 442 ASN A CA 1
ATOM 3553 C C . ASN A 1 442 ? 3.971 7.959 17.061 1.00 61.56 442 ASN A C 1
ATOM 3555 O O . ASN A 1 442 ? 4.542 7.111 17.749 1.00 61.56 442 ASN A O 1
ATOM 3559 N N . GLY A 1 443 ? 4.368 8.274 15.828 1.00 61.53 443 GLY A N 1
ATOM 3560 C CA . GLY A 1 443 ? 5.609 7.811 15.209 1.00 61.53 443 GLY A CA 1
ATOM 3561 C C . GLY A 1 443 ? 5.534 7.801 13.679 1.00 61.53 443 GLY A C 1
ATOM 3562 O O . GLY A 1 443 ? 4.438 7.746 13.125 1.00 61.53 443 GLY A O 1
ATOM 3563 N N . PRO A 1 444 ? 6.678 7.835 12.975 1.00 62.16 444 PRO A N 1
ATOM 3564 C CA . PRO A 1 444 ? 6.722 7.441 11.575 1.00 62.16 444 PRO A CA 1
ATOM 3565 C C . PRO A 1 444 ? 6.495 5.931 11.484 1.00 62.16 444 PRO A C 1
ATOM 3567 O O . PRO A 1 444 ? 7.058 5.157 12.259 1.00 62.16 444 PRO A O 1
ATOM 3570 N N . GLY A 1 445 ? 5.678 5.486 10.541 1.00 72.50 445 GLY A N 1
ATOM 3571 C CA . GLY A 1 445 ? 5.428 4.061 10.380 1.00 72.50 445 GLY A CA 1
ATOM 3572 C C . GLY A 1 445 ? 4.378 3.776 9.331 1.00 72.50 445 GLY A C 1
ATOM 3573 O O . GLY A 1 445 ? 3.959 4.657 8.577 1.00 72.50 445 GLY A O 1
ATOM 3574 N N . MET A 1 446 ? 4.003 2.510 9.264 1.00 82.31 446 MET A N 1
ATOM 3575 C CA . MET A 1 446 ? 3.117 2.021 8.229 1.00 82.31 446 MET A CA 1
ATOM 3576 C C . MET A 1 446 ? 1.669 2.147 8.691 1.00 82.31 446 MET A C 1
ATOM 3578 O O . MET A 1 446 ? 1.313 1.644 9.757 1.00 82.31 446 MET A O 1
ATOM 3582 N N . VAL A 1 447 ? 0.840 2.803 7.887 1.00 86.44 447 VAL A N 1
ATOM 3583 C CA . VAL A 1 447 ? -0.609 2.846 8.092 1.00 86.44 447 VAL A CA 1
ATOM 3584 C C . VAL A 1 447 ? -1.274 1.824 7.194 1.00 86.44 447 VAL A C 1
ATOM 3586 O O . VAL A 1 447 ? -0.901 1.678 6.030 1.00 86.44 447 VAL A O 1
ATOM 3589 N N . VAL A 1 448 ? -2.254 1.118 7.741 1.00 89.81 448 VAL A N 1
ATOM 3590 C CA . VAL A 1 448 ? -3.136 0.206 7.012 1.00 89.81 448 VAL A CA 1
ATOM 3591 C C . VAL A 1 448 ? -4.555 0.414 7.515 1.00 89.81 448 VAL A C 1
ATOM 3593 O O . VAL A 1 448 ? -4.754 0.626 8.706 1.00 89.81 448 VAL A O 1
ATOM 3596 N N . GLY A 1 449 ? -5.555 0.375 6.649 1.00 90.44 449 GLY A N 1
ATOM 3597 C CA . GLY A 1 449 ? -6.921 0.628 7.095 1.00 90.44 449 GLY A CA 1
ATOM 3598 C C . GLY A 1 449 ? -7.934 0.612 5.971 1.00 90.44 449 GLY A C 1
ATOM 3599 O O . GLY A 1 449 ? -7.670 0.082 4.891 1.00 90.44 449 GLY A O 1
ATOM 3600 N N . SER A 1 450 ? -9.088 1.220 6.225 1.00 91.44 450 SER A N 1
ATOM 3601 C CA . SER A 1 450 ? -10.172 1.308 5.254 1.00 91.44 450 SER A CA 1
ATOM 3602 C C . SER A 1 450 ? -10.714 2.732 5.129 1.00 91.44 450 SER A C 1
ATOM 3604 O O . SER A 1 450 ? -10.767 3.493 6.098 1.00 91.44 450 SER A O 1
ATOM 3606 N N . LEU A 1 451 ? -11.160 3.076 3.921 1.00 93.50 451 LEU A N 1
ATOM 3607 C CA . LEU A 1 451 ? -11.840 4.324 3.587 1.00 93.50 451 LEU A CA 1
ATOM 3608 C C . LEU A 1 451 ? -13.278 4.052 3.133 1.00 93.50 451 LEU A C 1
ATOM 3610 O O . LEU A 1 451 ? -13.612 3.013 2.543 1.00 93.50 451 LEU A O 1
ATOM 3614 N N . LYS A 1 452 ? -14.134 5.042 3.365 1.00 93.94 452 LYS A N 1
ATOM 3615 C CA . LYS A 1 452 ? -15.485 5.105 2.804 1.00 93.94 452 LYS A CA 1
ATOM 3616 C C . LYS A 1 452 ? -15.439 5.446 1.309 1.00 93.94 452 LYS A C 1
ATOM 3618 O O . LYS A 1 452 ? -14.391 5.738 0.737 1.00 93.94 452 LYS A O 1
ATOM 3623 N N . LYS A 1 453 ? -16.606 5.428 0.660 1.00 94.12 453 LYS A N 1
ATOM 3624 C CA . LYS A 1 453 ? -16.755 5.764 -0.768 1.00 94.12 453 LYS A CA 1
ATOM 3625 C C . LYS A 1 453 ? -16.306 7.192 -1.109 1.00 94.12 453 LYS A C 1
ATOM 3627 O O . LYS A 1 453 ? -15.876 7.437 -2.229 1.00 94.12 453 LYS A O 1
ATOM 3632 N N . ASP A 1 454 ? -16.434 8.114 -0.164 1.00 94.62 454 ASP A N 1
ATOM 3633 C CA . ASP A 1 454 ? -16.008 9.513 -0.259 1.00 94.62 454 ASP A CA 1
ATOM 3634 C C . ASP A 1 454 ? -14.575 9.735 0.253 1.00 94.62 454 ASP A C 1
ATOM 3636 O O . ASP A 1 454 ? -14.203 10.866 0.540 1.00 94.62 454 ASP A O 1
ATOM 3640 N N . TYR A 1 455 ? -13.781 8.664 0.369 1.00 94.94 455 TYR A N 1
ATOM 3641 C CA . TYR A 1 455 ? -12.378 8.674 0.798 1.00 94.94 455 TYR A CA 1
ATOM 3642 C C . TYR A 1 455 ? -12.128 9.109 2.245 1.00 94.94 455 TYR A C 1
ATOM 3644 O O . TYR A 1 455 ? -10.977 9.132 2.667 1.00 94.94 455 TYR A O 1
ATOM 3652 N N . GLN A 1 456 ? -13.174 9.358 3.037 1.00 92.00 456 GLN A N 1
ATOM 3653 C CA . GLN A 1 456 ? -13.020 9.596 4.470 1.00 92.00 456 GLN A CA 1
ATOM 3654 C C . GLN A 1 456 ? -12.492 8.351 5.181 1.00 92.00 456 GLN A C 1
ATOM 3656 O O . GLN A 1 456 ? -12.962 7.232 4.920 1.00 92.00 456 GLN A O 1
ATOM 3661 N N . LEU A 1 457 ? -11.583 8.560 6.137 1.00 89.00 457 LEU A N 1
ATOM 3662 C CA . LEU A 1 457 ? -11.087 7.498 7.001 1.00 89.00 457 LEU A CA 1
ATOM 3663 C C . LEU A 1 457 ? -12.236 6.791 7.737 1.00 89.00 457 LEU A C 1
ATOM 3665 O O . LEU A 1 457 ? -13.011 7.416 8.463 1.00 89.00 457 LEU A O 1
ATOM 3669 N N . ALA A 1 458 ? -12.352 5.476 7.538 1.00 89.06 458 ALA A N 1
ATOM 3670 C CA . ALA A 1 458 ? -13.264 4.632 8.308 1.00 89.06 458 ALA A CA 1
ATOM 3671 C C . ALA A 1 458 ? -12.549 4.026 9.518 1.00 89.06 458 ALA A C 1
ATOM 3673 O O . ALA A 1 458 ? -13.109 3.987 10.609 1.00 89.06 458 ALA A O 1
ATOM 3674 N N . SER A 1 459 ? -11.312 3.577 9.315 1.00 87.38 459 SER A N 1
ATOM 3675 C CA . SER A 1 459 ? -10.472 2.965 10.340 1.00 87.38 459 SER A CA 1
ATOM 3676 C C . SER A 1 459 ? -9.013 2.956 9.898 1.00 87.38 459 SER A C 1
ATOM 3678 O O . SER A 1 459 ? -8.715 2.880 8.702 1.00 87.38 459 SER A O 1
ATOM 3680 N N . ALA A 1 460 ? -8.099 3.004 10.865 1.00 87.06 460 ALA A N 1
ATOM 3681 C CA . ALA A 1 460 ? -6.677 2.799 10.634 1.00 87.06 460 ALA A CA 1
ATOM 3682 C C . ALA A 1 460 ? -6.038 1.977 11.754 1.00 87.06 460 ALA A C 1
ATOM 3684 O O . ALA A 1 460 ? -6.356 2.095 12.941 1.00 87.06 460 ALA A O 1
ATOM 3685 N N . ASN A 1 461 ? -5.046 1.197 11.363 1.00 83.88 461 ASN A N 1
ATOM 3686 C CA . ASN A 1 461 ? -4.064 0.623 12.247 1.00 83.88 461 ASN A CA 1
ATOM 3687 C C . ASN A 1 461 ? -2.677 1.150 11.880 1.00 83.88 461 ASN A C 1
ATOM 3689 O O . ASN A 1 461 ? -2.370 1.406 10.712 1.00 83.88 461 ASN A O 1
ATOM 3693 N N . PHE A 1 462 ? -1.847 1.310 12.903 1.00 82.56 462 PHE A N 1
ATOM 3694 C CA . PHE A 1 462 ? -0.493 1.805 12.764 1.00 82.56 462 PHE A CA 1
ATOM 3695 C C . PHE A 1 462 ? 0.492 0.741 13.218 1.00 82.56 462 PHE A C 1
ATOM 3697 O O . PHE A 1 462 ? 0.526 0.346 14.383 1.00 82.56 462 PHE A O 1
ATOM 3704 N N . LEU A 1 463 ? 1.320 0.296 12.283 1.00 81.75 463 LEU A N 1
ATOM 3705 C CA . LEU A 1 463 ? 2.327 -0.717 12.524 1.00 81.75 463 LEU A CA 1
ATOM 3706 C C . LEU A 1 463 ? 3.653 -0.003 12.776 1.00 81.75 463 LEU A C 1
ATOM 3708 O O . LEU A 1 463 ? 4.338 0.445 11.851 1.00 81.75 463 LEU A O 1
ATOM 3712 N N . GLN A 1 464 ? 3.964 0.138 14.066 1.00 78.06 464 GLN A N 1
ATOM 3713 C CA . GLN A 1 464 ? 5.170 0.800 14.541 1.00 78.06 464 GLN A CA 1
ATOM 3714 C C . GLN A 1 464 ? 6.420 0.090 14.008 1.00 78.06 464 GLN A C 1
ATOM 3716 O O . GLN A 1 464 ? 6.504 -1.138 13.982 1.00 78.06 464 GLN A O 1
ATOM 3721 N N . SER A 1 465 ? 7.408 0.886 13.613 1.00 79.44 465 SER A N 1
ATOM 3722 C CA . SER A 1 465 ? 8.717 0.425 13.170 1.00 79.44 465 SER A CA 1
ATOM 3723 C C . SER A 1 465 ? 9.790 1.361 13.725 1.00 79.44 465 SER A C 1
ATOM 3725 O O . SER A 1 465 ? 9.544 2.554 13.899 1.00 79.44 465 SER A O 1
ATOM 3727 N N . ASP A 1 466 ? 10.977 0.829 14.013 1.00 83.69 466 ASP A N 1
ATOM 3728 C CA . ASP A 1 466 ? 12.151 1.621 14.411 1.00 83.69 466 ASP A CA 1
ATOM 3729 C C . ASP A 1 466 ? 12.848 2.289 13.208 1.00 83.69 466 ASP A C 1
ATOM 3731 O O . ASP A 1 466 ? 13.763 3.093 13.388 1.00 83.69 466 ASP A O 1
ATOM 3735 N N . ALA A 1 467 ? 12.397 1.993 11.985 1.00 82.38 467 ALA A N 1
ATOM 3736 C CA . ALA A 1 467 ? 12.909 2.573 10.750 1.00 82.38 467 ALA A CA 1
ATOM 3737 C C . ALA A 1 467 ? 11.826 2.654 9.648 1.00 82.38 467 ALA A C 1
ATOM 3739 O O . ALA A 1 467 ? 10.787 1.996 9.756 1.00 82.38 467 ALA A O 1
ATOM 3740 N N . PRO A 1 468 ? 12.039 3.428 8.565 1.00 81.31 468 PRO A N 1
ATOM 3741 C CA . PRO A 1 468 ? 11.064 3.561 7.482 1.00 81.31 468 PRO A CA 1
ATOM 3742 C C . PRO A 1 468 ? 10.675 2.225 6.831 1.00 81.31 468 PRO A C 1
ATOM 3744 O O . PRO A 1 468 ? 11.522 1.352 6.617 1.00 81.31 468 PRO A O 1
ATOM 3747 N N . ILE A 1 469 ? 9.393 2.108 6.476 1.00 84.81 469 ILE A N 1
ATOM 3748 C CA . ILE A 1 469 ? 8.790 0.959 5.788 1.00 84.81 469 ILE A CA 1
ATOM 3749 C C . ILE A 1 469 ? 8.126 1.449 4.503 1.00 84.81 469 ILE A C 1
ATOM 3751 O O . ILE A 1 469 ? 7.460 2.483 4.503 1.00 84.81 469 ILE A O 1
ATOM 3755 N N . SER A 1 470 ? 8.274 0.688 3.423 1.00 84.81 470 SER A N 1
ATOM 3756 C CA . SER A 1 470 ? 7.559 0.907 2.166 1.00 84.81 470 SER A CA 1
ATOM 3757 C C . SER A 1 470 ? 6.877 -0.388 1.746 1.00 84.81 470 SER A C 1
ATOM 3759 O O . SER A 1 470 ? 7.552 -1.399 1.575 1.00 84.81 470 SER A O 1
ATOM 3761 N N . ILE A 1 471 ? 5.555 -0.385 1.578 1.00 85.31 471 ILE A N 1
ATOM 3762 C CA . ILE A 1 471 ? 4.842 -1.540 1.018 1.00 85.31 471 ILE A CA 1
ATOM 3763 C C . ILE A 1 471 ? 4.907 -1.451 -0.505 1.00 85.31 471 ILE A C 1
ATOM 3765 O O . ILE A 1 471 ? 4.484 -0.456 -1.091 1.00 85.31 471 ILE A O 1
ATOM 3769 N N . GLY A 1 472 ? 5.391 -2.515 -1.141 1.00 83.31 472 GLY A N 1
ATOM 3770 C CA . GLY A 1 472 ? 5.331 -2.680 -2.590 1.00 83.31 472 GLY A CA 1
ATOM 3771 C C . GLY A 1 472 ? 4.023 -3.322 -3.049 1.00 83.31 472 GLY A C 1
ATOM 3772 O O . GLY A 1 472 ? 3.461 -2.911 -4.058 1.00 83.31 472 GLY A O 1
ATOM 3773 N N . THR A 1 473 ? 3.516 -4.315 -2.312 1.00 86.69 473 THR A N 1
ATOM 3774 C CA . THR A 1 473 ? 2.313 -5.079 -2.687 1.00 86.6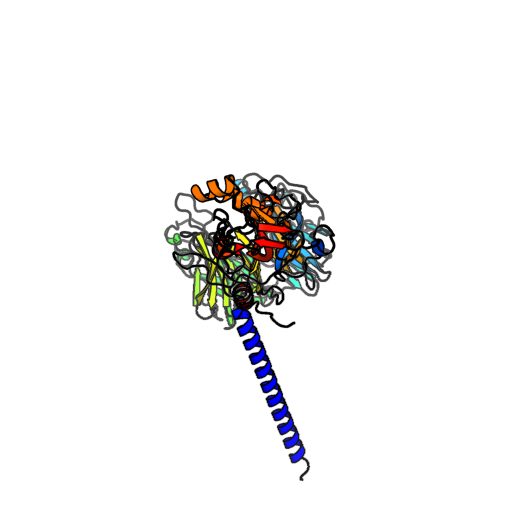9 473 THR A CA 1
ATOM 3775 C C . THR A 1 473 ? 1.424 -5.352 -1.477 1.00 86.69 473 THR A C 1
ATOM 3777 O O . THR A 1 473 ? 1.928 -5.743 -0.428 1.00 86.69 473 THR A O 1
ATOM 3780 N N . LEU A 1 474 ? 0.106 -5.208 -1.651 1.00 87.44 474 LEU A N 1
ATOM 3781 C CA . LEU A 1 474 ? -0.926 -5.766 -0.773 1.00 87.44 474 LEU A CA 1
ATOM 3782 C C . LEU A 1 474 ? -1.983 -6.450 -1.652 1.00 87.44 474 LEU A C 1
ATOM 3784 O O . LEU A 1 474 ? -2.714 -5.778 -2.385 1.00 87.44 474 LEU A O 1
ATOM 3788 N N . THR A 1 475 ? -2.047 -7.775 -1.588 1.00 88.06 475 THR A N 1
ATOM 3789 C CA . THR A 1 475 ? -2.922 -8.604 -2.423 1.00 88.06 475 THR A CA 1
ATOM 3790 C C . THR A 1 475 ? -3.918 -9.346 -1.534 1.00 88.06 475 THR A C 1
ATOM 3792 O O . THR A 1 475 ? -3.486 -10.149 -0.707 1.00 88.06 475 THR A O 1
ATOM 3795 N N . PRO A 1 476 ? -5.237 -9.103 -1.657 1.00 86.88 476 PRO A N 1
ATOM 3796 C CA . PRO A 1 476 ? -6.234 -9.865 -0.911 1.00 86.88 476 PRO A CA 1
ATOM 3797 C C . PRO A 1 476 ? -6.207 -11.334 -1.342 1.00 86.88 476 PRO A C 1
ATOM 3799 O O . PRO A 1 476 ? -6.192 -11.628 -2.536 1.00 86.88 476 PRO A O 1
ATOM 3802 N N . ILE A 1 477 ? -6.227 -12.250 -0.376 1.00 87.88 477 ILE A N 1
ATOM 3803 C CA . ILE A 1 477 ? -6.273 -13.691 -0.635 1.00 87.88 477 ILE A CA 1
ATOM 3804 C C . ILE A 1 477 ? -7.747 -14.097 -0.802 1.00 87.88 477 ILE A C 1
ATOM 3806 O O . ILE A 1 477 ? -8.535 -13.922 0.138 1.00 87.88 477 ILE A O 1
ATOM 3810 N N . PRO A 1 478 ? -8.156 -14.628 -1.972 1.00 83.12 478 PRO A N 1
ATOM 3811 C CA . PRO A 1 478 ? -9.561 -14.884 -2.278 1.00 83.12 478 PRO A CA 1
ATOM 3812 C C . PRO A 1 478 ? -10.276 -15.750 -1.233 1.00 83.12 478 PRO A C 1
ATOM 3814 O O . PRO A 1 478 ? -9.767 -16.786 -0.816 1.00 83.12 478 PRO A O 1
ATOM 3817 N N . ASN A 1 479 ? -11.508 -15.370 -0.879 1.00 83.56 479 ASN A N 1
ATOM 3818 C CA . ASN A 1 479 ? -12.368 -16.077 0.086 1.00 83.56 479 ASN A CA 1
ATOM 3819 C C . ASN A 1 479 ? -11.789 -16.187 1.510 1.00 83.56 479 ASN A C 1
ATOM 3821 O O . ASN A 1 479 ? -12.163 -17.091 2.257 1.00 83.56 479 ASN A O 1
ATOM 3825 N N . THR A 1 480 ? -10.890 -15.281 1.891 1.00 86.88 480 THR A N 1
ATOM 3826 C CA . THR A 1 480 ? -10.340 -15.198 3.247 1.00 86.88 480 THR A CA 1
ATOM 3827 C C . THR A 1 480 ? -10.306 -13.747 3.720 1.00 86.88 480 THR A C 1
ATOM 3829 O O . THR A 1 480 ? -10.415 -12.827 2.912 1.00 86.88 480 THR A O 1
ATOM 3832 N N . ASP A 1 481 ? -10.078 -13.546 5.016 1.00 86.31 481 ASP A N 1
ATOM 3833 C CA . ASP A 1 481 ? -9.801 -12.223 5.586 1.00 86.31 481 ASP A CA 1
ATOM 3834 C C . ASP A 1 481 ? -8.309 -11.856 5.530 1.00 86.31 481 ASP A C 1
ATOM 3836 O O . ASP A 1 481 ? -7.874 -10.923 6.197 1.00 86.31 481 ASP A O 1
ATOM 3840 N N . TYR A 1 482 ? -7.490 -12.601 4.787 1.00 89.88 482 TYR A N 1
ATOM 3841 C CA . TYR A 1 482 ? -6.048 -12.390 4.742 1.00 89.88 482 TYR A CA 1
ATOM 3842 C C . TYR A 1 482 ? -5.621 -11.598 3.508 1.00 89.88 482 TYR A C 1
ATOM 3844 O O . TYR A 1 482 ? -6.217 -11.675 2.433 1.00 89.88 482 TYR A O 1
ATOM 3852 N N . PHE A 1 483 ? -4.519 -10.875 3.664 1.00 91.00 483 PHE A N 1
ATOM 3853 C CA . PHE A 1 483 ? -3.797 -10.222 2.584 1.00 91.00 483 PHE A CA 1
ATOM 3854 C C . PHE A 1 483 ? -2.368 -10.739 2.569 1.00 91.00 483 PHE A C 1
ATOM 3856 O O . PHE A 1 483 ? -1.732 -10.797 3.620 1.00 91.00 483 PHE A O 1
ATOM 3863 N N . PHE A 1 484 ? -1.844 -11.040 1.386 1.00 94.38 484 PHE A N 1
ATOM 3864 C CA . PHE A 1 484 ? -0.408 -11.142 1.189 1.00 94.38 484 PHE A CA 1
ATOM 3865 C C . PHE A 1 484 ? 0.176 -9.732 1.084 1.00 94.38 484 PHE A C 1
ATOM 3867 O O . PHE A 1 484 ? -0.328 -8.903 0.326 1.00 94.38 484 PHE A O 1
ATOM 3874 N N . VAL A 1 485 ? 1.238 -9.450 1.830 1.00 93.81 485 VAL A N 1
ATOM 3875 C CA . VAL A 1 485 ? 1.930 -8.160 1.812 1.00 93.81 485 VAL A CA 1
ATOM 3876 C C . VAL A 1 485 ? 3.406 -8.360 1.530 1.00 93.81 485 VAL A C 1
ATOM 3878 O O . VAL A 1 485 ? 4.016 -9.323 1.992 1.00 93.81 485 VAL A O 1
ATOM 3881 N N . SER A 1 486 ? 3.998 -7.430 0.792 1.00 94.62 486 SER A N 1
ATOM 3882 C CA . SER A 1 486 ? 5.435 -7.395 0.561 1.00 94.62 486 SER A CA 1
ATOM 3883 C C . SER A 1 486 ? 5.946 -5.962 0.469 1.00 94.62 486 SER A C 1
ATOM 3885 O O . SER A 1 486 ? 5.216 -5.046 0.080 1.00 94.62 486 SER A O 1
ATOM 3887 N N . GLY A 1 487 ? 7.205 -5.744 0.834 1.00 93.62 487 GLY A N 1
ATOM 3888 C CA . GLY A 1 487 ? 7.787 -4.412 0.806 1.00 93.62 487 GLY A CA 1
ATOM 3889 C C . GLY A 1 487 ? 9.255 -4.351 1.198 1.00 93.62 487 GLY A C 1
ATOM 3890 O O . GLY A 1 487 ? 9.964 -5.357 1.243 1.00 93.62 487 GLY A O 1
ATOM 3891 N N . LEU A 1 488 ? 9.702 -3.127 1.466 1.00 92.38 488 LEU A N 1
ATOM 3892 C CA . LEU A 1 488 ? 11.054 -2.767 1.863 1.00 92.38 488 LEU A CA 1
ATOM 3893 C C . LEU A 1 488 ? 11.058 -2.230 3.292 1.00 92.38 488 LEU A C 1
ATOM 3895 O O . LEU A 1 488 ? 10.158 -1.494 3.698 1.00 92.38 488 LEU A O 1
ATOM 3899 N N . THR A 1 489 ? 12.105 -2.555 4.035 1.00 89.88 489 THR A N 1
ATOM 3900 C CA . THR A 1 489 ? 12.303 -2.106 5.410 1.00 89.88 489 THR A CA 1
ATOM 3901 C C . THR A 1 489 ? 13.776 -1.828 5.682 1.00 89.88 489 THR A C 1
ATOM 3903 O O . THR A 1 489 ? 14.656 -2.562 5.227 1.00 89.88 489 THR A O 1
ATOM 3906 N N . TYR A 1 490 ? 14.050 -0.775 6.447 1.00 88.62 490 TYR A N 1
ATOM 3907 C CA . TYR A 1 490 ? 15.367 -0.538 7.053 1.00 88.62 490 TYR A CA 1
ATOM 3908 C C . TYR A 1 490 ? 15.461 -1.139 8.465 1.00 88.62 490 TYR A C 1
ATOM 3910 O O . TYR A 1 490 ? 16.541 -1.210 9.048 1.00 88.62 490 TYR A O 1
ATOM 3918 N N . SER A 1 491 ? 14.330 -1.584 9.010 1.00 87.75 491 SER A N 1
ATOM 3919 C CA . SER A 1 491 ? 14.222 -2.166 10.339 1.00 87.75 491 SER A CA 1
ATOM 3920 C C . SER A 1 491 ? 14.685 -3.619 10.339 1.00 87.75 491 SER A C 1
ATOM 3922 O O . SER A 1 491 ? 14.365 -4.385 9.428 1.00 87.75 491 SER A O 1
ATOM 3924 N N . GLN A 1 492 ? 15.382 -4.008 11.406 1.00 90.69 492 GLN A N 1
ATOM 3925 C CA . GLN A 1 492 ? 15.716 -5.405 11.704 1.00 90.69 492 GLN A CA 1
ATOM 3926 C C . GLN A 1 492 ? 14.757 -6.042 12.724 1.00 90.69 492 GLN A C 1
ATOM 3928 O O . GLN A 1 492 ? 14.913 -7.210 13.079 1.00 90.69 492 GLN A O 1
ATOM 3933 N N . THR A 1 493 ? 13.779 -5.272 13.210 1.00 89.94 493 THR A N 1
ATOM 3934 C CA . THR A 1 493 ? 12.800 -5.681 14.230 1.00 89.94 493 THR A CA 1
ATOM 3935 C C . THR A 1 493 ? 11.372 -5.740 13.679 1.00 89.94 493 THR A C 1
ATOM 3937 O O . THR A 1 493 ? 10.509 -6.397 14.258 1.00 89.94 493 THR A O 1
ATOM 3940 N N . PHE A 1 494 ? 11.116 -5.109 12.528 1.00 88.19 494 PHE A N 1
ATOM 3941 C CA . PHE A 1 494 ? 9.800 -5.070 11.892 1.00 88.19 494 PHE A CA 1
ATOM 3942 C C . PHE A 1 494 ? 9.333 -6.423 11.344 1.00 88.19 494 PHE A C 1
ATOM 3944 O O . PHE A 1 494 ? 8.134 -6.653 11.206 1.00 88.19 494 PHE A O 1
ATOM 3951 N N . SER A 1 495 ? 10.242 -7.339 11.048 1.00 92.19 495 SER A N 1
ATOM 3952 C CA . SER A 1 495 ? 9.947 -8.673 10.525 1.00 92.19 495 SER A CA 1
ATOM 3953 C C . SER A 1 495 ? 10.918 -9.680 11.131 1.00 92.19 495 SER A C 1
ATOM 3955 O O . SER A 1 495 ? 11.924 -9.305 11.739 1.00 92.19 495 SER A O 1
ATOM 3957 N N . LYS A 1 496 ? 10.607 -10.975 11.023 1.00 94.06 496 LYS A N 1
ATOM 3958 C CA . LYS A 1 496 ? 11.480 -12.023 11.560 1.00 94.06 496 LYS A CA 1
ATOM 3959 C C . LYS A 1 496 ? 12.856 -11.969 10.905 1.00 94.06 496 LYS A C 1
ATOM 3961 O O . LYS A 1 496 ? 12.993 -11.564 9.750 1.00 94.06 496 LYS A O 1
ATOM 3966 N N . MET A 1 497 ? 13.872 -12.407 11.644 1.00 94.88 497 MET A N 1
ATOM 3967 C CA . MET A 1 497 ? 15.225 -12.544 11.109 1.00 94.88 497 MET A CA 1
ATOM 3968 C C . MET A 1 497 ? 15.197 -13.388 9.818 1.00 94.88 497 MET A C 1
ATOM 3970 O O . MET A 1 497 ? 14.575 -14.451 9.835 1.00 94.88 497 MET A O 1
ATOM 3974 N N . PRO A 1 498 ? 15.864 -12.956 8.726 1.00 94.12 498 PRO A N 1
ATOM 3975 C CA . PRO A 1 498 ? 15.883 -13.697 7.471 1.00 94.12 498 PRO A CA 1
ATOM 3976 C C . PRO A 1 498 ? 16.299 -15.160 7.693 1.00 94.12 498 PRO A C 1
ATOM 3978 O O . PRO A 1 498 ? 17.417 -15.399 8.161 1.00 94.12 498 PRO A O 1
ATOM 3981 N N . PRO A 1 499 ? 15.453 -16.149 7.355 1.00 91.38 499 PRO A N 1
ATOM 3982 C CA . PRO A 1 499 ? 15.696 -17.540 7.739 1.00 91.38 499 PRO A CA 1
ATOM 3983 C C . PRO A 1 499 ? 16.884 -18.177 7.002 1.00 91.38 499 PRO A C 1
ATOM 3985 O O . PRO A 1 499 ? 17.443 -19.157 7.483 1.00 91.38 499 PRO A O 1
ATOM 3988 N N . LEU A 1 500 ? 17.282 -17.630 5.847 1.00 91.25 500 LEU A N 1
ATOM 3989 C CA . LEU A 1 500 ? 18.348 -18.188 5.005 1.00 91.25 500 LEU A CA 1
ATOM 3990 C C . LEU A 1 500 ? 19.731 -17.587 5.278 1.00 91.25 500 LEU A C 1
ATOM 3992 O O . LEU A 1 500 ? 20.733 -18.289 5.172 1.00 91.25 500 LEU A O 1
ATOM 3996 N N . THR A 1 501 ? 19.800 -16.296 5.602 1.00 91.50 501 THR A N 1
ATOM 3997 C CA . THR A 1 501 ? 21.067 -15.549 5.703 1.00 91.50 501 THR A CA 1
ATOM 3998 C C . THR A 1 501 ? 21.290 -14.875 7.051 1.00 91.50 501 THR A C 1
ATOM 4000 O O . THR A 1 501 ? 22.407 -14.439 7.329 1.00 91.50 501 THR A O 1
ATOM 4003 N N . GLY A 1 502 ? 20.258 -14.764 7.892 1.00 94.94 502 GLY A N 1
ATOM 4004 C CA . GLY A 1 502 ? 20.251 -13.794 8.982 1.00 94.94 502 GLY A CA 1
ATOM 4005 C C . GLY A 1 502 ? 20.309 -12.349 8.468 1.00 94.94 502 GLY A C 1
ATOM 4006 O O . GLY A 1 502 ? 20.168 -12.076 7.275 1.00 94.94 502 GLY A O 1
ATOM 4007 N N . TRP A 1 503 ? 20.512 -11.392 9.371 1.00 94.88 503 TRP A N 1
ATOM 4008 C CA . TRP A 1 503 ? 20.726 -9.997 8.980 1.00 94.88 503 TRP A CA 1
ATOM 4009 C C . TRP A 1 503 ? 22.136 -9.810 8.414 1.00 94.88 503 TRP A C 1
ATOM 4011 O O . TRP A 1 503 ? 23.126 -9.990 9.123 1.00 94.88 503 TRP A O 1
ATOM 4021 N N . VAL A 1 504 ? 22.230 -9.433 7.136 1.00 94.81 504 VAL A N 1
ATOM 4022 C CA . VAL A 1 504 ? 23.515 -9.248 6.451 1.00 94.81 504 VAL A CA 1
ATOM 4023 C C . VAL A 1 504 ? 23.930 -7.773 6.511 1.00 94.81 504 VAL A C 1
ATOM 4025 O O . VAL A 1 504 ? 23.155 -6.909 6.085 1.00 94.81 504 VAL A O 1
ATOM 4028 N N . PRO A 1 505 ? 25.149 -7.452 6.988 1.00 92.88 505 PRO A N 1
ATOM 4029 C CA . PRO A 1 505 ? 25.674 -6.094 6.937 1.00 92.88 505 PRO A CA 1
ATOM 4030 C C . PRO A 1 505 ? 25.719 -5.553 5.508 1.00 92.88 505 PRO A C 1
ATOM 4032 O O . PRO A 1 505 ? 26.151 -6.231 4.571 1.00 92.88 505 PRO A O 1
ATOM 4035 N N . LYS A 1 506 ? 25.280 -4.308 5.351 1.00 92.25 506 LYS A N 1
ATOM 4036 C CA . LYS A 1 506 ? 25.247 -3.619 4.063 1.00 92.25 506 LYS A CA 1
ATOM 4037 C C . LYS A 1 506 ? 26.644 -3.131 3.699 1.00 92.25 506 LYS A C 1
ATOM 4039 O O . LYS A 1 506 ? 27.438 -2.783 4.575 1.00 92.25 506 LYS A O 1
ATOM 4044 N N . ARG A 1 507 ? 26.956 -3.131 2.404 1.00 88.75 507 ARG A N 1
ATOM 4045 C CA . ARG A 1 507 ? 28.231 -2.607 1.903 1.00 88.75 507 ARG A CA 1
ATOM 4046 C C . ARG A 1 507 ? 28.330 -1.092 2.144 1.00 88.75 507 ARG A C 1
ATOM 4048 O O . ARG A 1 507 ? 27.299 -0.431 2.294 1.00 88.75 507 ARG A O 1
ATOM 4055 N N . PRO A 1 508 ? 29.552 -0.529 2.176 1.00 84.38 508 PRO A N 1
ATOM 4056 C CA . PRO A 1 508 ? 29.740 0.913 2.277 1.00 84.38 508 PRO A CA 1
ATOM 4057 C C . PRO A 1 508 ? 28.970 1.663 1.183 1.00 84.38 508 PRO A C 1
ATOM 4059 O O . PRO A 1 508 ? 28.846 1.165 0.067 1.00 84.38 508 PRO A O 1
ATOM 4062 N N . TYR A 1 509 ? 28.507 2.876 1.494 1.00 81.19 509 TYR A N 1
ATOM 4063 C CA . TYR A 1 509 ? 27.772 3.744 0.560 1.00 81.19 509 TYR A CA 1
ATOM 4064 C C . TYR A 1 509 ? 26.420 3.188 0.094 1.00 81.19 509 TYR A C 1
ATOM 4066 O O . TYR A 1 509 ? 25.974 3.522 -0.994 1.00 81.19 509 TYR A O 1
ATOM 4074 N N . ILE A 1 510 ? 25.770 2.332 0.885 1.00 79.62 510 ILE A N 1
ATOM 4075 C CA . ILE A 1 510 ? 24.415 1.849 0.606 1.00 79.62 510 ILE A CA 1
ATOM 4076 C C . ILE A 1 510 ? 23.516 2.218 1.787 1.00 79.62 510 ILE A C 1
ATOM 4078 O O . ILE A 1 510 ? 23.848 1.922 2.932 1.00 79.62 510 ILE A O 1
ATOM 4082 N N . GLU A 1 511 ? 22.364 2.833 1.504 1.00 71.50 511 GLU A N 1
ATOM 4083 C CA . GLU A 1 511 ? 21.374 3.237 2.519 1.00 71.50 511 GLU A CA 1
ATOM 4084 C C . GLU A 1 511 ? 20.818 2.053 3.330 1.00 71.50 511 GLU A C 1
ATOM 4086 O O . GLU A 1 511 ? 20.468 2.214 4.495 1.00 71.50 511 GLU A O 1
ATOM 4091 N N . GLY A 1 512 ? 20.789 0.852 2.741 1.00 80.75 512 GLY A N 1
ATOM 4092 C CA . GLY A 1 512 ? 20.725 -0.399 3.489 1.00 80.75 512 GLY A CA 1
ATOM 4093 C C . GLY A 1 512 ? 19.345 -1.036 3.632 1.00 80.75 512 GLY A C 1
ATOM 4094 O O . GLY A 1 512 ? 18.996 -1.504 4.713 1.00 80.75 512 GLY A O 1
ATOM 4095 N N . THR A 1 513 ? 18.576 -1.122 2.546 1.00 92.25 513 THR A N 1
ATOM 4096 C CA . THR A 1 513 ? 17.233 -1.737 2.563 1.00 92.25 513 THR A CA 1
ATOM 4097 C C . THR A 1 513 ? 17.260 -3.267 2.604 1.00 92.25 513 THR A C 1
ATOM 4099 O O . THR A 1 513 ? 18.101 -3.920 1.973 1.00 92.25 513 THR A O 1
ATOM 4102 N N . ASN A 1 514 ? 16.300 -3.845 3.324 1.00 94.31 514 ASN A N 1
ATOM 4103 C CA . ASN A 1 514 ? 15.933 -5.259 3.297 1.00 94.31 514 ASN A CA 1
ATOM 4104 C C . ASN A 1 514 ? 14.524 -5.423 2.726 1.00 94.31 514 ASN A C 1
ATOM 4106 O O . ASN A 1 514 ? 13.732 -4.482 2.726 1.00 94.31 514 ASN A O 1
ATOM 4110 N N . SER A 1 515 ? 14.200 -6.632 2.282 1.00 95.69 515 SER A N 1
ATOM 4111 C CA . SER A 1 515 ? 12.848 -6.981 1.846 1.00 95.69 515 SER A CA 1
ATOM 4112 C C . SER A 1 515 ? 12.099 -7.714 2.958 1.00 95.69 515 SER A C 1
ATOM 4114 O O . SER A 1 515 ? 12.705 -8.501 3.687 1.00 95.69 515 SER A O 1
ATOM 4116 N N . PHE A 1 516 ? 10.793 -7.486 3.066 1.00 95.56 516 PHE A N 1
ATOM 4117 C CA . PHE A 1 516 ? 9.895 -8.248 3.936 1.00 95.56 516 PHE A CA 1
ATOM 4118 C C . PHE A 1 516 ? 8.671 -8.720 3.154 1.00 95.56 516 PHE A C 1
ATOM 4120 O O . PHE A 1 516 ? 8.279 -8.097 2.163 1.00 95.56 516 PHE A O 1
ATOM 4127 N N . PHE A 1 517 ? 8.067 -9.815 3.598 1.00 96.94 517 PHE A N 1
ATOM 4128 C CA . PHE A 1 517 ? 6.834 -10.342 3.020 1.00 96.94 517 PHE A CA 1
ATOM 4129 C C . PHE A 1 517 ? 6.103 -11.258 3.997 1.00 96.94 517 PHE A C 1
ATOM 4131 O O . PHE A 1 517 ? 6.706 -11.822 4.908 1.00 96.94 517 PHE A O 1
ATOM 4138 N N . GLY A 1 518 ? 4.801 -11.424 3.798 1.00 95.81 518 GLY A N 1
ATOM 4139 C CA . GLY A 1 518 ? 3.990 -12.368 4.552 1.00 95.81 518 GLY A CA 1
ATOM 4140 C C . GLY A 1 518 ? 2.527 -11.973 4.556 1.00 95.81 518 GLY A C 1
ATOM 4141 O O . GLY A 1 518 ? 2.014 -11.565 3.518 1.00 95.81 518 GLY A O 1
ATOM 4142 N N . SER A 1 519 ? 1.856 -12.085 5.701 1.00 94.31 519 SER A N 1
ATOM 4143 C CA . SER A 1 519 ? 0.407 -11.888 5.781 1.00 94.31 519 SER A CA 1
ATOM 4144 C C . SER A 1 519 ? -0.031 -10.787 6.736 1.00 94.31 519 SER A C 1
ATOM 4146 O O . SER A 1 519 ? 0.532 -10.576 7.812 1.00 94.31 519 SER A O 1
ATOM 4148 N N . MET A 1 520 ? -1.106 -10.119 6.345 1.00 92.75 520 MET A N 1
ATOM 4149 C CA . MET A 1 520 ? -1.959 -9.333 7.227 1.00 92.75 520 MET A CA 1
ATOM 4150 C C . MET A 1 520 ? -3.346 -9.963 7.287 1.00 92.75 520 MET A C 1
ATOM 4152 O O . MET A 1 520 ? -3.727 -10.706 6.382 1.00 92.75 520 MET A O 1
ATOM 4156 N N . LYS A 1 521 ? -4.112 -9.653 8.330 1.00 90.75 521 LYS A N 1
ATOM 4157 C CA . LYS A 1 521 ? -5.482 -10.135 8.501 1.00 90.75 521 LYS A CA 1
ATOM 4158 C C . LYS A 1 521 ? -6.435 -8.978 8.768 1.00 90.75 521 LYS A C 1
ATOM 4160 O O . LYS A 1 521 ? -6.141 -8.107 9.580 1.00 90.75 521 LYS A O 1
ATOM 4165 N N . LYS A 1 522 ? -7.589 -8.995 8.110 1.00 87.69 522 LYS A N 1
ATOM 4166 C CA . LYS A 1 522 ? -8.744 -8.165 8.432 1.00 87.69 522 LYS A CA 1
ATOM 4167 C C . LYS A 1 522 ? -9.428 -8.741 9.671 1.00 87.69 522 LYS A C 1
ATOM 4169 O O . LYS A 1 522 ? -9.799 -9.913 9.687 1.00 87.69 522 LYS A O 1
ATOM 4174 N N . ILE A 1 523 ? -9.567 -7.939 10.713 1.00 87.94 523 ILE A N 1
ATOM 4175 C CA . ILE A 1 523 ? -10.244 -8.312 11.952 1.00 87.94 523 ILE A CA 1
ATOM 4176 C C . ILE A 1 523 ? -11.344 -7.307 12.275 1.00 87.94 523 ILE A C 1
ATOM 4178 O O . ILE A 1 523 ? -11.370 -6.191 11.753 1.00 87.94 523 ILE A O 1
ATOM 4182 N N . GLU A 1 524 ? -12.261 -7.721 13.138 1.00 90.00 524 GLU A N 1
ATOM 4183 C CA . GLU A 1 524 ? -13.323 -6.860 13.641 1.00 90.00 524 GLU A CA 1
ATOM 4184 C C . GLU A 1 524 ? -12.855 -6.134 14.897 1.00 90.00 524 GLU A C 1
ATOM 4186 O O . GLU A 1 524 ? -12.401 -6.773 15.847 1.00 90.00 524 GLU A O 1
ATOM 4191 N N . ASP A 1 525 ? -13.011 -4.816 14.897 1.00 89.94 525 ASP A N 1
ATOM 4192 C CA . ASP A 1 525 ? -12.817 -3.953 16.057 1.00 89.94 525 ASP A CA 1
ATOM 4193 C C . ASP A 1 525 ? -14.196 -3.464 16.515 1.00 89.94 525 ASP A C 1
ATOM 4195 O O . ASP A 1 525 ? -14.879 -2.706 15.816 1.00 89.94 525 ASP A O 1
ATOM 4199 N N . TRP A 1 526 ? -14.681 -4.019 17.624 1.00 92.06 526 TRP A N 1
ATOM 4200 C CA . TRP A 1 526 ? -16.002 -3.720 18.173 1.00 92.06 526 TRP A CA 1
ATOM 4201 C C . TRP A 1 526 ? -15.900 -2.560 19.153 1.00 92.06 526 TRP A C 1
ATOM 4203 O O . TRP A 1 526 ? -14.937 -2.479 19.895 1.00 92.06 526 TRP A O 1
ATOM 4213 N N . ALA A 1 527 ? -16.940 -1.722 19.221 1.00 92.31 527 ALA A N 1
ATOM 4214 C CA . ALA A 1 527 ? -16.968 -0.593 20.150 1.00 92.31 527 ALA A CA 1
ATOM 4215 C C . ALA A 1 527 ? -16.661 -1.036 21.593 1.00 92.31 527 ALA A C 1
ATOM 4217 O O . ALA A 1 527 ? -17.100 -2.116 21.988 1.00 92.31 527 ALA A O 1
ATOM 4218 N N . PRO A 1 528 ? -16.044 -0.199 22.435 1.00 94.50 528 PRO A N 1
ATOM 4219 C CA . PRO A 1 528 ? -15.622 -0.591 23.772 1.00 94.50 528 PRO A CA 1
ATOM 4220 C C . PRO A 1 528 ? -16.820 -1.019 24.616 1.00 94.50 528 PRO A C 1
ATOM 4222 O O . PRO A 1 528 ? -17.885 -0.396 24.587 1.00 94.50 528 PRO A O 1
ATOM 4225 N N . ALA A 1 529 ? -16.667 -2.075 25.402 1.00 96.00 529 ALA A N 1
ATOM 4226 C CA . ALA A 1 529 ? -17.668 -2.491 26.367 1.00 96.00 529 ALA A CA 1
ATOM 4227 C C . ALA A 1 529 ? -17.573 -1.628 27.632 1.00 96.00 529 ALA A C 1
ATOM 4229 O O . ALA A 1 529 ? -16.486 -1.348 28.136 1.00 96.00 529 ALA A O 1
ATOM 4230 N N . ILE A 1 530 ? -18.717 -1.249 28.199 1.00 96.25 530 ILE A N 1
ATOM 4231 C CA . ILE A 1 530 ? -18.792 -0.461 29.436 1.00 96.25 530 ILE A CA 1
ATOM 4232 C C . ILE A 1 530 ? -19.775 -1.084 30.418 1.00 96.25 530 ILE A C 1
ATOM 4234 O O . ILE A 1 530 ? -20.864 -1.524 30.056 1.00 96.25 530 ILE A O 1
ATOM 4238 N N . SER A 1 531 ? -19.407 -1.091 31.692 1.00 94.81 531 SER A N 1
ATOM 4239 C CA . SER A 1 531 ? -20.268 -1.462 32.806 1.00 94.81 531 SER A CA 1
ATOM 4240 C C . SER A 1 531 ? -20.384 -0.293 33.764 1.00 94.81 531 SER A C 1
ATOM 4242 O O . SER A 1 531 ? -19.382 0.271 34.195 1.00 94.81 531 SER A O 1
ATOM 4244 N N . ALA A 1 532 ? -21.614 0.054 34.129 1.00 93.50 532 ALA A N 1
ATOM 4245 C CA . ALA A 1 532 ? -21.900 0.997 35.199 1.00 93.50 532 ALA A CA 1
ATOM 4246 C C . ALA A 1 532 ? -22.701 0.260 36.283 1.00 93.50 532 ALA A C 1
ATOM 4248 O O . ALA A 1 532 ? -23.932 0.187 36.191 1.00 93.50 532 ALA A O 1
ATOM 4249 N N . PRO A 1 533 ? -22.026 -0.317 37.298 1.00 87.75 533 PRO A N 1
ATOM 4250 C CA . PRO A 1 533 ? -22.684 -1.040 38.378 1.00 87.75 533 PRO A CA 1
ATOM 4251 C C . PRO A 1 533 ? -23.761 -0.195 39.060 1.00 87.75 533 PRO A C 1
ATOM 4253 O O . PRO A 1 533 ? -23.685 1.038 39.118 1.00 87.75 533 PRO A O 1
ATOM 4256 N N . ALA A 1 534 ? -24.793 -0.870 39.562 1.00 78.44 534 ALA A N 1
ATOM 4257 C CA . ALA A 1 534 ? -25.992 -0.210 40.053 1.00 78.44 534 ALA A CA 1
ATOM 4258 C C . ALA A 1 534 ? -25.748 0.640 41.317 1.00 78.44 534 ALA A C 1
ATOM 4260 O O . ALA A 1 534 ? -24.964 0.269 42.180 1.00 78.44 534 ALA A O 1
ATOM 4261 N N . ARG A 1 535 ? -26.539 1.720 41.424 1.00 78.94 535 ARG A N 1
ATOM 4262 C CA . ARG A 1 535 ? -26.796 2.583 42.595 1.00 78.94 535 ARG A CA 1
ATOM 4263 C C . ARG A 1 535 ? -25.554 3.086 43.337 1.00 78.94 535 ARG A C 1
ATOM 4265 O O . ARG A 1 535 ? -25.057 2.438 44.249 1.00 78.94 535 ARG A O 1
ATOM 4272 N N . VAL A 1 536 ? -25.173 4.323 43.040 1.00 88.56 536 VAL A N 1
ATOM 4273 C CA . VAL A 1 536 ? -24.231 5.096 43.865 1.00 88.56 536 VAL A CA 1
ATOM 4274 C C . VAL A 1 536 ? -25.009 5.961 44.845 1.00 88.56 536 VAL A C 1
ATOM 4276 O O . VAL A 1 536 ? -26.083 6.462 44.507 1.00 88.56 536 VAL A O 1
ATOM 4279 N N . VAL A 1 537 ? -24.469 6.138 46.048 1.00 88.56 537 VAL A N 1
ATOM 4280 C CA . VAL A 1 537 ? -24.961 7.112 47.025 1.00 88.56 537 VAL A CA 1
ATOM 4281 C C . VAL A 1 537 ? -23.973 8.271 47.078 1.00 88.56 537 VAL A C 1
ATOM 4283 O O . VAL A 1 537 ? -22.787 8.057 47.326 1.00 88.56 537 VAL A O 1
ATOM 4286 N N . LEU A 1 538 ? -24.469 9.480 46.832 1.00 90.62 538 LEU A N 1
ATOM 4287 C CA . LEU A 1 538 ? -23.701 10.720 46.896 1.00 90.62 538 LEU A CA 1
ATOM 4288 C C . LEU A 1 538 ? -24.232 11.557 48.060 1.00 90.62 538 LEU A C 1
ATOM 4290 O O . LEU A 1 538 ? -25.398 11.955 48.033 1.00 90.62 538 LEU A O 1
ATOM 4294 N N . ASN A 1 539 ? -23.393 11.807 49.066 1.00 89.69 539 ASN A N 1
ATOM 4295 C CA . ASN A 1 539 ? -23.760 12.683 50.175 1.00 89.69 539 ASN A CA 1
ATOM 4296 C C . ASN A 1 539 ? -23.541 14.146 49.776 1.00 89.69 539 ASN A C 1
ATOM 4298 O O . ASN A 1 539 ? -22.415 14.553 49.499 1.00 89.69 539 ASN A O 1
ATOM 4302 N N . MET A 1 540 ? -24.623 14.917 49.753 1.00 86.12 540 MET A N 1
ATOM 4303 C CA . MET A 1 540 ? -24.627 16.332 49.390 1.00 86.12 540 MET A CA 1
ATOM 4304 C C . MET A 1 540 ? -24.057 17.230 50.488 1.00 86.12 540 MET A C 1
ATOM 4306 O O . MET A 1 540 ? -23.559 18.310 50.176 1.00 86.12 540 MET A O 1
ATOM 4310 N N . ASP A 1 541 ? -24.080 16.762 51.736 1.00 86.38 541 ASP A N 1
ATOM 4311 C CA . ASP A 1 541 ? -23.573 17.485 52.907 1.00 86.38 541 ASP A CA 1
ATOM 4312 C C . ASP A 1 541 ? -22.091 17.177 53.185 1.00 86.38 541 ASP A C 1
ATOM 4314 O O . ASP A 1 541 ? -21.535 17.558 54.218 1.00 86.38 541 ASP A O 1
ATOM 4318 N N . ASP A 1 542 ? -21.418 16.477 52.265 1.00 91.38 542 ASP A N 1
ATOM 4319 C CA . ASP A 1 542 ? -19.994 16.198 52.387 1.00 91.38 542 ASP A CA 1
ATOM 4320 C C . ASP A 1 542 ? -19.168 17.494 52.311 1.00 91.38 542 ASP A C 1
ATOM 4322 O O . ASP A 1 542 ? -19.240 18.261 51.347 1.00 91.38 542 ASP A O 1
ATOM 4326 N N . ALA A 1 543 ? -18.352 17.729 53.343 1.00 90.50 543 ALA A N 1
ATOM 4327 C CA . ALA A 1 543 ? -17.584 18.962 53.488 1.00 90.50 543 ALA A CA 1
ATOM 4328 C C . ALA A 1 543 ? -16.582 19.196 52.345 1.00 90.50 543 ALA A C 1
ATOM 4330 O O . ALA A 1 543 ? -16.356 20.347 51.963 1.00 90.50 543 ALA A O 1
ATOM 4331 N N . ASP A 1 544 ? -16.011 18.131 51.773 1.00 91.50 544 ASP A N 1
ATOM 4332 C CA . ASP A 1 544 ? -15.033 18.265 50.693 1.00 91.50 544 ASP A CA 1
ATOM 4333 C C . ASP A 1 544 ? -15.738 18.548 49.360 1.00 91.50 544 ASP A C 1
ATOM 4335 O O . ASP A 1 544 ? -15.257 19.367 48.578 1.00 91.50 544 ASP A O 1
ATOM 4339 N N . LEU A 1 545 ? -16.927 17.972 49.136 1.00 89.81 545 LEU A N 1
ATOM 4340 C CA . LEU A 1 545 ? -17.777 18.315 47.989 1.00 89.81 545 LEU A CA 1
ATOM 4341 C C . LEU A 1 545 ? -18.259 19.778 48.059 1.00 89.81 545 LEU A C 1
ATOM 4343 O O . LEU A 1 545 ? -18.273 20.488 47.051 1.00 89.81 545 LEU A O 1
ATOM 4347 N N . ALA A 1 546 ? -18.605 20.265 49.256 1.00 86.25 546 ALA A N 1
ATOM 4348 C CA . ALA A 1 546 ? -18.975 21.664 49.474 1.00 86.25 546 ALA A CA 1
ATOM 4349 C C . ALA A 1 546 ? -17.799 22.628 49.223 1.00 86.25 546 ALA A C 1
ATOM 4351 O O . ALA A 1 546 ? -17.983 23.705 48.643 1.00 86.25 546 ALA A O 1
ATOM 4352 N N . LEU A 1 547 ? -16.586 22.244 49.635 1.00 88.12 547 LEU A N 1
ATOM 4353 C CA . LEU A 1 547 ? -15.366 23.014 49.395 1.00 88.12 547 LEU A CA 1
ATOM 4354 C C . LEU A 1 547 ? -15.000 23.048 47.906 1.00 88.12 547 LEU A C 1
ATOM 4356 O O . LEU A 1 547 ? -14.686 24.114 47.376 1.00 88.12 547 LEU A O 1
ATOM 4360 N N . GLU A 1 548 ? -15.091 21.907 47.228 1.00 88.44 548 GLU A N 1
ATOM 4361 C CA . GLU A 1 548 ? -14.874 21.779 45.789 1.00 88.44 548 GLU A CA 1
ATOM 4362 C C . GLU A 1 548 ? -15.798 22.710 44.991 1.00 88.44 548 GLU A C 1
ATOM 4364 O O . GLU A 1 548 ? -15.324 23.508 44.177 1.00 88.44 548 GLU A O 1
ATOM 4369 N N . LYS A 1 549 ? -17.098 22.702 45.315 1.00 83.38 549 LYS A N 1
ATOM 4370 C CA . LYS A 1 549 ? -18.096 23.604 44.723 1.00 83.38 549 LYS A CA 1
ATOM 4371 C C . LYS A 1 549 ? -17.734 25.076 44.925 1.00 83.38 549 LYS A C 1
ATOM 4373 O O . LYS A 1 549 ? -17.867 25.876 44.002 1.00 83.38 549 LYS A O 1
ATOM 4378 N N . LYS A 1 550 ? -17.265 25.446 46.120 1.00 86.25 550 LYS A N 1
ATOM 4379 C CA . LYS A 1 550 ? -16.853 26.824 46.431 1.00 86.25 550 LYS A CA 1
ATOM 4380 C C . LYS A 1 550 ? -15.630 27.262 45.617 1.00 86.25 550 LYS A C 1
ATOM 4382 O O . LYS A 1 550 ? -15.531 28.435 45.266 1.00 86.25 550 LYS A O 1
ATOM 4387 N N . ASN A 1 551 ? -14.721 26.334 45.331 1.00 87.38 551 ASN A N 1
ATOM 4388 C CA . ASN A 1 551 ? -13.472 26.602 44.621 1.00 87.38 551 ASN A CA 1
ATOM 4389 C C . ASN A 1 551 ? -13.589 26.440 43.095 1.00 87.38 551 ASN A C 1
ATOM 4391 O O . ASN A 1 551 ? -12.628 26.740 42.391 1.00 87.38 551 ASN A O 1
ATOM 4395 N N . GLY A 1 552 ? -14.730 25.963 42.583 1.00 81.62 552 GLY A N 1
ATOM 4396 C CA . GLY A 1 552 ? -14.917 25.677 41.158 1.00 81.62 552 GLY A CA 1
ATOM 4397 C C . GLY A 1 552 ? -14.071 24.503 40.654 1.00 81.62 552 GLY A C 1
ATOM 4398 O O . GLY A 1 552 ? -13.689 24.487 39.488 1.00 81.62 552 GLY A O 1
ATOM 4399 N N . GLN A 1 553 ? -13.737 23.552 41.530 1.00 83.31 553 GLN A N 1
ATOM 4400 C CA . GLN A 1 553 ? -13.025 22.318 41.181 1.00 83.31 553 GLN A CA 1
ATOM 4401 C C . GLN A 1 553 ? -14.039 21.186 40.903 1.00 83.31 553 GLN A C 1
ATOM 4403 O O . GLN A 1 553 ? -15.221 21.343 41.201 1.00 83.31 553 GLN A O 1
ATOM 4408 N N . GLN A 1 554 ? -13.604 20.067 40.311 1.00 80.81 554 GLN A N 1
ATOM 4409 C CA . GLN A 1 554 ? -14.472 18.908 40.005 1.00 80.81 554 GLN A CA 1
ATOM 4410 C C . GLN A 1 554 ? -13.830 17.540 40.325 1.00 80.81 554 GLN A C 1
ATOM 4412 O O . GLN A 1 554 ? -14.326 16.503 39.904 1.00 80.81 554 GLN A O 1
ATOM 4417 N N . GLY A 1 555 ? -12.724 17.496 41.075 1.00 89.12 555 GLY A N 1
ATOM 4418 C CA . GLY A 1 555 ? -11.966 16.254 41.274 1.00 89.12 555 GLY A CA 1
ATOM 4419 C C . GLY A 1 555 ? -12.678 15.207 42.139 1.00 89.12 555 GLY A C 1
ATOM 4420 O O . GLY A 1 555 ? -12.666 14.019 41.818 1.00 89.12 555 GLY A O 1
ATOM 4421 N N . ILE A 1 556 ? -13.304 15.631 43.235 1.00 92.12 556 ILE A N 1
ATOM 4422 C CA . ILE A 1 556 ? -14.032 14.773 44.174 1.00 92.12 556 ILE A CA 1
ATOM 4423 C C . ILE A 1 556 ? -15.342 14.312 43.552 1.00 92.12 556 ILE A C 1
ATOM 4425 O O . ILE A 1 556 ? -15.666 13.127 43.648 1.00 92.12 556 ILE A O 1
ATOM 4429 N N . LEU A 1 557 ? -16.088 15.217 42.910 1.00 93.00 557 LEU A N 1
ATOM 4430 C CA . LEU A 1 557 ? -17.328 14.864 42.230 1.00 93.00 557 LEU A CA 1
ATOM 4431 C C . LEU A 1 557 ? -17.060 13.855 41.109 1.00 93.00 557 LEU A C 1
ATOM 4433 O O . LEU A 1 557 ? -17.738 12.826 41.061 1.00 93.00 557 LEU A O 1
ATOM 4437 N N . ASP A 1 558 ? -16.047 14.102 40.272 1.00 94.50 558 ASP A N 1
ATOM 4438 C CA . ASP A 1 558 ? -15.623 13.173 39.222 1.00 94.50 558 ASP A CA 1
ATOM 4439 C C . ASP A 1 558 ? -15.268 11.811 39.822 1.00 94.50 558 ASP A C 1
ATOM 4441 O O . ASP A 1 558 ? -15.811 10.786 39.400 1.00 94.50 558 ASP A O 1
ATOM 4445 N N . ASN A 1 559 ? -14.414 11.781 40.853 1.00 94.75 559 ASN A N 1
ATOM 4446 C CA . ASN A 1 559 ? -13.991 10.525 41.468 1.00 94.75 559 ASN A CA 1
ATOM 4447 C C . ASN A 1 559 ? -15.175 9.752 42.060 1.00 94.75 559 ASN A C 1
ATOM 4449 O O . ASN A 1 559 ? -15.296 8.545 41.848 1.00 94.75 559 ASN A O 1
ATOM 4453 N N . TRP A 1 560 ? -16.093 10.431 42.745 1.00 95.00 560 TRP A N 1
ATOM 4454 C CA . TRP A 1 560 ? -17.261 9.797 43.351 1.00 95.00 560 TRP A CA 1
ATOM 4455 C C . TRP A 1 560 ? -18.231 9.265 42.294 1.00 95.00 560 TRP A C 1
ATOM 4457 O O . TRP A 1 560 ? -18.714 8.134 42.397 1.00 95.00 560 TRP A O 1
ATOM 4467 N N . LEU A 1 561 ? -18.485 10.041 41.237 1.00 95.31 561 LEU A N 1
ATOM 4468 C CA . LEU A 1 561 ? -19.371 9.644 40.146 1.00 95.31 561 LEU A CA 1
ATOM 4469 C C . LEU A 1 561 ? -18.758 8.600 39.217 1.00 95.31 561 LEU A C 1
ATOM 4471 O O . LEU A 1 561 ? -19.525 7.896 38.564 1.00 95.31 561 LEU A O 1
ATOM 4475 N N . LEU A 1 562 ? -17.437 8.446 39.158 1.00 95.31 562 LEU A N 1
ATOM 4476 C CA . LEU A 1 562 ? -16.775 7.401 38.371 1.00 95.31 562 LEU A CA 1
ATOM 4477 C C . LEU A 1 562 ? -16.563 6.123 39.190 1.00 95.31 562 LEU A C 1
ATOM 4479 O O . LEU A 1 562 ? -16.891 5.033 38.724 1.00 95.31 562 LEU A O 1
ATOM 4483 N N . THR A 1 563 ? -16.094 6.232 40.432 1.00 94.81 563 THR A N 1
ATOM 4484 C CA . THR A 1 563 ? -15.714 5.073 41.265 1.00 94.81 563 THR A CA 1
ATOM 4485 C C . THR A 1 563 ? -16.843 4.567 42.169 1.00 94.81 563 THR A C 1
ATOM 4487 O O . THR A 1 563 ? -16.796 3.434 42.647 1.00 94.81 563 THR A O 1
ATOM 4490 N N . GLY A 1 564 ? -17.885 5.380 42.365 1.00 93.31 564 GLY A N 1
ATOM 4491 C CA . GLY A 1 564 ? -18.997 5.109 43.277 1.00 93.31 564 GLY A CA 1
ATOM 4492 C C . GLY A 1 564 ? -18.742 5.539 44.723 1.00 93.31 564 GLY A C 1
ATOM 4493 O O . GLY A 1 564 ? -19.662 5.480 45.537 1.00 93.31 564 GLY A O 1
ATOM 4494 N N . GLU A 1 565 ? -17.534 6.004 45.046 1.00 92.81 565 GLU A N 1
ATOM 4495 C CA . GLU A 1 565 ? -17.128 6.399 46.396 1.00 92.81 565 GLU A CA 1
ATOM 4496 C C . GLU A 1 565 ? -16.246 7.650 46.344 1.00 92.81 565 GLU A C 1
ATOM 4498 O O . GLU A 1 565 ? -15.428 7.806 45.444 1.00 92.81 565 GLU A O 1
ATOM 4503 N N . LYS A 1 566 ? -16.349 8.518 47.352 1.00 92.38 566 LYS A N 1
ATOM 4504 C CA . LYS A 1 566 ? -15.579 9.769 47.436 1.00 92.38 566 LYS A CA 1
ATOM 4505 C C . LYS A 1 566 ? -14.071 9.589 47.215 1.00 92.38 566 LYS A C 1
ATOM 4507 O O . LYS A 1 566 ? -13.474 10.302 46.419 1.00 92.38 566 LYS A O 1
ATOM 4512 N N . ASN A 1 567 ? -13.480 8.607 47.897 1.00 91.69 567 ASN A N 1
ATOM 4513 C CA . ASN A 1 567 ? -12.058 8.249 47.806 1.00 91.69 567 ASN A CA 1
ATOM 4514 C C . ASN A 1 567 ? -11.865 6.882 47.127 1.00 91.69 567 ASN A C 1
ATOM 4516 O O . ASN A 1 567 ? -10.888 6.183 47.400 1.00 91.69 567 ASN A O 1
ATOM 4520 N N . GLY A 1 568 ? -12.838 6.464 46.310 1.00 89.38 568 GLY A N 1
ATOM 4521 C CA . GLY A 1 568 ? -12.787 5.190 45.609 1.00 89.38 568 GLY A CA 1
ATOM 4522 C C . GLY A 1 568 ? -11.683 5.163 44.561 1.00 89.38 568 GLY A C 1
ATOM 4523 O O . GLY A 1 568 ? -11.102 6.188 44.205 1.00 89.38 568 GLY A O 1
ATOM 4524 N N . SER A 1 569 ? -11.408 3.967 44.050 1.00 91.00 569 SER A N 1
ATOM 4525 C CA . SER A 1 569 ? -10.492 3.766 42.929 1.00 91.00 569 SER A CA 1
ATOM 4526 C C . SER A 1 569 ? -11.241 3.169 41.743 1.00 91.00 569 SER A C 1
ATOM 4528 O O . SER A 1 569 ? -12.302 2.567 41.900 1.00 91.00 569 SER A O 1
ATOM 4530 N N . LEU A 1 570 ? -10.659 3.241 40.548 1.00 86.94 570 LEU A N 1
ATOM 4531 C CA . LEU A 1 570 ? -11.234 2.606 39.355 1.00 86.94 570 LEU A CA 1
ATOM 4532 C C . LEU A 1 570 ? -11.233 1.065 39.432 1.00 86.94 570 LEU A C 1
ATOM 4534 O O . LEU A 1 570 ? -11.879 0.397 38.630 1.00 86.94 570 LEU A O 1
ATOM 4538 N N . THR A 1 571 ? -10.563 0.488 40.434 1.00 87.44 571 THR A N 1
ATOM 4539 C CA . THR A 1 571 ? -10.633 -0.951 40.732 1.00 87.44 571 THR A CA 1
ATOM 4540 C C . THR A 1 571 ? -11.814 -1.319 41.636 1.00 87.44 571 THR A C 1
ATOM 4542 O O . THR A 1 571 ? -12.156 -2.501 41.741 1.00 87.44 571 THR A O 1
ATOM 4545 N N . SER A 1 572 ? -12.475 -0.327 42.252 1.00 90.12 572 SER A N 1
ATOM 4546 C CA . SER A 1 572 ? -13.586 -0.541 43.179 1.00 90.12 572 SER A CA 1
ATOM 4547 C C . SER A 1 572 ? -14.729 -1.335 42.520 1.00 90.12 572 SER A C 1
ATOM 4549 O O . SER A 1 572 ? -14.994 -1.187 41.322 1.00 90.12 572 SER A O 1
ATOM 4551 N N . PRO A 1 573 ? -15.464 -2.175 43.274 1.00 89.38 573 PRO A N 1
ATOM 4552 C CA . PRO A 1 573 ? -16.587 -2.945 42.730 1.00 89.38 573 PRO A CA 1
ATOM 4553 C C . PRO A 1 573 ? -17.712 -2.082 42.142 1.00 89.38 573 PRO A C 1
ATOM 4555 O O . PRO A 1 573 ? -18.415 -2.534 41.242 1.00 89.38 573 PRO A O 1
ATOM 4558 N N . LEU A 1 574 ? -17.871 -0.854 42.648 1.00 91.12 574 LEU A N 1
ATOM 4559 C CA . LEU A 1 574 ? -18.865 0.121 42.193 1.00 91.12 574 LEU A CA 1
ATOM 4560 C C . LEU A 1 574 ? -18.344 1.054 41.096 1.00 91.12 574 LEU A C 1
ATOM 4562 O O . LEU A 1 574 ? -19.109 1.886 40.604 1.00 91.12 574 LEU A O 1
ATOM 4566 N N . ALA A 1 575 ? -17.073 0.941 40.708 1.00 94.62 575 ALA A N 1
ATOM 4567 C CA . ALA A 1 575 ? -16.529 1.776 39.656 1.00 94.62 575 ALA A CA 1
ATOM 4568 C C . ALA A 1 575 ? -17.214 1.459 38.326 1.00 94.62 575 ALA A C 1
ATOM 4570 O O . ALA A 1 575 ? -17.541 0.306 38.037 1.00 94.62 575 ALA A O 1
ATOM 4571 N N . VAL A 1 576 ? -17.426 2.492 37.514 1.00 95.88 576 VAL A N 1
ATOM 4572 C CA . VAL A 1 576 ? -17.667 2.295 36.085 1.00 95.88 576 VAL A CA 1
ATOM 4573 C C . VAL A 1 576 ? -16.432 1.603 35.533 1.00 95.88 576 VAL A C 1
ATOM 4575 O O . VAL A 1 576 ? -15.328 1.960 35.924 1.00 95.88 576 VAL A O 1
ATOM 4578 N N . LYS A 1 577 ? -16.593 0.597 34.682 1.00 95.19 577 LYS A N 1
ATOM 4579 C CA . LYS A 1 577 ? -15.476 -0.167 34.119 1.00 95.19 577 LYS A CA 1
ATOM 4580 C C . LYS A 1 577 ? -15.621 -0.255 32.619 1.00 95.19 577 LYS A C 1
ATOM 4582 O O . LYS A 1 577 ? -16.742 -0.348 32.121 1.00 95.19 577 LYS A O 1
ATOM 4587 N N . VAL A 1 578 ? -14.495 -0.251 31.926 1.00 95.75 578 VAL A N 1
ATOM 4588 C CA . VAL A 1 578 ? -14.443 -0.386 30.472 1.00 95.75 578 VAL A CA 1
ATOM 4589 C C . VAL A 1 578 ? -13.509 -1.515 30.075 1.00 95.75 578 VAL A C 1
ATOM 4591 O O . VAL A 1 578 ? -12.570 -1.846 30.799 1.00 95.75 578 VAL A O 1
ATOM 4594 N N . ALA A 1 579 ? -13.805 -2.129 28.940 1.00 94.75 579 ALA A N 1
ATOM 4595 C CA . ALA A 1 579 ? -13.002 -3.183 28.352 1.00 94.75 579 ALA A CA 1
ATOM 4596 C C . ALA A 1 579 ? -13.107 -3.108 26.835 1.00 94.75 579 ALA A C 1
ATOM 4598 O O . ALA A 1 579 ? -14.169 -2.802 26.302 1.00 94.75 579 ALA A O 1
ATOM 4599 N N . ASP A 1 580 ? -12.012 -3.410 26.161 1.00 93.62 580 ASP A N 1
ATOM 4600 C CA . ASP A 1 580 ? -11.926 -3.406 24.709 1.00 93.62 580 ASP A CA 1
ATOM 4601 C C . ASP A 1 580 ? -10.812 -4.375 24.324 1.00 93.62 580 ASP A C 1
ATOM 4603 O O . ASP A 1 580 ? -9.694 -4.227 24.820 1.00 93.62 580 ASP A O 1
ATOM 4607 N N . THR A 1 581 ? -11.081 -5.428 23.552 1.00 89.94 581 THR A N 1
ATOM 4608 C CA . THR A 1 581 ? -10.002 -6.396 23.296 1.00 89.94 581 THR A CA 1
ATOM 4609 C C . THR A 1 581 ? -9.006 -5.931 22.257 1.00 89.94 581 THR A C 1
ATOM 4611 O O . THR A 1 581 ? -7.876 -6.425 22.280 1.00 89.94 581 THR A O 1
ATOM 4614 N N . TYR A 1 582 ? -9.398 -5.018 21.370 1.00 88.06 582 TYR A N 1
ATOM 4615 C CA . TYR A 1 582 ? -8.515 -4.500 20.345 1.00 88.06 582 TYR A CA 1
ATOM 4616 C C . TYR A 1 582 ? -7.586 -3.452 20.952 1.00 88.06 582 TYR A C 1
ATOM 4618 O O . TYR A 1 582 ? -6.365 -3.621 20.924 1.00 88.06 582 TYR A O 1
ATOM 4626 N N . ASP A 1 583 ? -8.146 -2.427 21.596 1.00 87.00 583 ASP A N 1
ATOM 4627 C CA . ASP A 1 583 ? -7.378 -1.341 22.203 1.00 87.00 583 ASP A CA 1
ATOM 4628 C C . ASP A 1 583 ? -6.487 -1.824 23.355 1.00 87.00 583 ASP A C 1
ATOM 4630 O O . ASP A 1 583 ? -5.424 -1.239 23.559 1.00 87.00 583 ASP A O 1
ATOM 4634 N N . LEU A 1 584 ? -6.872 -2.891 24.070 1.00 89.25 584 LEU A N 1
ATOM 4635 C CA . LEU A 1 584 ? -6.094 -3.467 25.178 1.00 89.25 584 LEU A CA 1
ATOM 4636 C C . LEU A 1 584 ? -5.204 -4.651 24.769 1.00 89.25 584 LEU A C 1
ATOM 4638 O O . LEU A 1 584 ? -4.609 -5.291 25.643 1.00 89.25 584 LEU A O 1
ATOM 4642 N N . HIS A 1 585 ? -5.114 -4.992 23.480 1.00 85.62 585 HIS A N 1
ATOM 4643 C CA . HIS A 1 585 ? -4.326 -6.147 23.062 1.00 85.62 585 HIS A CA 1
ATOM 4644 C C . HIS A 1 585 ? -2.834 -5.980 23.425 1.00 85.62 585 HIS A C 1
ATOM 4646 O O . HIS A 1 585 ? -2.255 -4.932 23.150 1.00 85.62 585 HIS A O 1
ATOM 4652 N N . PRO A 1 586 ? -2.144 -6.997 23.974 1.00 75.50 586 PRO A N 1
ATOM 4653 C CA . PRO A 1 586 ? -0.756 -6.837 24.422 1.00 75.50 586 PRO A CA 1
ATOM 4654 C C . PRO A 1 586 ? 0.243 -6.444 23.325 1.00 75.50 586 PRO A C 1
ATOM 4656 O O . PRO A 1 586 ? 1.234 -5.776 23.606 1.00 75.50 586 PRO A O 1
ATOM 4659 N N . GLU A 1 587 ? 0.011 -6.887 22.087 1.00 68.69 587 GLU A N 1
ATOM 4660 C CA . GLU A 1 587 ? 0.966 -6.708 20.982 1.00 68.69 587 GLU A CA 1
ATOM 4661 C C . GLU A 1 587 ? 0.697 -5.463 20.130 1.00 68.69 587 GLU A C 1
ATOM 4663 O O . GLU A 1 587 ? 1.630 -4.848 19.616 1.00 68.69 587 GLU A O 1
ATOM 4668 N N . TYR A 1 588 ? -0.573 -5.089 19.978 1.00 69.62 588 TYR A N 1
ATOM 4669 C CA . TYR A 1 588 ? -1.014 -4.036 19.055 1.00 69.62 588 TYR A CA 1
ATOM 4670 C C . TYR A 1 588 ? -2.045 -3.087 19.662 1.00 69.62 588 TYR A C 1
ATOM 4672 O O . TYR A 1 588 ? -2.443 -2.120 19.013 1.00 69.62 588 TYR A O 1
ATOM 4680 N N . GLY A 1 589 ? -2.459 -3.345 20.901 1.00 73.06 589 GLY A N 1
ATOM 4681 C CA . GLY A 1 589 ? -3.341 -2.471 21.643 1.00 73.06 589 GLY A CA 1
ATOM 4682 C C . GLY A 1 589 ? -2.717 -1.096 21.776 1.00 73.06 589 GLY A C 1
ATOM 4683 O O . GLY A 1 589 ? -1.510 -0.924 21.985 1.00 73.06 589 GLY A O 1
ATOM 4684 N N . LYS A 1 590 ? -3.561 -0.094 21.581 1.00 75.00 590 LYS A N 1
ATOM 4685 C CA . LYS A 1 590 ? -3.158 1.307 21.569 1.00 75.00 590 LYS A CA 1
ATOM 4686 C C . LYS A 1 590 ? -3.218 1.922 22.962 1.00 75.00 590 LYS A C 1
ATOM 4688 O O . LYS A 1 590 ? -2.656 2.999 23.150 1.00 75.00 590 LYS A O 1
ATOM 4693 N N . LEU A 1 591 ? -3.891 1.265 23.908 1.00 85.06 591 LEU A N 1
ATOM 4694 C CA . LEU A 1 591 ? -4.153 1.776 25.245 1.00 85.06 591 LEU A CA 1
ATOM 4695 C C . LEU A 1 591 ? -3.868 0.706 26.300 1.00 85.06 591 LEU A C 1
ATOM 4697 O O . LEU A 1 591 ? -4.154 -0.478 26.145 1.00 85.06 591 LEU A O 1
ATOM 4701 N N . THR A 1 592 ? -3.359 1.146 27.439 1.00 88.94 592 THR A N 1
ATOM 4702 C CA . THR A 1 592 ? -3.427 0.375 28.675 1.00 88.94 592 THR A CA 1
ATOM 4703 C C . THR A 1 592 ? -4.844 0.421 29.245 1.00 88.94 592 THR A C 1
ATOM 4705 O O . THR A 1 592 ? -5.622 1.340 28.977 1.00 88.94 592 THR A O 1
ATOM 4708 N N . ALA A 1 593 ? -5.169 -0.532 30.122 1.00 89.56 593 ALA A N 1
ATOM 4709 C CA . ALA A 1 593 ? -6.451 -0.527 30.826 1.00 89.56 593 ALA A CA 1
ATOM 4710 C C . ALA A 1 593 ? -6.683 0.784 31.601 1.00 89.56 593 ALA A C 1
ATOM 4712 O O . ALA A 1 593 ? -7.801 1.285 31.634 1.00 89.56 593 ALA A O 1
ATOM 4713 N N . ALA A 1 594 ? -5.629 1.369 32.183 1.00 90.06 594 ALA A N 1
ATOM 4714 C CA . ALA A 1 594 ? -5.718 2.638 32.903 1.00 90.06 594 ALA A CA 1
ATOM 4715 C C . ALA A 1 594 ? -6.003 3.826 31.968 1.00 90.06 594 ALA A C 1
ATOM 4717 O O . ALA A 1 594 ? -6.828 4.674 32.303 1.00 90.06 594 ALA A O 1
ATOM 4718 N N . GLU A 1 595 ? -5.368 3.872 30.794 1.00 90.56 595 GLU A N 1
ATOM 4719 C CA . GLU A 1 595 ? -5.607 4.922 29.795 1.00 90.56 595 GLU A CA 1
ATOM 4720 C C . GLU A 1 595 ? -7.018 4.840 29.210 1.00 90.56 595 GLU A C 1
ATOM 4722 O O . GLU A 1 595 ? -7.693 5.862 29.119 1.00 90.56 595 GLU A O 1
ATOM 4727 N N . LEU A 1 596 ? -7.499 3.638 28.867 1.00 91.38 596 LEU A N 1
ATOM 4728 C CA . LEU A 1 596 ? -8.872 3.452 28.389 1.00 91.38 596 LEU A CA 1
ATOM 4729 C C . LEU A 1 596 ? -9.889 3.859 29.466 1.00 91.38 596 LEU A C 1
ATOM 4731 O O . LEU A 1 596 ? -10.856 4.565 29.194 1.00 91.38 596 LEU A O 1
ATOM 4735 N N . GLN A 1 597 ? -9.639 3.472 30.713 1.00 92.44 597 GLN A N 1
ATOM 4736 C CA . GLN A 1 597 ? -10.488 3.806 31.851 1.00 92.44 597 GLN A CA 1
ATOM 4737 C C . GLN A 1 597 ? -10.528 5.315 32.148 1.00 92.44 597 GLN A C 1
ATOM 4739 O O . GLN A 1 597 ? -11.576 5.836 32.532 1.00 92.44 597 GLN A O 1
ATOM 4744 N N . ALA A 1 598 ? -9.425 6.035 31.936 1.00 90.25 598 ALA A N 1
ATOM 4745 C CA . ALA A 1 598 ? -9.365 7.487 32.099 1.00 90.25 598 ALA A CA 1
ATOM 4746 C C . ALA A 1 598 ? -10.205 8.257 31.060 1.00 90.25 598 ALA A C 1
ATOM 4748 O O . ALA A 1 598 ? -10.505 9.430 31.276 1.00 90.25 598 ALA A O 1
ATOM 4749 N N . LYS A 1 599 ? -10.618 7.608 29.961 1.00 91.88 599 LYS A N 1
ATOM 4750 C CA . LYS A 1 599 ? -11.445 8.211 28.902 1.00 91.88 599 LYS A CA 1
ATOM 4751 C C . LYS A 1 599 ? -12.952 8.180 29.178 1.00 91.88 599 LYS A C 1
ATOM 4753 O O . LYS A 1 599 ? -13.723 8.716 28.383 1.00 91.88 599 LYS A O 1
ATOM 4758 N N . ILE A 1 600 ? -13.409 7.565 30.271 1.00 94.62 600 ILE A N 1
ATOM 4759 C CA . ILE A 1 600 ? -14.844 7.515 30.592 1.00 94.62 600 ILE A CA 1
ATOM 4760 C C . ILE A 1 600 ? -15.392 8.933 30.744 1.00 94.62 600 ILE A C 1
ATOM 4762 O O . ILE A 1 600 ? -14.878 9.723 31.532 1.00 94.62 600 ILE A O 1
ATOM 4766 N N . ASN A 1 601 ? -16.465 9.233 30.010 1.00 93.88 601 ASN A N 1
ATOM 4767 C CA . ASN A 1 601 ? -17.116 10.545 29.952 1.00 93.88 601 ASN A CA 1
ATOM 4768 C C . ASN A 1 601 ? -16.223 11.712 29.501 1.00 93.88 601 ASN A C 1
ATOM 4770 O O . ASN A 1 601 ? -16.632 12.869 29.615 1.00 93.88 601 ASN A O 1
ATOM 4774 N N . LYS A 1 602 ? -15.029 11.433 28.970 1.00 90.31 602 LYS A N 1
ATOM 4775 C CA . LYS A 1 602 ? -14.151 12.450 28.394 1.00 90.31 602 LYS A CA 1
ATOM 4776 C C . LYS A 1 602 ? -14.533 12.753 26.955 1.00 90.31 602 LYS A C 1
ATOM 4778 O O . LYS A 1 602 ? -15.067 11.902 26.243 1.00 90.31 602 LYS A O 1
ATOM 4783 N N . ASN A 1 603 ? -14.264 13.982 26.524 1.00 84.88 603 ASN A N 1
ATOM 4784 C CA . ASN A 1 603 ? -14.452 14.354 25.131 1.00 84.88 603 ASN A CA 1
ATOM 4785 C C . ASN A 1 603 ? -13.370 13.647 24.288 1.00 84.88 603 ASN A C 1
ATOM 4787 O O . ASN A 1 603 ? -12.187 13.872 24.531 1.00 84.88 603 ASN A O 1
ATOM 4791 N N . PRO A 1 604 ? -13.739 12.823 23.290 1.00 78.94 604 PRO A N 1
ATOM 4792 C CA . PRO A 1 604 ? -12.771 12.066 22.494 1.00 78.94 604 PRO A CA 1
ATOM 4793 C C . PRO A 1 604 ? -11.841 12.938 21.639 1.00 78.94 604 PRO A C 1
ATOM 4795 O O . PRO A 1 604 ? -10.857 12.423 21.114 1.00 78.94 604 PRO A O 1
ATOM 4798 N N . LEU A 1 605 ? -12.152 14.227 21.470 1.00 77.69 605 LEU A N 1
ATOM 4799 C CA . LEU A 1 605 ? -11.293 15.196 20.786 1.00 77.69 605 LEU A CA 1
ATOM 4800 C C . LEU A 1 605 ? -10.378 15.971 21.743 1.00 77.69 605 LEU A C 1
ATOM 4802 O O . LEU A 1 605 ? -9.372 16.509 21.298 1.00 77.69 605 LEU A O 1
ATOM 4806 N N . ASP A 1 606 ? -10.722 16.042 23.032 1.00 81.12 606 ASP A N 1
ATOM 4807 C CA . ASP A 1 606 ? -9.953 16.768 24.046 1.00 81.12 606 ASP A CA 1
ATOM 4808 C C . ASP A 1 606 ? -10.225 16.185 25.446 1.00 81.12 606 ASP A C 1
ATOM 4810 O O . ASP A 1 606 ? -11.230 16.486 26.098 1.00 81.12 606 ASP A O 1
ATOM 4814 N N . ASN A 1 607 ? -9.313 15.331 25.917 1.00 82.94 607 ASN A N 1
ATOM 4815 C CA . ASN A 1 607 ? -9.445 14.657 27.212 1.00 82.94 607 ASN A CA 1
ATOM 4816 C C . ASN A 1 607 ? -9.213 15.598 28.412 1.00 82.94 607 ASN A C 1
ATOM 4818 O O . ASN A 1 607 ? -9.575 15.239 29.543 1.00 82.94 607 ASN A O 1
ATOM 4822 N N . ASP A 1 608 ? -8.643 16.786 28.182 1.00 86.00 608 ASP A N 1
ATOM 4823 C CA . ASP A 1 608 ? -8.342 17.767 29.228 1.00 86.00 608 ASP A CA 1
ATOM 4824 C C . ASP A 1 608 ? -9.578 18.591 29.610 1.00 86.00 608 ASP A C 1
ATOM 4826 O O . ASP A 1 608 ? -9.622 19.188 30.690 1.00 86.00 608 ASP A O 1
ATOM 4830 N N . LEU A 1 609 ? -10.632 18.558 28.785 1.00 87.25 609 LEU A N 1
ATOM 4831 C CA . LEU A 1 609 ? -11.917 19.146 29.141 1.00 87.25 609 LEU A CA 1
ATOM 4832 C C . LEU A 1 609 ? -12.517 18.473 30.386 1.00 87.25 609 LEU A C 1
ATOM 4834 O O . LEU A 1 609 ? -12.479 17.249 30.585 1.00 87.25 609 LEU A O 1
ATOM 4838 N N . ALA A 1 610 ? -13.097 19.316 31.238 1.00 89.38 610 ALA A N 1
ATOM 4839 C CA . ALA A 1 610 ? -13.852 18.889 32.405 1.00 89.38 610 ALA A CA 1
ATOM 4840 C C . ALA A 1 610 ? -15.117 18.120 31.986 1.00 89.38 610 ALA A C 1
ATOM 4842 O O . ALA A 1 610 ? -15.678 18.363 30.913 1.00 89.38 610 ALA A O 1
ATOM 4843 N N . ILE A 1 611 ? -15.569 17.184 32.823 1.00 92.31 611 ILE A N 1
ATOM 4844 C CA . ILE A 1 611 ? -16.751 16.375 32.516 1.00 92.31 611 ILE A CA 1
ATOM 4845 C C . ILE A 1 611 ? -18.009 17.227 32.719 1.00 92.31 611 ILE A C 1
ATOM 4847 O O . ILE A 1 611 ? -18.295 17.700 33.819 1.00 92.31 611 ILE A O 1
ATOM 4851 N N . ASP A 1 612 ? -18.812 17.379 31.664 1.00 91.88 612 ASP A N 1
ATOM 4852 C CA . ASP A 1 612 ? -20.112 18.049 31.751 1.00 91.88 612 ASP A CA 1
ATOM 4853 C C . ASP A 1 612 ? -21.184 17.099 32.308 1.00 91.88 612 ASP A C 1
ATOM 4855 O O . ASP A 1 612 ? -22.009 16.521 31.592 1.00 91.88 612 ASP A O 1
ATOM 4859 N N . TRP A 1 613 ? -21.156 16.925 33.628 1.00 92.62 613 TRP A N 1
ATOM 4860 C CA . TRP A 1 613 ? -22.110 16.087 34.346 1.00 92.62 613 TRP A CA 1
ATOM 4861 C C . TRP A 1 613 ? -23.568 16.519 34.159 1.00 92.62 613 TRP A C 1
ATOM 4863 O O . TRP A 1 613 ? -24.447 15.654 34.126 1.00 92.62 613 TRP A O 1
ATOM 4873 N N . GLU A 1 614 ? -23.838 17.816 33.982 1.00 90.94 614 GLU A N 1
ATOM 4874 C CA . GLU A 1 614 ? -25.198 18.322 33.775 1.00 90.94 614 GLU A CA 1
ATOM 4875 C C . GLU A 1 614 ? -25.774 17.814 32.452 1.00 90.94 614 GLU A C 1
ATOM 4877 O O . GLU A 1 614 ? -26.877 17.251 32.439 1.00 90.94 614 GLU A O 1
ATOM 4882 N N . SER A 1 615 ? -25.002 17.900 31.366 1.00 89.56 615 SER A N 1
ATOM 4883 C CA . SER A 1 615 ? -25.383 17.333 30.064 1.00 89.56 615 SER A CA 1
ATOM 4884 C C . SER A 1 615 ? -25.534 15.806 30.102 1.00 89.56 615 SER A C 1
ATOM 4886 O O . SER A 1 615 ? -26.337 15.238 29.357 1.00 89.56 615 SER A O 1
ATOM 4888 N N . LEU A 1 616 ? -24.837 15.125 31.018 1.00 92.19 616 LEU A N 1
ATOM 4889 C CA . LEU A 1 616 ? -24.950 13.679 31.248 1.00 92.19 616 LEU A CA 1
ATOM 4890 C C . LEU A 1 616 ? -26.118 13.278 32.165 1.00 92.19 616 LEU A C 1
ATOM 4892 O O . LEU A 1 616 ? -26.310 12.089 32.442 1.00 92.19 616 LEU A O 1
ATOM 4896 N N . GLY A 1 617 ? -26.938 14.239 32.594 1.00 90.62 617 GLY A N 1
ATOM 4897 C CA . GLY A 1 617 ? -28.132 14.003 33.405 1.00 90.62 617 GLY A CA 1
ATOM 4898 C C . GLY A 1 617 ? -27.891 14.046 34.913 1.00 90.62 617 GLY A C 1
ATOM 4899 O O . GLY A 1 617 ? -28.765 13.615 35.667 1.00 90.62 617 GLY A O 1
ATOM 4900 N N . PHE A 1 618 ? -26.738 14.560 35.355 1.00 92.56 618 PHE A N 1
ATOM 4901 C CA . PHE A 1 618 ? -26.436 14.819 36.757 1.00 92.56 618 PHE A CA 1
ATOM 4902 C C . PHE A 1 618 ? -26.407 16.322 37.058 1.00 92.56 618 PHE A C 1
ATOM 4904 O O . PHE A 1 618 ? -25.464 17.032 36.725 1.00 92.56 618 PHE A O 1
ATOM 4911 N N . LYS A 1 619 ? -27.421 16.813 37.761 1.00 90.25 619 LYS A N 1
ATOM 4912 C CA . LYS A 1 619 ? -27.510 18.206 38.205 1.00 90.25 619 LYS A CA 1
ATOM 4913 C C . LYS A 1 619 ? -27.343 18.274 39.700 1.00 90.25 619 LYS A C 1
ATOM 4915 O O . LYS A 1 619 ? -28.233 17.817 40.416 1.00 90.25 619 LYS A O 1
ATOM 4920 N N . LEU A 1 620 ? -26.248 18.861 40.172 1.00 85.44 620 LEU A N 1
ATOM 4921 C CA . LEU A 1 620 ? -25.885 18.871 41.591 1.00 85.44 620 LEU A CA 1
ATOM 4922 C C . LEU A 1 620 ? -27.013 19.426 42.486 1.00 85.44 620 LEU A C 1
ATOM 4924 O O . LEU A 1 620 ? -27.377 18.783 43.468 1.00 85.44 620 LEU A O 1
ATOM 4928 N N . GLU A 1 621 ? -27.661 20.518 42.078 1.00 83.12 621 GLU A N 1
ATOM 4929 C CA . GLU A 1 621 ? -28.687 21.213 42.877 1.00 83.12 621 GLU A CA 1
ATOM 4930 C C . GLU A 1 621 ? -30.064 20.515 42.932 1.00 83.12 621 GLU A C 1
ATOM 4932 O O . GLU A 1 621 ? -30.884 20.825 43.794 1.00 83.12 621 GLU A O 1
ATOM 4937 N N . GLU A 1 622 ? -30.365 19.577 42.028 1.00 81.56 622 GLU A N 1
ATOM 4938 C CA . GLU A 1 622 ? -31.708 18.971 41.940 1.00 81.56 622 GLU A CA 1
ATOM 4939 C C . GLU A 1 622 ? -31.847 17.747 42.861 1.00 81.56 622 GLU A C 1
ATOM 4941 O O . GLU A 1 622 ? -31.256 16.712 42.591 1.00 81.56 622 GLU A O 1
ATOM 4946 N N . ARG A 1 623 ? -32.634 17.792 43.936 1.00 75.31 623 ARG A N 1
ATOM 4947 C CA . ARG A 1 623 ? -32.756 16.648 44.865 1.00 75.31 623 ARG A CA 1
ATOM 4948 C C . ARG A 1 623 ? -33.296 15.356 44.224 1.00 75.31 623 ARG A C 1
ATOM 4950 O O . ARG A 1 623 ? -34.002 15.366 43.217 1.00 75.31 623 ARG A O 1
ATOM 4957 N N . GLY A 1 624 ? -32.985 14.233 44.874 1.00 74.06 624 GLY A N 1
ATOM 4958 C CA . GLY A 1 624 ? -33.500 12.907 44.538 1.00 74.06 624 GLY A CA 1
ATOM 4959 C C . GLY A 1 624 ? -32.635 12.094 43.563 1.00 74.06 624 GLY A C 1
ATOM 4960 O O . GLY A 1 624 ? -31.553 12.528 43.159 1.00 74.06 624 GLY A O 1
ATOM 4961 N N . PRO A 1 625 ? -33.080 10.867 43.224 1.00 81.12 625 PRO A N 1
ATOM 4962 C CA . PRO A 1 625 ? -32.354 9.978 42.327 1.00 81.12 625 PRO A CA 1
ATOM 4963 C C . PRO A 1 625 ? -32.270 10.537 40.908 1.00 81.12 625 PRO A C 1
ATOM 4965 O O . PRO A 1 625 ? -33.288 10.883 40.307 1.00 81.12 625 PRO A O 1
ATOM 4968 N N . GLN A 1 626 ? -31.068 10.540 40.342 1.00 85.94 626 GLN A N 1
ATOM 4969 C CA . GLN A 1 626 ? -30.817 10.971 38.970 1.00 85.94 626 GLN A CA 1
ATOM 4970 C C . GLN A 1 626 ? -30.243 9.819 38.154 1.00 85.94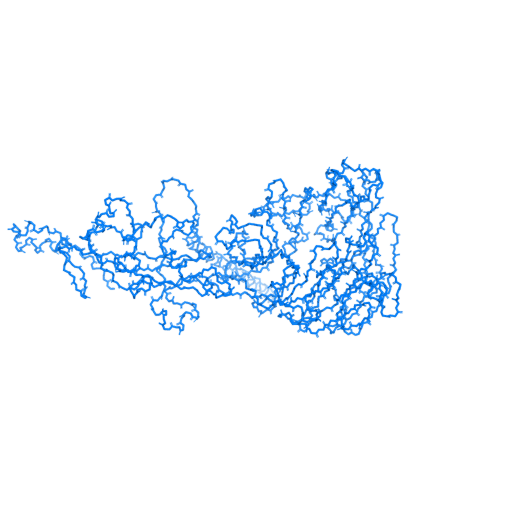 626 GLN A C 1
ATOM 4972 O O . GLN A 1 626 ? -29.396 9.060 38.628 1.00 85.94 626 GLN A O 1
ATOM 4977 N N . LYS A 1 627 ? -30.738 9.656 36.927 1.00 88.81 627 LYS A N 1
ATOM 4978 C CA . LYS A 1 627 ? -30.201 8.676 35.985 1.00 88.81 627 LYS A CA 1
ATOM 4979 C C . LYS A 1 627 ? -29.084 9.357 35.201 1.00 88.81 627 LYS A C 1
ATOM 4981 O O . LYS A 1 627 ? -29.366 10.213 34.370 1.00 88.81 627 LYS A O 1
ATOM 4986 N N . VAL A 1 628 ? -27.850 8.959 35.480 1.00 92.69 628 VAL A N 1
ATOM 4987 C CA . VAL A 1 628 ? -26.640 9.558 34.911 1.00 92.69 628 VAL A CA 1
ATOM 4988 C C . VAL A 1 628 ? -26.095 8.650 33.826 1.00 92.69 628 VAL A C 1
ATOM 4990 O O . VAL A 1 628 ? -26.030 7.428 34.006 1.00 92.69 628 VAL A O 1
ATOM 4993 N N . LYS A 1 629 ? -25.741 9.256 32.697 1.00 93.25 629 LYS A N 1
ATOM 4994 C CA . LYS A 1 629 ? -25.180 8.573 31.537 1.00 93.25 629 LYS A CA 1
ATOM 4995 C C . LYS A 1 629 ? -23.664 8.494 31.631 1.00 93.25 629 LYS A C 1
ATOM 4997 O O . LYS A 1 629 ? -22.994 9.421 32.080 1.00 93.25 629 LYS A O 1
ATOM 5002 N N . TYR A 1 630 ? -23.155 7.361 31.180 1.00 95.25 630 TYR A N 1
ATOM 5003 C CA . TYR A 1 630 ? -21.742 7.055 31.084 1.00 95.25 630 TYR A CA 1
ATOM 5004 C C . TYR A 1 630 ? -21.448 6.607 29.668 1.00 95.25 630 TYR A C 1
ATOM 5006 O O . TYR A 1 630 ? -22.185 5.784 29.128 1.00 95.25 630 TYR A O 1
ATOM 5014 N N . PHE A 1 631 ? -20.392 7.129 29.070 1.00 94.50 631 PHE A N 1
ATOM 5015 C CA . PHE A 1 631 ? -19.949 6.733 27.750 1.00 94.50 631 PHE A CA 1
ATOM 5016 C C . PHE A 1 631 ? -18.441 6.537 27.714 1.00 94.50 631 PHE A C 1
ATOM 5018 O O . PHE A 1 631 ? -17.698 7.055 28.549 1.00 94.50 631 PHE A O 1
ATOM 5025 N N . ILE A 1 632 ? -18.008 5.773 26.726 1.00 94.69 632 ILE A N 1
ATOM 5026 C CA . ILE A 1 632 ? -16.608 5.558 26.396 1.00 94.69 632 ILE A CA 1
ATOM 5027 C C . ILE A 1 632 ? -16.468 5.607 24.878 1.00 94.69 632 ILE A C 1
ATOM 5029 O O . ILE A 1 632 ? -17.361 5.146 24.164 1.00 94.69 632 ILE A O 1
ATOM 5033 N N . ALA A 1 633 ? -15.370 6.198 24.415 1.00 90.38 633 ALA A N 1
ATOM 5034 C CA . ALA A 1 633 ? -14.942 6.189 23.026 1.00 90.38 633 ALA A CA 1
ATOM 5035 C C . ALA A 1 633 ? -13.559 5.529 22.934 1.00 90.38 633 ALA A C 1
ATOM 5037 O O . ALA A 1 633 ? -12.659 5.884 23.704 1.00 90.38 633 ALA A O 1
ATOM 5038 N N . ASP A 1 634 ? -13.403 4.581 22.017 1.00 87.19 634 ASP A N 1
ATOM 5039 C CA . ASP A 1 634 ? -12.118 3.936 21.719 1.00 87.19 634 ASP A CA 1
ATOM 5040 C C . ASP A 1 634 ? -11.238 4.814 20.811 1.00 87.19 634 ASP A C 1
ATOM 5042 O O . ASP A 1 634 ? -11.563 5.964 20.483 1.00 87.19 634 ASP A O 1
ATOM 5046 N N . THR A 1 635 ? -10.084 4.287 20.402 1.00 80.00 635 THR A N 1
ATOM 5047 C CA . THR A 1 635 ? -9.203 4.969 19.437 1.00 80.00 635 THR A CA 1
ATOM 5048 C C . THR A 1 635 ? -9.792 5.093 18.028 1.00 80.00 635 THR A C 1
ATOM 5050 O O . THR A 1 635 ? -9.373 5.966 17.267 1.00 80.00 635 THR A O 1
ATOM 5053 N N . SER A 1 636 ? -10.783 4.268 17.700 1.00 79.00 636 SER A N 1
ATOM 5054 C CA . SER A 1 636 ? -11.533 4.254 16.441 1.00 79.00 636 SER A CA 1
ATOM 5055 C C . SER A 1 636 ? -12.763 5.176 16.474 1.00 79.00 636 SER A C 1
ATOM 5057 O O . SER A 1 636 ? -13.502 5.269 15.492 1.00 79.00 636 SER A O 1
ATOM 5059 N N . LYS A 1 637 ? -12.965 5.905 17.583 1.00 83.00 637 LYS A N 1
ATOM 5060 C CA . LYS A 1 637 ? -14.108 6.791 17.864 1.00 83.00 637 LYS A CA 1
ATOM 5061 C C . LYS A 1 637 ? -15.457 6.059 17.906 1.00 83.00 637 LYS A C 1
ATOM 5063 O O . LYS A 1 637 ? -16.507 6.702 17.810 1.00 83.00 637 LYS A O 1
ATOM 5068 N N . GLN A 1 638 ? -15.467 4.739 18.070 1.00 87.88 638 GLN A N 1
ATOM 5069 C CA . GLN A 1 638 ? -16.690 3.989 18.322 1.00 87.88 638 GLN A CA 1
ATOM 5070 C C . GLN A 1 638 ? -17.104 4.226 19.768 1.00 87.88 638 GLN A C 1
ATOM 5072 O O . GLN A 1 638 ? -16.272 4.288 20.671 1.00 87.88 638 GLN A O 1
ATOM 5077 N N . THR A 1 639 ? -18.405 4.396 19.990 1.00 91.00 639 THR A N 1
ATOM 5078 C CA . THR A 1 639 ? -18.923 4.782 21.301 1.00 91.00 639 THR A CA 1
ATOM 5079 C C . THR A 1 639 ? -19.885 3.752 21.858 1.00 91.00 639 THR A C 1
ATOM 5081 O O . THR A 1 639 ? -20.747 3.215 21.154 1.00 91.00 639 THR A O 1
ATOM 5084 N N . THR A 1 640 ? -19.784 3.538 23.165 1.00 94.69 640 THR A N 1
ATOM 5085 C CA . THR A 1 640 ? -20.786 2.798 23.929 1.00 94.69 640 THR A CA 1
ATOM 5086 C C . THR A 1 640 ? -21.272 3.637 25.087 1.00 94.69 640 THR A C 1
ATOM 5088 O O . THR A 1 640 ? -20.483 4.275 25.780 1.00 94.69 640 THR A O 1
ATOM 5091 N N . VAL A 1 641 ? -22.588 3.625 25.297 1.00 93.94 641 VAL A N 1
ATOM 5092 C CA . VAL A 1 641 ? -23.263 4.369 26.361 1.00 93.94 641 VAL A CA 1
ATOM 5093 C C . VAL A 1 641 ? -23.976 3.403 27.294 1.00 93.94 641 VAL A C 1
ATOM 5095 O O . VAL A 1 641 ? -24.606 2.445 26.862 1.00 93.94 641 VAL A O 1
ATOM 5098 N N . THR A 1 642 ? -23.945 3.680 28.587 1.00 94.06 642 THR A N 1
ATOM 5099 C CA . THR A 1 642 ? -24.787 3.039 29.595 1.00 94.06 642 THR A CA 1
ATOM 5100 C C . THR A 1 642 ? -25.270 4.085 30.592 1.00 94.06 642 THR A C 1
ATOM 5102 O O . THR A 1 642 ? -24.858 5.243 30.547 1.00 94.06 642 THR A O 1
ATOM 5105 N N . SER A 1 643 ? -26.152 3.705 31.508 1.00 92.38 643 SER A N 1
ATOM 5106 C CA . SER A 1 643 ? -26.592 4.605 32.570 1.00 92.38 643 SER A CA 1
ATOM 5107 C C . SER A 1 643 ? -26.673 3.886 33.903 1.00 92.38 643 SER A C 1
ATOM 5109 O O . SER A 1 643 ? -27.050 2.716 33.972 1.00 92.38 643 SER A O 1
ATOM 5111 N N . ARG A 1 644 ? -26.466 4.631 34.988 1.00 91.31 644 ARG A N 1
ATOM 5112 C CA . ARG A 1 644 ? -26.805 4.173 36.339 1.00 91.31 644 ARG A CA 1
ATOM 5113 C C . ARG A 1 644 ? -27.522 5.251 37.132 1.00 91.31 644 ARG A C 1
ATOM 5115 O O . ARG A 1 644 ? -27.488 6.433 36.806 1.00 91.31 644 ARG A O 1
ATOM 5122 N N . TRP A 1 645 ? -28.201 4.814 38.183 1.00 88.25 645 TRP A N 1
ATOM 5123 C CA . TRP A 1 645 ? -28.852 5.710 39.130 1.00 88.25 645 TRP A CA 1
ATOM 5124 C C . TRP A 1 645 ? -27.856 6.201 40.178 1.00 88.25 645 TRP A C 1
ATOM 5126 O O . TRP A 1 645 ? -27.173 5.390 40.808 1.00 88.25 645 TRP A O 1
ATOM 5136 N N . ILE A 1 646 ? -27.836 7.512 40.389 1.00 90.25 646 ILE A N 1
ATOM 5137 C CA . ILE A 1 646 ? -27.126 8.186 41.472 1.00 90.25 646 ILE A CA 1
ATOM 5138 C C . ILE A 1 646 ? -28.175 8.689 42.458 1.00 90.25 646 ILE A C 1
ATOM 5140 O O . ILE A 1 646 ? -29.039 9.493 42.109 1.00 90.25 646 ILE A O 1
ATOM 5144 N N . ASN A 1 647 ? -28.131 8.180 43.683 1.00 86.44 647 ASN A N 1
ATOM 5145 C CA . ASN A 1 647 ? -29.005 8.598 44.767 1.00 86.44 647 ASN A CA 1
ATOM 5146 C C . ASN A 1 647 ? -28.301 9.685 45.562 1.00 86.44 647 ASN A C 1
ATOM 5148 O O . ASN A 1 647 ? -27.324 9.413 46.259 1.00 86.44 647 ASN A O 1
ATOM 5152 N N . LYS A 1 648 ? -28.813 10.906 45.469 1.00 85.75 648 LYS A N 1
ATOM 5153 C CA . LYS A 1 648 ? -28.337 11.998 46.306 1.00 85.75 648 LYS A CA 1
ATOM 5154 C C . LYS A 1 648 ? -29.022 11.938 47.655 1.00 85.75 648 LYS A C 1
ATOM 5156 O O . LYS A 1 648 ? -30.248 11.827 47.708 1.00 85.75 648 LYS A O 1
ATOM 5161 N N . VAL A 1 649 ? -28.213 11.960 48.702 1.00 84.81 649 VAL A N 1
ATOM 5162 C CA . VAL A 1 649 ? -28.664 11.957 50.087 1.00 84.81 649 VAL A CA 1
ATOM 5163 C C . VAL A 1 649 ? -28.160 13.222 50.759 1.00 84.81 649 VAL A C 1
ATOM 5165 O O . VAL A 1 649 ? -27.044 13.664 50.504 1.00 84.81 649 VAL A O 1
ATOM 5168 N N . ASP A 1 650 ? -29.023 13.802 51.569 1.00 81.12 650 ASP A N 1
ATOM 5169 C CA . ASP A 1 650 ? -28.753 14.894 52.494 1.00 81.12 650 ASP A CA 1
ATOM 5170 C C . ASP A 1 650 ? -29.281 14.480 53.879 1.00 81.12 650 ASP A C 1
ATOM 5172 O O . ASP A 1 650 ? -29.876 13.402 54.029 1.00 81.12 650 ASP A O 1
ATOM 5176 N N . ASP A 1 651 ? -29.116 15.342 54.875 1.00 80.75 651 ASP A N 1
ATOM 5177 C CA . ASP A 1 651 ? -29.632 15.147 56.236 1.00 80.75 651 ASP A CA 1
ATOM 5178 C C . ASP A 1 651 ? -31.167 14.939 56.297 1.00 80.75 651 ASP A C 1
ATOM 5180 O O . ASP A 1 651 ? -31.703 14.467 57.303 1.00 80.75 651 ASP A O 1
ATOM 5184 N N . GLU A 1 652 ? -31.898 15.244 55.218 1.00 73.88 652 GLU A N 1
ATOM 5185 C CA . GLU A 1 652 ? -33.351 15.073 55.096 1.00 73.88 652 GLU A CA 1
ATOM 5186 C C . GLU A 1 652 ? -33.749 13.800 54.319 1.00 73.88 652 GLU A C 1
ATOM 5188 O O . GLU A 1 652 ? -34.944 13.545 54.112 1.00 73.88 652 GLU A O 1
ATOM 5193 N N . THR A 1 653 ? -32.776 12.987 53.888 1.00 74.56 653 THR A N 1
ATOM 5194 C CA . THR A 1 653 ? -32.987 11.811 53.037 1.00 74.56 653 THR A CA 1
ATOM 5195 C C . THR A 1 653 ? -32.952 10.495 53.818 1.00 74.56 653 THR A C 1
ATOM 5197 O O . THR A 1 653 ? -31.940 10.092 54.382 1.00 74.56 653 THR A O 1
ATOM 5200 N N . ILE A 1 654 ? -34.042 9.727 53.745 1.00 70.69 654 ILE A N 1
ATOM 5201 C CA . ILE A 1 654 ? -34.105 8.338 54.212 1.00 70.69 654 ILE A CA 1
ATOM 5202 C C . ILE A 1 654 ? -33.663 7.414 53.071 1.00 70.69 654 ILE A C 1
ATOM 5204 O O . ILE A 1 654 ? -34.335 7.317 52.040 1.00 70.69 654 ILE A O 1
ATOM 5208 N N . TYR A 1 655 ? -32.552 6.702 53.264 1.00 67.25 655 TYR A N 1
ATOM 5209 C CA . TYR A 1 655 ? -32.013 5.737 52.302 1.00 67.25 655 TYR A CA 1
ATOM 5210 C C . TYR A 1 655 ? -32.166 4.290 52.784 1.00 67.25 655 TYR A C 1
ATOM 5212 O O . TYR A 1 655 ? -31.864 3.966 53.932 1.00 67.25 655 TYR A O 1
ATOM 5220 N N . ASN A 1 656 ? -32.615 3.399 51.897 1.00 68.62 656 ASN A N 1
ATOM 5221 C CA . ASN A 1 656 ? -32.617 1.954 52.119 1.00 68.62 656 ASN A CA 1
ATOM 5222 C C . ASN A 1 656 ? -32.423 1.173 50.804 1.00 68.62 656 ASN A C 1
ATOM 5224 O O . ASN A 1 656 ? -32.314 1.731 49.713 1.00 68.62 656 ASN A O 1
ATOM 5228 N N . GLU A 1 657 ? -32.448 -0.156 50.897 1.00 58.41 657 GLU A N 1
ATOM 5229 C CA . GLU A 1 657 ? -32.349 -1.089 49.763 1.00 58.41 657 GLU A CA 1
ATOM 5230 C C . GLU A 1 657 ? -33.440 -0.921 48.683 1.00 58.41 657 GLU A C 1
ATOM 5232 O O . GLU A 1 657 ? -33.301 -1.430 47.568 1.00 58.41 657 GLU A O 1
ATOM 5237 N N . LYS A 1 658 ? -34.520 -0.180 48.959 1.00 55.19 658 LYS A N 1
ATOM 5238 C CA . LYS A 1 658 ? -35.596 0.132 48.005 1.00 55.19 658 LYS A CA 1
ATOM 5239 C C . LYS A 1 658 ? -35.420 1.499 47.329 1.00 55.19 658 LYS A C 1
ATOM 5241 O O . LYS A 1 658 ? -36.006 1.688 46.264 1.00 55.19 658 LYS A O 1
ATOM 5246 N N . GLY A 1 659 ? -34.602 2.405 47.873 1.00 57.50 659 GLY A N 1
ATOM 5247 C CA . GLY A 1 659 ? -34.288 3.711 47.277 1.00 57.50 659 GLY A CA 1
ATOM 5248 C C . GLY A 1 659 ? -33.941 4.803 48.299 1.00 57.50 659 GLY A C 1
ATOM 5249 O O . GLY A 1 659 ? -33.857 4.543 49.496 1.00 57.50 659 GLY A O 1
ATOM 5250 N N . ALA A 1 660 ? -33.755 6.030 47.804 1.00 64.38 660 ALA A N 1
ATOM 5251 C CA . ALA A 1 660 ? -33.599 7.250 48.601 1.00 64.38 660 ALA A CA 1
ATOM 5252 C C . ALA A 1 660 ? -34.880 8.099 48.538 1.00 64.38 660 ALA A C 1
ATOM 5254 O O . ALA A 1 660 ? -35.422 8.316 47.451 1.00 64.38 660 ALA A O 1
ATOM 5255 N N . LEU A 1 661 ? -35.357 8.592 49.682 1.00 61.12 661 LEU A N 1
ATOM 5256 C CA . LEU A 1 661 ? -36.515 9.482 49.790 1.00 61.12 661 LEU A CA 1
ATOM 5257 C C . LEU A 1 661 ? -36.195 10.645 50.728 1.00 61.12 661 LEU A C 1
ATOM 5259 O O . LEU A 1 661 ? -36.011 10.425 51.918 1.00 61.12 661 LEU A O 1
ATOM 5263 N N . ALA A 1 662 ? -36.191 11.871 50.210 1.00 63.03 662 ALA A N 1
ATOM 5264 C CA . ALA A 1 662 ? -36.204 13.077 51.030 1.00 63.03 662 ALA A CA 1
ATOM 5265 C C . ALA A 1 662 ? -37.642 13.567 51.222 1.00 63.03 662 ALA A C 1
ATOM 5267 O O . ALA A 1 662 ? -38.466 13.438 50.311 1.00 63.03 662 ALA A O 1
ATOM 5268 N N . VAL A 1 663 ? -37.955 14.151 52.380 1.00 58.91 663 VAL A N 1
ATOM 5269 C CA . VAL A 1 663 ? -39.290 14.732 52.636 1.00 58.91 663 VAL A CA 1
ATOM 5270 C C . VAL A 1 663 ? -39.593 15.869 51.649 1.00 58.91 663 VAL A C 1
ATOM 5272 O O . VAL A 1 663 ? -40.712 15.977 51.158 1.00 58.91 663 VAL A O 1
ATOM 5275 N N . SER A 1 664 ? -38.567 16.614 51.244 1.00 56.09 664 SER A N 1
ATOM 5276 C CA . SER A 1 664 ? -38.609 17.652 50.206 1.00 56.09 664 SER A CA 1
ATOM 5277 C C . SER A 1 664 ? -38.865 17.140 48.776 1.00 56.09 664 SER A C 1
ATOM 5279 O O . SER A 1 664 ? -39.207 17.932 47.901 1.00 56.09 664 SER A O 1
ATOM 5281 N N . ASN A 1 665 ? -38.746 15.828 48.508 1.00 50.09 665 ASN A N 1
ATOM 5282 C CA . ASN A 1 665 ? -39.150 15.237 47.218 1.00 50.09 665 ASN A CA 1
ATOM 5283 C C . ASN A 1 665 ? -40.680 15.119 47.087 1.00 50.09 665 ASN A C 1
ATOM 5285 O O . ASN A 1 665 ? -41.200 14.773 46.022 1.00 50.09 665 ASN A O 1
ATOM 5289 N N . PHE A 1 666 ? -41.409 15.387 48.169 1.00 51.25 666 PHE A N 1
ATOM 5290 C CA . PHE A 1 666 ? -42.840 15.630 48.155 1.00 51.25 666 PHE A CA 1
ATOM 5291 C C . PHE A 1 666 ? -43.067 17.141 48.047 1.00 51.25 666 PHE A C 1
ATOM 5293 O O . PHE A 1 666 ? -42.292 17.929 48.569 1.00 51.25 666 PHE A O 1
ATOM 5300 N N . ALA A 1 667 ? -44.133 17.562 47.363 1.00 45.75 667 ALA A N 1
ATOM 5301 C CA . ALA A 1 667 ? -44.448 18.975 47.111 1.00 45.75 667 ALA A CA 1
ATOM 5302 C C . ALA A 1 667 ? -44.855 19.777 48.372 1.00 45.75 667 ALA A C 1
ATOM 5304 O O . ALA A 1 667 ? -45.607 20.741 48.262 1.00 45.75 667 ALA A O 1
ATOM 5305 N N . ILE A 1 668 ? -44.438 19.343 49.562 1.00 43.78 668 ILE A N 1
ATOM 5306 C CA . ILE A 1 668 ? -44.812 19.917 50.850 1.00 43.78 668 ILE A CA 1
ATOM 5307 C C . ILE A 1 668 ? -43.516 20.195 51.615 1.00 43.78 668 ILE A C 1
ATOM 5309 O O . ILE A 1 668 ? -42.795 19.264 51.973 1.00 43.78 668 ILE A O 1
ATOM 5313 N N . ASP A 1 669 ? -43.221 21.475 51.839 1.00 47.97 669 ASP A N 1
ATOM 5314 C CA . ASP A 1 669 ? -42.134 21.912 52.714 1.00 47.97 669 ASP A CA 1
ATOM 5315 C C . ASP A 1 669 ? -42.459 21.477 54.155 1.00 47.97 669 ASP A C 1
ATOM 5317 O O . ASP A 1 669 ? -43.602 21.577 54.609 1.00 47.97 669 ASP A O 1
ATOM 5321 N N . VAL A 1 670 ? -41.467 20.973 54.895 1.00 45.25 670 VAL A N 1
ATOM 5322 C CA . VAL A 1 670 ? -41.641 20.491 56.280 1.00 45.25 670 VAL A CA 1
ATOM 5323 C C . VAL A 1 670 ? -42.215 21.584 57.191 1.00 45.25 670 VAL A C 1
ATOM 5325 O O . VAL A 1 670 ? -42.935 21.279 58.144 1.00 45.25 670 VAL A O 1
ATOM 5328 N N . LYS A 1 671 ? -41.960 22.859 56.877 1.00 50.28 671 LYS A N 1
ATOM 5329 C CA . LYS A 1 671 ? -42.487 24.015 57.620 1.00 50.28 671 LYS A CA 1
ATOM 5330 C C . LYS A 1 671 ? -44.001 24.181 57.476 1.00 50.28 671 LYS A C 1
ATOM 5332 O O . LYS A 1 671 ? -44.630 24.734 58.376 1.00 50.28 671 LYS A O 1
ATOM 5337 N N . ASP A 1 672 ? -44.578 23.647 56.404 1.00 48.94 672 ASP A N 1
ATOM 5338 C CA . ASP A 1 672 ? -46.012 23.714 56.132 1.00 48.94 672 ASP A CA 1
ATOM 5339 C C . ASP A 1 672 ? -46.767 22.511 56.734 1.00 48.94 672 ASP A C 1
ATOM 5341 O O . ASP A 1 672 ? -47.985 22.529 56.871 1.00 48.94 672 ASP A O 1
ATOM 5345 N N . VAL A 1 673 ? -46.071 21.464 57.197 1.00 51.09 673 VAL A N 1
ATOM 5346 C CA . VAL A 1 673 ? -46.708 20.263 57.783 1.00 51.09 673 VAL A CA 1
ATOM 5347 C C . VAL A 1 673 ? -47.491 20.583 59.064 1.00 51.09 673 VAL A C 1
ATOM 5349 O O . VAL A 1 673 ? -48.450 19.889 59.391 1.00 51.09 673 VAL A O 1
ATOM 5352 N N . ALA A 1 674 ? -47.124 21.650 59.780 1.00 55.94 674 ALA A N 1
ATOM 5353 C CA . ALA A 1 674 ? -47.831 22.079 60.986 1.00 55.94 674 ALA A CA 1
ATOM 5354 C C . ALA A 1 674 ? -49.145 22.834 60.698 1.00 55.94 674 ALA A C 1
ATOM 5356 O O . ALA A 1 674 ? -49.955 23.001 61.610 1.00 55.94 674 ALA A O 1
ATOM 5357 N N . THR A 1 675 ? -49.352 23.311 59.466 1.00 57.50 675 THR A N 1
ATOM 5358 C CA . THR A 1 675 ? -50.477 24.185 59.089 1.00 57.50 675 THR A CA 1
ATOM 5359 C C . THR A 1 675 ? -51.448 23.549 58.097 1.00 57.50 675 THR A C 1
ATOM 5361 O O . THR A 1 675 ? -52.528 24.099 57.888 1.00 57.50 675 THR A O 1
ATOM 5364 N N . ILE A 1 676 ? -51.108 22.394 57.521 1.00 56.72 676 ILE A N 1
ATOM 5365 C CA . ILE A 1 676 ? -51.927 21.702 56.522 1.00 56.72 676 ILE A CA 1
ATOM 5366 C C . ILE A 1 676 ? -52.705 20.554 57.183 1.00 56.72 676 ILE A C 1
ATOM 5368 O O . ILE A 1 676 ? -52.128 19.708 57.869 1.00 56.72 676 ILE A O 1
ATOM 5372 N N . ASP A 1 677 ? -54.019 20.489 56.959 1.00 66.12 677 ASP A N 1
ATOM 5373 C CA . ASP A 1 677 ? -54.854 19.410 57.493 1.00 66.12 677 ASP A CA 1
ATOM 5374 C C . ASP A 1 677 ? -54.756 18.104 56.673 1.00 66.12 677 ASP A C 1
ATOM 5376 O O . ASP A 1 677 ? -54.246 18.051 55.549 1.00 66.12 677 ASP A O 1
ATOM 5380 N N . GLU A 1 678 ? -55.271 17.007 57.233 1.00 56.69 678 GLU A N 1
ATOM 5381 C CA . GLU A 1 678 ? -55.219 15.677 56.611 1.00 56.69 678 GLU A CA 1
ATOM 5382 C C . GLU A 1 678 ? -55.868 15.632 55.208 1.00 56.69 678 GLU A C 1
ATOM 5384 O O . GLU A 1 678 ? -55.474 14.833 54.349 1.00 56.69 678 GLU A O 1
ATOM 5389 N N . ILE A 1 679 ? -56.863 16.486 54.949 1.00 64.38 679 ILE A N 1
ATOM 5390 C CA . ILE A 1 679 ? -57.592 16.549 53.678 1.00 64.38 679 ILE A CA 1
ATOM 5391 C C . ILE A 1 679 ? -56.728 17.240 52.623 1.00 64.38 679 ILE A C 1
ATOM 5393 O O . ILE A 1 679 ? -56.654 16.772 51.481 1.00 64.38 679 ILE A O 1
ATOM 5397 N N . GLU A 1 680 ? -56.045 18.314 52.997 1.00 58.94 680 GLU A N 1
ATOM 5398 C CA . GLU A 1 680 ? -55.193 19.108 52.122 1.00 58.94 680 GLU A CA 1
ATOM 5399 C C . GLU A 1 680 ? -53.857 18.402 51.827 1.00 58.94 680 GLU A C 1
ATOM 5401 O O . GLU A 1 680 ? -53.456 18.340 50.659 1.00 58.94 680 GLU A O 1
ATOM 5406 N N . VAL A 1 681 ? -53.283 17.674 52.797 1.00 56.88 681 VAL A N 1
ATOM 5407 C CA . VAL A 1 681 ? -52.169 16.727 52.567 1.00 56.88 681 VAL A CA 1
ATOM 5408 C C . VAL A 1 681 ? -52.568 15.645 51.556 1.00 56.88 681 VAL A C 1
ATOM 5410 O O . VAL A 1 681 ? -51.842 15.389 50.593 1.00 56.88 681 VAL A O 1
ATOM 5413 N N . LYS A 1 682 ? -53.756 15.035 51.698 1.00 53.75 682 LYS A N 1
ATOM 5414 C CA . LYS A 1 682 ? -54.272 14.034 50.739 1.00 53.75 682 LYS A CA 1
ATOM 5415 C C . LYS A 1 682 ? -54.547 14.623 49.352 1.00 53.75 682 LYS A C 1
ATOM 5417 O O . LYS A 1 682 ? -54.515 13.884 48.365 1.00 53.75 682 LYS A O 1
ATOM 5422 N N . LYS A 1 683 ? -54.833 15.922 49.253 1.00 56.59 683 LYS A N 1
ATOM 5423 C CA . LYS A 1 683 ? -55.092 16.633 47.992 1.00 56.59 683 LYS A CA 1
ATOM 5424 C C . LYS A 1 683 ? -53.788 16.991 47.274 1.00 56.59 683 LYS A C 1
ATOM 5426 O O . LYS A 1 683 ? -53.686 16.747 46.073 1.00 56.59 683 LYS A O 1
ATOM 5431 N N . LEU A 1 684 ? -52.776 17.456 48.007 1.00 54.94 684 LEU A N 1
ATOM 5432 C CA . LEU A 1 684 ? -51.432 17.758 47.498 1.00 54.94 684 LEU A CA 1
ATOM 5433 C C . LEU A 1 684 ? -50.660 16.480 47.128 1.00 54.94 684 LEU A C 1
ATOM 5435 O O . LEU A 1 684 ? -50.064 16.412 46.053 1.00 54.94 684 LEU A O 1
ATOM 5439 N N . ALA A 1 685 ? -50.798 15.410 47.918 1.00 49.66 685 ALA A N 1
ATOM 5440 C CA . ALA A 1 685 ? -50.269 14.081 47.594 1.00 49.66 685 ALA A CA 1
ATOM 5441 C C . ALA A 1 685 ? -50.970 13.412 46.392 1.00 49.66 685 ALA A C 1
ATOM 5443 O O . ALA A 1 685 ? -50.401 12.527 45.760 1.00 49.66 685 ALA A O 1
ATOM 5444 N N . LYS A 1 686 ? -52.202 13.824 46.051 1.00 47.50 686 LYS A N 1
ATOM 5445 C CA . LYS A 1 686 ? -52.891 13.435 44.802 1.00 47.50 686 LYS A CA 1
ATOM 5446 C C . LYS A 1 686 ? -52.559 14.360 43.623 1.00 47.50 686 LYS A C 1
ATOM 5448 O O . LYS A 1 686 ? -52.743 13.956 42.474 1.00 47.50 686 LYS A O 1
ATOM 5453 N N . GLY A 1 687 ? -52.099 15.584 43.896 1.00 40.62 687 GLY A N 1
ATOM 5454 C CA . GLY A 1 687 ? -51.671 16.581 42.912 1.00 40.62 687 GLY A CA 1
ATOM 5455 C C . GLY A 1 687 ? -50.293 16.296 42.310 1.00 40.62 687 GLY A C 1
ATOM 5456 O O . GLY A 1 687 ? -50.043 16.679 41.164 1.00 40.62 687 GLY A O 1
ATOM 5457 N N . SER A 1 688 ? -49.439 15.538 43.009 1.00 38.91 688 SER A N 1
ATOM 5458 C CA . SER A 1 688 ? -48.255 14.917 42.417 1.00 38.91 688 SER A CA 1
ATOM 5459 C C . SER A 1 688 ? -48.710 13.819 41.452 1.00 38.91 688 SER A C 1
ATOM 5461 O O . SER A 1 688 ? -48.859 12.644 41.783 1.00 38.91 688 SER A O 1
ATOM 5463 N N . LYS A 1 689 ? -48.992 14.214 40.206 1.00 39.84 689 LYS A N 1
ATOM 5464 C CA . LYS A 1 689 ? -49.185 13.281 39.095 1.00 39.84 689 LYS A CA 1
ATOM 5465 C C . LYS A 1 689 ? -47.908 12.461 38.918 1.00 39.84 689 LYS A C 1
ATOM 5467 O O . LYS A 1 689 ? -47.074 12.736 38.061 1.00 39.84 689 LYS A O 1
ATOM 5472 N N . TYR A 1 690 ? -47.839 11.363 39.656 1.00 38.47 690 TYR A N 1
ATOM 5473 C CA . TYR A 1 690 ? -47.271 10.119 39.187 1.00 38.47 690 TYR A CA 1
ATOM 5474 C C . TYR A 1 690 ? -47.956 9.825 37.846 1.00 38.47 690 TYR A C 1
ATOM 5476 O O . TYR A 1 690 ? -49.097 9.354 37.785 1.00 38.47 690 TYR A O 1
ATOM 5484 N N . ARG A 1 691 ? -47.290 10.162 36.736 1.00 34.97 691 ARG A N 1
ATOM 5485 C CA . ARG A 1 691 ? -47.626 9.621 35.418 1.00 34.97 691 ARG A CA 1
ATOM 5486 C C . ARG A 1 691 ? -47.361 8.117 35.504 1.00 34.97 691 ARG A C 1
ATOM 5488 O O . ARG A 1 691 ? -46.294 7.633 35.149 1.00 34.97 691 ARG A O 1
ATOM 5495 N N . ARG A 1 692 ? -48.352 7.365 35.989 1.00 34.31 692 ARG A N 1
ATOM 5496 C CA . ARG A 1 692 ? -48.492 5.934 35.711 1.00 34.31 692 ARG A CA 1
ATOM 5497 C C . ARG A 1 692 ? -48.564 5.801 34.186 1.00 34.31 692 ARG A C 1
ATOM 5499 O O . ARG A 1 692 ? -49.638 5.930 33.602 1.00 34.31 692 ARG A O 1
ATOM 5506 N N . ARG A 1 693 ? -47.425 5.593 33.519 1.00 34.06 693 ARG A N 1
ATOM 5507 C CA . ARG A 1 693 ? -47.431 4.955 32.201 1.00 34.06 693 ARG A CA 1
ATOM 5508 C C . ARG A 1 693 ? -47.906 3.524 32.444 1.00 34.06 693 ARG A C 1
ATOM 5510 O O . ARG A 1 693 ? -47.290 2.789 33.212 1.00 34.06 693 ARG A O 1
ATOM 5517 N N . LYS A 1 694 ? -49.080 3.198 31.895 1.00 34.78 694 LYS A N 1
ATOM 5518 C CA . LYS A 1 694 ? -49.587 1.826 31.823 1.00 34.78 694 LYS A CA 1
ATOM 5519 C C . LYS A 1 694 ? -48.516 0.942 31.172 1.00 34.78 694 LYS A C 1
ATOM 5521 O O . LYS A 1 694 ? -47.839 1.408 30.257 1.00 34.78 694 LYS A O 1
ATOM 5526 N N . ARG A 1 695 ? -48.390 -0.275 31.710 1.00 33.56 695 ARG A N 1
ATOM 5527 C CA . ARG A 1 695 ? -47.680 -1.408 31.106 1.00 33.56 695 ARG A CA 1
ATOM 5528 C C . ARG A 1 695 ? -48.083 -1.610 29.655 1.00 33.56 695 ARG A C 1
ATOM 5530 O O . ARG A 1 695 ? -49.285 -1.386 29.373 1.00 33.56 695 ARG A O 1
#